Protein AF-A0AA88WA23-F1 (afdb_monomer_lite)

Structure (mmCIF, N/CA/C/O backbone):
data_AF-A0AA88WA23-F1
#
_entry.id   AF-A0AA88WA23-F1
#
loop_
_atom_site.group_PDB
_atom_site.id
_atom_site.type_symbol
_atom_site.label_atom_id
_atom_site.label_alt_id
_atom_site.label_comp_id
_atom_site.label_asym_id
_atom_site.label_entity_id
_atom_site.label_seq_id
_atom_site.pdbx_PDB_ins_code
_atom_site.Cartn_x
_atom_site.Cartn_y
_atom_site.Cartn_z
_atom_site.occupancy
_atom_site.B_iso_or_equiv
_atom_site.auth_seq_id
_atom_site.auth_comp_id
_atom_site.auth_asym_id
_atom_site.auth_atom_id
_atom_site.pdbx_PDB_model_num
ATOM 1 N N . MET A 1 1 ? -4.293 -25.133 36.633 1.00 45.38 1 MET A N 1
ATOM 2 C CA . MET A 1 1 ? -3.739 -25.286 35.269 1.00 45.38 1 MET A CA 1
ATOM 3 C C . MET A 1 1 ? -4.754 -26.023 34.416 1.00 45.38 1 MET A C 1
ATOM 5 O O . MET A 1 1 ? -5.301 -27.012 34.889 1.00 45.38 1 MET A O 1
ATOM 9 N N . ALA A 1 2 ? -5.036 -25.536 33.208 1.00 50.44 2 ALA A N 1
ATOM 10 C CA . ALA A 1 2 ? -5.909 -26.243 32.274 1.00 50.44 2 ALA A CA 1
ATOM 11 C C . ALA A 1 2 ? -5.240 -27.530 31.744 1.00 50.44 2 ALA A C 1
ATOM 13 O O . ALA A 1 2 ? -4.004 -27.571 31.678 1.00 50.44 2 ALA A O 1
ATOM 14 N N . PRO A 1 3 ? -6.020 -28.559 31.352 1.00 59.66 3 PRO A N 1
ATOM 15 C CA . PRO A 1 3 ? -5.497 -29.762 30.706 1.00 59.66 3 PRO A CA 1
ATOM 16 C C . PRO A 1 3 ? -4.643 -29.411 29.486 1.00 59.66 3 PRO A C 1
ATOM 18 O O . PRO A 1 3 ? -4.995 -28.503 28.737 1.00 59.66 3 PRO A O 1
ATOM 21 N N . MET A 1 4 ? -3.551 -30.147 29.263 1.00 62.03 4 MET A N 1
ATOM 22 C CA . MET A 1 4 ? -2.556 -29.852 28.220 1.00 62.03 4 MET A CA 1
ATOM 23 C C . MET A 1 4 ? -3.165 -29.683 26.818 1.00 62.03 4 MET A C 1
ATOM 25 O O . MET A 1 4 ? -2.754 -28.803 26.074 1.00 62.03 4 MET A O 1
ATOM 29 N N . GLU A 1 5 ? -4.196 -30.463 26.488 1.00 61.53 5 GLU A N 1
ATOM 30 C CA . GLU A 1 5 ? -4.917 -30.365 25.211 1.00 61.53 5 GLU A CA 1
ATOM 31 C C . GLU A 1 5 ? -5.713 -29.056 25.069 1.00 61.53 5 GLU A C 1
ATOM 33 O O . GLU A 1 5 ? -5.908 -28.566 23.968 1.00 61.53 5 GLU A O 1
ATOM 38 N N . GLN A 1 6 ? -6.161 -28.447 26.168 1.00 63.06 6 GLN A N 1
ATOM 39 C CA . GLN A 1 6 ? -6.963 -27.217 26.151 1.00 63.06 6 GLN A CA 1
ATOM 40 C C . GLN A 1 6 ? -6.109 -25.944 26.228 1.00 63.06 6 GLN A C 1
ATOM 42 O O . GLN A 1 6 ? -6.619 -24.851 25.984 1.00 63.06 6 GLN A O 1
ATOM 47 N N . GLN A 1 7 ? -4.816 -26.075 26.540 1.00 69.12 7 GLN A N 1
ATOM 48 C CA . GLN A 1 7 ? -3.899 -24.943 26.694 1.00 69.12 7 GLN A CA 1
ATOM 49 C C . GLN A 1 7 ? -3.804 -24.061 25.439 1.00 69.12 7 GLN A C 1
ATOM 51 O O . GLN A 1 7 ? -3.936 -22.850 25.603 1.00 69.12 7 GLN A O 1
ATOM 56 N N . PRO A 1 8 ? -3.676 -24.592 24.203 1.00 76.06 8 PRO A N 1
ATOM 57 C CA . PRO A 1 8 ? -3.579 -23.740 23.015 1.00 76.06 8 PRO A CA 1
ATOM 58 C C . PRO A 1 8 ? -4.859 -22.941 22.743 1.00 76.06 8 PRO A C 1
ATOM 60 O O . PRO A 1 8 ? -4.800 -21.776 22.360 1.00 76.06 8 PRO A O 1
ATOM 63 N N . ALA A 1 9 ? -6.028 -23.538 22.994 1.00 67.75 9 ALA A N 1
ATOM 64 C CA . ALA A 1 9 ? -7.310 -22.859 22.822 1.00 67.75 9 ALA A CA 1
ATOM 65 C C . ALA A 1 9 ? -7.500 -21.735 23.854 1.00 67.75 9 ALA A C 1
ATOM 67 O O . ALA A 1 9 ? -7.933 -20.642 23.503 1.00 67.75 9 ALA A O 1
ATOM 68 N N . ILE A 1 10 ? -7.131 -21.981 25.115 1.00 69.75 10 ILE A N 1
ATOM 69 C CA . ILE A 1 10 ? -7.197 -20.975 26.185 1.00 69.75 10 ILE A CA 1
ATOM 70 C C . ILE A 1 10 ? -6.186 -19.853 25.939 1.00 69.75 10 ILE A C 1
ATOM 72 O O . ILE A 1 10 ? -6.532 -18.687 26.100 1.00 69.75 10 ILE A O 1
ATOM 76 N N . ALA A 1 11 ? -4.971 -20.187 25.501 1.00 72.44 11 ALA A N 1
ATOM 77 C CA . ALA A 1 11 ? -3.952 -19.210 25.135 1.00 72.44 11 ALA A CA 1
ATOM 78 C C . ALA A 1 11 ? -4.414 -18.331 23.964 1.00 72.44 11 ALA A C 1
ATOM 80 O O . ALA A 1 11 ? -4.296 -17.113 24.023 1.00 72.44 11 ALA A O 1
ATOM 81 N N . CYS A 1 12 ? -5.030 -18.920 22.938 1.00 73.31 12 CYS A N 1
ATOM 82 C CA . CYS A 1 12 ? -5.618 -18.165 21.835 1.00 73.31 12 CYS A CA 1
ATOM 83 C C . CYS A 1 12 ? -6.742 -17.231 22.291 1.00 73.31 12 CYS A C 1
ATOM 85 O O . CYS A 1 12 ? -6.762 -16.076 21.881 1.00 73.31 12 CYS A O 1
ATOM 87 N N . LEU A 1 13 ? -7.649 -17.690 23.159 1.00 66.94 13 LEU A N 1
ATOM 88 C CA . LEU A 1 13 ? -8.708 -16.841 23.716 1.00 66.94 13 LEU A CA 1
ATOM 89 C C . LEU A 1 13 ? -8.133 -15.697 24.555 1.00 66.94 13 LEU A C 1
ATOM 91 O O . LEU A 1 13 ? -8.576 -14.561 24.424 1.00 66.94 13 LEU A O 1
ATOM 95 N N . LEU A 1 14 ? -7.125 -15.975 25.384 1.00 71.50 14 LEU A N 1
ATOM 96 C CA . LEU A 1 14 ? -6.450 -14.963 26.193 1.00 71.50 14 LEU A CA 1
ATOM 97 C C . LEU A 1 14 ? -5.741 -13.925 25.315 1.00 71.50 14 LEU A C 1
ATOM 99 O O . LEU A 1 14 ? -5.861 -12.730 25.568 1.00 71.50 14 LEU A O 1
ATOM 103 N N . LEU A 1 15 ? -5.066 -14.375 24.253 1.00 74.94 15 LEU A N 1
ATOM 104 C CA . LEU A 1 15 ? -4.445 -13.503 23.260 1.00 74.94 15 LEU A CA 1
ATOM 105 C C . LEU A 1 15 ? -5.493 -12.648 22.542 1.00 74.94 15 LEU A C 1
ATOM 107 O O . LEU A 1 15 ? -5.288 -11.452 22.371 1.00 74.94 15 LEU A O 1
ATOM 111 N N . GLN A 1 16 ? -6.628 -13.230 22.150 1.00 69.38 16 GLN A N 1
ATOM 112 C CA . GLN A 1 16 ? -7.712 -12.484 21.514 1.00 69.38 16 GLN A CA 1
ATOM 113 C C . GLN A 1 16 ? -8.270 -11.411 22.449 1.00 69.38 16 GLN A C 1
ATOM 115 O O . GLN A 1 16 ? -8.340 -10.255 22.049 1.00 69.38 16 GLN A O 1
ATOM 120 N N . LEU A 1 17 ? -8.593 -11.771 23.696 1.00 67.56 17 LEU A N 1
ATOM 121 C CA . LEU A 1 17 ? -9.114 -10.850 24.711 1.00 67.56 17 LEU A CA 1
ATOM 122 C C . LEU A 1 17 ? -8.138 -9.709 25.025 1.00 67.56 17 LEU A C 1
ATOM 124 O O . LEU A 1 17 ? -8.562 -8.563 25.135 1.00 67.56 17 LEU A O 1
ATOM 128 N N . ASP A 1 18 ? -6.839 -10.001 25.131 1.00 70.19 18 ASP A N 1
ATOM 129 C CA . ASP A 1 18 ? -5.814 -8.977 25.358 1.00 70.19 18 ASP A CA 1
ATOM 130 C C . ASP A 1 18 ? -5.690 -8.006 24.174 1.00 70.19 18 ASP A C 1
ATOM 132 O O . ASP A 1 18 ? -5.473 -6.813 24.374 1.00 70.19 18 ASP A O 1
ATOM 136 N N . LEU A 1 19 ? -5.860 -8.503 22.943 1.00 70.19 19 LEU A N 1
ATOM 137 C CA . LEU A 1 19 ? -5.746 -7.708 21.717 1.00 70.19 19 LEU A CA 1
ATOM 138 C C . LEU A 1 19 ? -7.040 -6.984 21.311 1.00 70.19 19 LEU A C 1
ATOM 140 O O . LEU A 1 19 ? -6.982 -6.139 20.410 1.00 70.19 19 LEU A O 1
ATOM 144 N N . LEU A 1 20 ? -8.180 -7.276 21.956 1.00 62.09 20 LEU A N 1
ATOM 145 C CA . LEU A 1 20 ? -9.438 -6.530 21.779 1.00 62.09 20 LEU A CA 1
ATOM 146 C C . LEU A 1 20 ? -9.305 -5.078 22.255 1.00 62.09 20 LEU A C 1
ATOM 148 O O . LEU A 1 20 ? -9.878 -4.181 21.647 1.00 62.09 20 LEU A O 1
ATOM 152 N N . VAL A 1 21 ? -8.505 -4.836 23.295 1.00 52.72 21 VAL A N 1
ATOM 153 C CA . VAL A 1 21 ? -8.133 -3.493 23.756 1.00 52.72 21 VAL A CA 1
ATOM 154 C C . VAL A 1 21 ? -6.790 -3.122 23.128 1.00 52.72 21 VAL A C 1
ATOM 156 O O . VAL A 1 21 ? -5.970 -3.990 22.827 1.00 52.72 21 VAL A O 1
ATOM 159 N N . GLU A 1 22 ? -6.545 -1.836 22.865 1.00 49.28 22 GLU A N 1
ATOM 160 C CA . GLU A 1 22 ? -5.278 -1.441 22.256 1.00 49.28 22 GLU A CA 1
ATOM 161 C C . GLU A 1 22 ? -4.060 -1.906 23.077 1.00 49.28 22 GLU A C 1
ATOM 163 O O . GLU A 1 22 ? -4.016 -1.720 24.301 1.00 49.28 22 GLU A O 1
ATOM 168 N N . PRO A 1 23 ? -3.057 -2.521 22.422 1.00 44.28 23 PRO A N 1
ATOM 169 C CA . PRO A 1 23 ? -1.993 -3.203 23.127 1.00 44.28 23 PRO A CA 1
ATOM 170 C C . PRO A 1 23 ? -1.135 -2.217 23.934 1.00 44.28 23 PRO A C 1
ATOM 172 O O . PRO A 1 23 ? -0.333 -1.471 23.377 1.00 44.28 23 PRO A O 1
ATOM 175 N N . ARG A 1 24 ? -1.241 -2.263 25.273 1.00 47.75 24 ARG A N 1
ATOM 176 C CA . ARG A 1 24 ? -0.270 -1.627 26.188 1.00 47.75 24 ARG A CA 1
ATOM 177 C C . ARG A 1 24 ? 1.158 -2.078 25.835 1.00 47.75 24 ARG A C 1
ATOM 179 O O . ARG A 1 24 ? 1.345 -3.192 25.335 1.00 47.75 24 ARG A O 1
ATOM 186 N N . LYS A 1 25 ? 2.163 -1.237 26.137 1.00 48.12 25 LYS A N 1
ATOM 187 C CA . LYS A 1 25 ? 3.580 -1.445 25.756 1.00 48.12 25 LYS A CA 1
ATOM 188 C C . LYS A 1 25 ? 4.158 -2.814 26.163 1.00 48.12 25 LYS A C 1
ATOM 190 O O . LYS A 1 25 ? 5.054 -3.267 25.467 1.00 48.12 25 LYS A O 1
ATOM 195 N N . MET A 1 26 ? 3.624 -3.485 27.192 1.00 51.78 26 MET A N 1
ATOM 196 C CA . MET A 1 26 ? 3.849 -4.908 27.513 1.00 51.78 26 MET A CA 1
ATOM 197 C C . MET A 1 26 ? 2.635 -5.458 28.290 1.00 51.78 26 MET A C 1
ATOM 199 O O . MET A 1 26 ? 2.185 -4.812 29.236 1.00 51.78 26 MET A O 1
ATOM 203 N N . SER A 1 27 ? 2.111 -6.633 27.917 1.00 69.12 27 SER A N 1
ATOM 204 C CA . SER A 1 27 ? 1.074 -7.360 28.673 1.00 69.12 27 SER A CA 1
ATOM 205 C C . SER A 1 27 ? 1.599 -8.743 29.040 1.00 69.12 27 SER A C 1
ATOM 207 O O . SER A 1 27 ? 1.956 -9.514 28.156 1.00 69.12 27 SER A O 1
ATOM 209 N N . ILE A 1 28 ? 1.632 -9.062 30.335 1.00 73.56 28 ILE A N 1
ATOM 210 C CA . ILE A 1 28 ? 2.098 -10.372 30.822 1.00 73.56 28 ILE A CA 1
ATOM 211 C C . ILE A 1 28 ? 1.224 -11.493 30.239 1.00 73.56 28 ILE A C 1
ATOM 213 O O . ILE A 1 28 ? 1.742 -12.511 29.797 1.00 73.56 28 ILE A O 1
ATOM 217 N N . TYR A 1 29 ? -0.089 -11.262 30.135 1.00 74.38 29 TYR A N 1
ATOM 218 C CA . TYR A 1 29 ? -1.040 -12.224 29.574 1.00 74.38 29 TYR A CA 1
ATOM 219 C C . TYR A 1 29 ? -0.794 -12.510 28.093 1.00 74.38 29 TYR A C 1
ATOM 221 O O . TYR A 1 29 ? -0.966 -13.642 27.649 1.00 74.38 29 TYR A O 1
ATOM 229 N N . ARG A 1 30 ? -0.377 -11.493 27.333 1.00 79.62 30 ARG A N 1
ATOM 230 C CA . ARG A 1 30 ? -0.027 -11.632 25.918 1.00 79.62 30 ARG A CA 1
ATOM 231 C C . ARG A 1 30 ? 1.221 -12.474 25.735 1.00 79.62 30 ARG A C 1
ATOM 233 O O . ARG A 1 30 ? 1.188 -13.425 24.967 1.00 79.62 30 ARG A O 1
ATOM 240 N N . GLU A 1 31 ? 2.296 -12.122 26.435 1.00 82.81 31 GLU A N 1
ATOM 241 C CA . GLU A 1 31 ? 3.569 -12.845 26.347 1.00 82.81 31 GLU A CA 1
ATOM 242 C C . GLU A 1 31 ? 3.373 -14.316 26.741 1.00 82.81 31 GLU A C 1
ATOM 244 O O . GLU A 1 31 ? 3.796 -15.216 26.022 1.00 82.81 31 GLU A O 1
ATOM 249 N N . GLU A 1 32 ? 2.640 -14.572 27.829 1.00 80.62 32 GLU A N 1
ATOM 250 C CA . GLU A 1 32 ? 2.379 -15.924 28.326 1.00 80.62 32 GLU A CA 1
ATOM 251 C C . GLU A 1 32 ? 1.446 -16.725 27.398 1.00 80.62 32 GLU A C 1
ATOM 253 O O . GLU A 1 32 ? 1.644 -17.924 27.190 1.00 80.62 32 GLU A O 1
ATOM 258 N N . ALA A 1 33 ? 0.468 -16.070 26.763 1.00 80.62 33 ALA A N 1
ATOM 259 C CA . ALA A 1 33 ? -0.376 -16.696 25.749 1.00 80.62 33 ALA A CA 1
ATOM 260 C C . ALA A 1 33 ? 0.411 -17.079 24.485 1.00 80.62 33 ALA A C 1
ATOM 262 O O . ALA A 1 33 ? 0.244 -18.184 23.962 1.00 80.62 33 ALA A O 1
ATOM 263 N N . ILE A 1 34 ? 1.269 -16.189 23.980 1.00 86.81 34 ILE A N 1
ATOM 264 C CA . ILE A 1 34 ? 2.075 -16.466 22.784 1.00 86.81 34 ILE A CA 1
ATOM 265 C C . ILE A 1 34 ? 3.096 -17.559 23.085 1.00 86.81 34 ILE A C 1
ATOM 267 O O . ILE A 1 34 ? 3.233 -18.484 22.284 1.00 86.81 34 ILE A O 1
ATOM 271 N N . GLU A 1 35 ? 3.744 -17.514 24.250 1.00 88.81 35 GLU A N 1
ATOM 272 C CA . GLU A 1 35 ? 4.700 -18.545 24.649 1.00 88.81 35 GLU A CA 1
ATOM 273 C C . GLU A 1 35 ? 4.023 -19.911 24.777 1.00 88.81 35 GLU A C 1
ATOM 275 O O . GLU A 1 35 ? 4.507 -20.891 24.218 1.00 88.81 35 GLU A O 1
ATOM 280 N N . ALA A 1 36 ? 2.833 -19.982 25.384 1.00 84.25 36 ALA A N 1
ATOM 281 C CA . ALA A 1 36 ? 2.069 -21.226 25.469 1.00 84.25 36 ALA A CA 1
ATOM 282 C C . ALA A 1 36 ? 1.689 -21.796 24.086 1.00 84.25 36 ALA A C 1
ATOM 284 O O . ALA A 1 36 ? 1.708 -23.017 23.895 1.00 84.25 36 ALA A O 1
ATOM 285 N N . LEU A 1 37 ? 1.360 -20.936 23.112 1.00 86.25 37 LEU A N 1
ATOM 286 C CA . LEU A 1 37 ? 1.107 -21.349 21.727 1.00 86.25 37 LEU A CA 1
ATOM 287 C C . LEU A 1 37 ? 2.385 -21.867 21.054 1.00 86.25 37 LEU A C 1
ATOM 289 O O . LEU A 1 37 ? 2.362 -22.925 20.423 1.00 86.25 37 LEU A O 1
ATOM 293 N N . ILE A 1 38 ? 3.504 -21.157 21.203 1.00 91.00 38 ILE A N 1
ATOM 294 C CA . ILE A 1 38 ? 4.799 -21.531 20.622 1.00 91.00 38 ILE A CA 1
ATOM 295 C C . ILE A 1 38 ? 5.322 -22.836 21.233 1.00 91.00 38 ILE A C 1
ATOM 297 O O . ILE A 1 38 ? 5.778 -23.718 20.502 1.00 91.00 38 ILE A O 1
ATOM 301 N N . ASP A 1 39 ? 5.201 -23.008 22.544 1.00 88.38 39 ASP A N 1
ATOM 302 C CA . ASP A 1 39 ? 5.564 -24.240 23.237 1.00 88.38 39 ASP A CA 1
ATOM 303 C C . ASP A 1 39 ? 4.698 -25.413 22.792 1.00 88.38 39 ASP A C 1
ATOM 305 O O . ASP A 1 39 ? 5.207 -26.512 22.568 1.00 88.38 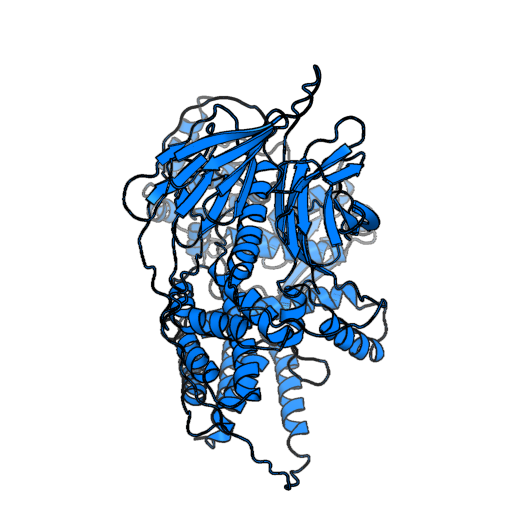39 ASP A O 1
ATOM 309 N N . ALA A 1 40 ? 3.395 -25.198 22.599 1.00 86.94 40 ALA A N 1
ATOM 310 C CA . ALA A 1 40 ? 2.518 -26.224 22.052 1.00 86.94 40 ALA A CA 1
ATOM 311 C C . ALA A 1 40 ? 2.914 -26.630 20.623 1.00 86.94 40 ALA A C 1
ATOM 313 O O . ALA A 1 40 ? 2.861 -27.818 20.307 1.00 86.94 40 ALA A O 1
ATOM 314 N N . LEU A 1 41 ? 3.372 -25.688 19.788 1.00 88.00 41 LEU A N 1
ATOM 315 C CA . LEU A 1 41 ? 3.910 -25.977 18.452 1.00 88.00 41 LEU A CA 1
ATOM 316 C C . LEU A 1 41 ? 5.232 -26.758 18.510 1.00 88.00 41 LEU A C 1
ATOM 318 O O . LEU A 1 41 ? 5.470 -27.626 17.675 1.00 88.00 41 LEU A O 1
ATOM 322 N N . ARG A 1 42 ? 6.093 -26.502 19.500 1.00 87.56 42 ARG A N 1
ATOM 323 C CA . ARG A 1 42 ? 7.397 -27.180 19.644 1.00 87.56 42 ARG A CA 1
ATOM 324 C C . ARG A 1 42 ? 7.302 -28.605 20.202 1.00 87.56 42 ARG A C 1
ATOM 326 O O . ARG A 1 42 ? 8.255 -29.372 20.069 1.00 87.56 42 ARG A O 1
ATOM 333 N N . LYS A 1 43 ? 6.172 -28.994 20.799 1.00 83.31 43 LYS A N 1
ATOM 334 C CA . LYS A 1 43 ? 5.948 -30.325 21.397 1.00 83.31 43 LYS A CA 1
ATOM 335 C C . LYS A 1 43 ? 5.738 -31.420 20.340 1.00 83.31 43 LYS A C 1
ATOM 337 O O . LYS A 1 43 ? 4.625 -31.903 20.148 1.00 83.31 43 LYS A O 1
ATOM 342 N N . GLN A 1 44 ? 6.823 -31.845 19.689 1.00 78.44 44 GLN A N 1
ATOM 343 C CA . GLN A 1 44 ? 6.811 -32.858 18.617 1.00 78.44 44 GLN A CA 1
ATOM 344 C C . GLN A 1 44 ? 6.212 -34.212 19.038 1.00 78.44 44 GLN A C 1
ATOM 346 O O . GLN A 1 44 ? 5.630 -34.906 18.208 1.00 78.44 44 GLN A O 1
ATOM 351 N N . ASP A 1 45 ? 6.293 -34.563 20.323 1.00 79.94 45 ASP A N 1
ATOM 352 C CA . ASP A 1 45 ? 5.735 -35.812 20.858 1.00 79.94 45 ASP A CA 1
ATOM 353 C C . ASP A 1 45 ? 4.202 -35.772 21.034 1.00 79.94 45 ASP A C 1
ATOM 355 O O . ASP A 1 45 ? 3.575 -36.797 21.305 1.00 79.94 45 ASP A O 1
ATOM 359 N N . PHE A 1 46 ? 3.574 -34.601 20.868 1.00 80.50 46 PHE A N 1
ATOM 360 C CA . PHE A 1 46 ? 2.146 -34.379 21.113 1.00 80.50 46 PHE A CA 1
ATOM 361 C C . PHE A 1 46 ? 1.445 -33.767 19.885 1.00 80.50 46 PHE A C 1
ATOM 363 O O . PHE A 1 46 ? 1.024 -32.607 19.924 1.00 80.50 46 PHE A O 1
ATOM 370 N N . PRO A 1 47 ? 1.233 -34.544 18.803 1.00 79.06 47 PRO A N 1
ATOM 371 C CA . PRO A 1 47 ? 0.688 -34.038 17.538 1.00 79.06 47 PRO A CA 1
ATOM 372 C C . PRO A 1 47 ? -0.716 -33.430 17.672 1.00 79.06 47 PRO A C 1
ATOM 374 O O . PRO A 1 47 ? -1.033 -32.465 16.983 1.00 79.06 47 PRO A O 1
ATOM 377 N N . ASN A 1 48 ? -1.545 -33.922 18.600 1.00 80.25 48 ASN A N 1
ATOM 378 C CA . ASN A 1 48 ? -2.855 -33.322 18.883 1.00 80.25 48 ASN A CA 1
ATOM 379 C C . ASN A 1 48 ? -2.716 -31.898 19.445 1.00 80.25 48 ASN A C 1
ATOM 381 O O . ASN A 1 48 ? -3.465 -31.007 19.057 1.00 80.25 48 ASN A O 1
ATOM 385 N N . SER A 1 49 ? -1.733 -31.670 20.322 1.00 80.56 49 SER A N 1
ATOM 386 C CA . SER A 1 49 ? -1.451 -30.344 20.880 1.00 80.56 49 SER A CA 1
ATOM 387 C C . SER A 1 49 ? -0.904 -29.396 19.811 1.00 80.56 49 SER A C 1
ATOM 389 O O . SER A 1 49 ? -1.299 -28.232 19.785 1.00 80.56 49 SER A O 1
ATOM 391 N N . GLN A 1 50 ? -0.039 -29.886 18.915 1.00 85.19 50 GLN A N 1
ATOM 392 C CA . GLN A 1 50 ? 0.486 -29.106 17.787 1.00 85.19 50 GLN A CA 1
ATOM 393 C C . GLN A 1 50 ? -0.621 -28.735 16.793 1.00 85.19 50 GLN A C 1
ATOM 395 O O . GLN A 1 50 ? -0.715 -27.580 16.385 1.00 85.19 50 GLN A O 1
ATOM 400 N N . SER A 1 51 ? -1.496 -29.687 16.452 1.00 82.69 51 SER A N 1
ATOM 401 C CA . SER A 1 51 ? -2.653 -29.443 15.584 1.00 82.69 51 SER A CA 1
ATOM 402 C C . SER A 1 51 ? -3.579 -28.394 16.189 1.00 82.69 51 SER A C 1
ATOM 404 O O . SER A 1 51 ? -3.939 -27.439 15.514 1.00 82.69 51 SER A O 1
ATOM 406 N N . MET A 1 52 ? -3.904 -28.513 17.480 1.00 77.88 52 MET A N 1
ATOM 407 C CA . MET A 1 52 ? -4.747 -27.530 18.163 1.00 77.88 52 MET A CA 1
ATOM 408 C C . MET A 1 52 ? -4.099 -26.145 18.236 1.00 77.88 52 MET A C 1
ATOM 410 O O . MET A 1 52 ? -4.805 -25.147 18.126 1.00 77.88 52 MET A O 1
ATOM 414 N N . ALA A 1 53 ? -2.776 -26.062 18.395 1.00 84.12 53 ALA A N 1
ATOM 415 C CA . ALA A 1 53 ? -2.054 -24.793 18.361 1.00 84.12 53 ALA A CA 1
ATOM 416 C C . ALA A 1 53 ? -2.052 -24.157 16.964 1.00 84.12 53 ALA A C 1
ATOM 418 O O . ALA A 1 53 ? -2.251 -22.950 16.850 1.00 84.12 53 ALA A O 1
ATOM 419 N N . LEU A 1 54 ? -1.890 -24.954 15.902 1.00 87.12 54 LEU A N 1
ATOM 420 C CA . LEU A 1 54 ? -1.999 -24.479 14.521 1.00 87.12 54 LEU A CA 1
ATOM 421 C C . LEU A 1 54 ? -3.419 -24.023 14.186 1.00 87.12 54 LEU A C 1
ATOM 423 O O . LEU A 1 54 ? -3.586 -22.939 13.639 1.00 87.12 54 LEU A O 1
ATOM 427 N N . ASP A 1 55 ? -4.437 -24.801 14.553 1.00 81.44 55 ASP A N 1
ATOM 428 C CA . ASP A 1 55 ? -5.838 -24.435 14.332 1.00 81.44 55 ASP A CA 1
ATOM 429 C C . ASP A 1 55 ? -6.193 -23.146 15.075 1.00 81.44 55 ASP A C 1
ATOM 431 O O . ASP A 1 55 ? -6.857 -22.268 14.521 1.00 81.44 55 ASP A O 1
ATOM 435 N N . ALA A 1 56 ? -5.711 -23.002 16.311 1.00 79.00 56 ALA A N 1
ATOM 436 C CA . ALA A 1 56 ? -5.865 -21.788 17.095 1.00 79.00 56 ALA A CA 1
ATOM 437 C C . ALA A 1 56 ? -5.172 -20.589 16.425 1.00 79.00 56 ALA A C 1
ATOM 439 O O . ALA A 1 56 ? -5.780 -19.532 16.279 1.00 79.00 56 ALA A O 1
ATOM 440 N N . LEU A 1 57 ? -3.944 -20.765 15.933 1.00 85.75 57 LEU A N 1
ATOM 441 C CA . LEU A 1 57 ? -3.172 -19.721 15.257 1.00 85.75 57 LEU A CA 1
ATOM 442 C C . LEU A 1 57 ? -3.758 -19.334 13.890 1.00 85.75 57 LEU A C 1
ATOM 444 O O . LEU A 1 57 ? -3.713 -18.172 13.511 1.00 85.75 57 LEU A O 1
ATOM 448 N N . ILE A 1 58 ? -4.361 -20.258 13.145 1.00 84.31 58 ILE A N 1
ATOM 449 C CA . ILE A 1 58 ? -5.079 -19.911 11.909 1.00 84.31 58 ILE A CA 1
ATOM 450 C C . ILE A 1 58 ? -6.389 -19.190 12.256 1.00 84.31 58 ILE A C 1
ATOM 452 O O . ILE A 1 58 ? -6.720 -18.176 11.642 1.00 84.31 58 ILE A O 1
ATOM 456 N N . SER A 1 59 ? -7.113 -19.660 13.275 1.00 79.25 59 SER A N 1
ATOM 457 C CA . SER A 1 59 ? -8.371 -19.046 13.725 1.00 79.25 59 SER A CA 1
ATOM 458 C C . SER A 1 59 ? -8.167 -17.636 14.280 1.00 79.25 59 SER A C 1
ATOM 460 O O . SER A 1 59 ? -9.041 -16.784 14.122 1.00 79.25 59 SER A O 1
ATOM 462 N N . VAL A 1 60 ? -7.002 -17.353 14.876 1.00 78.88 60 VAL A N 1
ATOM 463 C CA . VAL A 1 60 ? -6.684 -16.021 15.403 1.00 78.88 60 VAL A CA 1
ATOM 464 C C . VAL A 1 60 ? -6.604 -14.955 14.308 1.00 78.88 60 VAL A C 1
ATOM 466 O O . VAL A 1 60 ? -6.757 -13.780 14.621 1.00 78.88 60 VAL A O 1
ATOM 469 N N . SER A 1 61 ? -6.437 -15.331 13.031 1.00 77.69 61 SER A N 1
ATOM 470 C CA . SER A 1 61 ? -6.502 -14.387 11.901 1.00 77.69 61 SER A CA 1
ATOM 471 C C . SER A 1 61 ? -7.868 -13.703 11.757 1.00 77.69 61 SER A C 1
ATOM 473 O O . SER A 1 61 ? -7.966 -12.673 11.104 1.00 77.69 61 SER A O 1
ATOM 475 N N . GLY A 1 62 ? -8.930 -14.244 12.366 1.00 66.88 62 GLY A N 1
ATOM 476 C CA . GLY A 1 62 ? -10.276 -13.661 12.325 1.00 66.88 62 GLY A CA 1
ATOM 477 C C . GLY A 1 62 ? -11.047 -13.932 11.028 1.00 66.88 62 GLY A C 1
ATOM 478 O O . GLY A 1 62 ? -12.236 -13.643 10.960 1.00 66.88 62 GLY A O 1
ATOM 479 N N . ARG A 1 63 ? -10.420 -14.552 10.018 1.00 71.38 63 ARG A N 1
ATOM 480 C CA . ARG A 1 63 ? -11.070 -14.922 8.751 1.00 71.38 63 ARG A CA 1
ATOM 481 C C . ARG A 1 63 ? -11.851 -16.224 8.895 1.00 71.38 63 ARG A C 1
ATOM 483 O O . ARG A 1 63 ? -11.316 -17.306 8.643 1.00 71.38 63 ARG A O 1
ATOM 490 N N . LEU A 1 64 ? -13.111 -16.118 9.318 1.00 66.50 64 LEU A N 1
ATOM 491 C CA . LEU A 1 64 ? -14.022 -17.246 9.521 1.00 66.50 64 LEU A CA 1
ATOM 492 C C . LEU A 1 64 ? -15.214 -17.182 8.555 1.00 66.50 64 LEU A C 1
ATOM 494 O O . LEU A 1 64 ? -15.760 -16.117 8.302 1.00 66.50 64 LEU A O 1
ATOM 498 N N . THR A 1 65 ? -15.650 -18.337 8.051 1.00 62.25 65 THR A N 1
ATOM 499 C CA . THR A 1 65 ? -16.941 -18.475 7.343 1.00 62.25 65 THR A CA 1
ATOM 500 C C . THR A 1 65 ? -18.118 -18.231 8.290 1.00 62.25 65 THR A C 1
ATOM 502 O O . THR A 1 65 ? -17.955 -18.399 9.502 1.00 62.25 65 THR A O 1
ATOM 505 N N . ALA A 1 66 ? -19.331 -18.050 7.760 1.00 55.81 66 ALA A N 1
ATOM 506 C CA . ALA A 1 66 ? -20.566 -18.004 8.565 1.00 55.81 66 ALA A CA 1
ATOM 507 C C . ALA A 1 66 ? -20.765 -19.240 9.480 1.00 55.81 66 ALA A C 1
ATOM 509 O O . ALA A 1 66 ? -21.422 -19.175 10.516 1.00 55.81 66 ALA A O 1
ATOM 510 N N . SER A 1 67 ? -20.149 -20.380 9.133 1.00 52.25 67 SER A N 1
ATOM 511 C CA . SER A 1 67 ? -20.149 -21.609 9.943 1.00 52.25 67 SER A CA 1
ATOM 512 C C . SER A 1 67 ? -19.070 -21.662 11.045 1.00 52.25 67 SER A C 1
ATOM 514 O O . SER A 1 67 ? -18.941 -22.675 11.736 1.00 52.25 67 SER A O 1
ATOM 516 N N . GLY A 1 68 ? -18.254 -20.612 11.188 1.00 55.09 68 GLY A N 1
ATOM 517 C CA . GLY A 1 68 ? -17.149 -20.521 12.148 1.00 55.09 68 GLY A CA 1
ATOM 518 C C . GLY A 1 68 ? -15.877 -21.287 11.758 1.00 55.09 68 GLY A C 1
ATOM 519 O O . GLY A 1 68 ? -15.000 -21.476 12.597 1.00 55.09 68 GLY A O 1
ATOM 520 N N . LYS A 1 69 ? -15.756 -21.765 10.510 1.00 64.06 69 LYS A N 1
ATOM 521 C CA . LYS A 1 69 ? -14.531 -22.412 10.002 1.00 64.06 69 LYS A CA 1
ATOM 522 C C . LYS A 1 69 ? -13.516 -21.389 9.480 1.00 64.06 69 LYS A C 1
ATOM 524 O O . LYS A 1 69 ? -13.943 -20.468 8.786 1.00 64.06 69 LYS A O 1
ATOM 529 N N . PRO A 1 70 ? -12.203 -21.569 9.709 1.00 67.88 70 PRO A N 1
ATOM 530 C CA . PRO A 1 70 ? -11.187 -20.695 9.131 1.00 67.88 70 PRO A CA 1
ATOM 531 C C . PRO A 1 70 ? -11.173 -20.747 7.602 1.00 67.88 70 PRO A C 1
ATOM 533 O O . PRO A 1 70 ? -11.166 -21.828 7.012 1.00 67.88 70 PRO A O 1
ATOM 536 N N . CYS A 1 71 ? -11.143 -19.580 6.960 1.00 76.81 71 CYS A N 1
ATOM 537 C CA . CYS A 1 71 ? -11.056 -19.430 5.505 1.00 76.81 71 CYS A CA 1
ATOM 538 C C . CYS A 1 71 ? -9.744 -18.770 5.042 1.00 76.81 71 CYS A C 1
ATOM 540 O O . CYS A 1 71 ? -9.592 -18.463 3.859 1.00 76.81 71 CYS A O 1
ATOM 542 N N . THR A 1 72 ? -8.764 -18.621 5.941 1.00 81.25 72 THR A N 1
ATOM 543 C CA . THR A 1 72 ? -7.442 -18.020 5.687 1.00 81.25 72 THR A CA 1
ATOM 544 C C . THR A 1 72 ? -6.731 -18.630 4.475 1.00 81.25 72 THR A C 1
ATOM 546 O O . THR A 1 72 ? -6.184 -17.899 3.657 1.00 81.25 72 THR A O 1
ATOM 549 N N . GLU A 1 73 ? -6.785 -19.957 4.299 1.00 85.19 73 GLU A N 1
ATOM 550 C CA . GLU A 1 73 ? -6.223 -20.641 3.122 1.00 85.19 73 GLU A CA 1
ATOM 551 C C . GLU A 1 73 ? -6.865 -20.146 1.816 1.00 85.19 73 GLU A C 1
ATOM 553 O O . GLU A 1 73 ? -6.164 -19.757 0.884 1.00 85.19 73 GLU A O 1
ATOM 558 N N . ALA A 1 74 ? -8.200 -20.117 1.752 1.00 80.19 74 ALA A N 1
ATOM 559 C CA . ALA A 1 74 ? -8.931 -19.685 0.563 1.00 80.19 74 ALA A CA 1
ATOM 560 C C . ALA A 1 74 ? -8.695 -18.199 0.256 1.00 80.19 74 ALA A C 1
ATOM 562 O O . ALA A 1 74 ? -8.571 -17.823 -0.909 1.00 80.19 74 ALA A O 1
ATOM 563 N N . TRP A 1 75 ? -8.595 -17.362 1.291 1.00 81.56 75 TRP A N 1
ATOM 564 C CA . TRP A 1 75 ? -8.265 -15.948 1.140 1.00 81.56 75 TRP A CA 1
ATOM 565 C C . TRP A 1 75 ? -6.835 -15.738 0.622 1.00 81.56 75 TRP A C 1
ATOM 567 O O . TRP A 1 75 ? -6.641 -14.978 -0.322 1.00 81.56 75 TRP A O 1
ATOM 577 N N . LEU A 1 76 ? -5.836 -16.455 1.149 1.00 82.12 76 LEU A N 1
ATOM 578 C CA . LEU A 1 76 ? -4.459 -16.378 0.639 1.00 82.12 76 LEU A CA 1
ATOM 579 C C . LEU A 1 76 ? -4.369 -16.810 -0.831 1.00 82.12 76 LEU A C 1
ATOM 581 O O . LEU A 1 76 ? -3.652 -16.190 -1.617 1.00 82.12 76 LEU A O 1
ATOM 585 N N . LEU A 1 77 ? -5.126 -17.838 -1.221 1.00 76.00 77 LEU A N 1
ATOM 586 C CA . LEU A 1 77 ? -5.225 -18.263 -2.617 1.00 76.00 77 LEU A CA 1
ATOM 587 C C . LEU A 1 77 ? -5.847 -17.165 -3.500 1.00 76.00 77 LEU A C 1
ATOM 589 O O . LEU A 1 77 ? -5.290 -16.869 -4.555 1.00 76.00 77 LEU A O 1
ATOM 593 N N . LYS A 1 78 ? -6.908 -16.482 -3.041 1.00 76.94 78 LYS A N 1
ATOM 594 C CA . LYS A 1 78 ? -7.491 -15.300 -3.712 1.00 76.94 78 LYS A CA 1
ATOM 595 C C . LYS A 1 78 ? -6.469 -14.169 -3.872 1.00 76.94 78 LYS A C 1
ATOM 597 O O . LYS A 1 78 ? -6.309 -13.615 -4.955 1.00 76.94 78 LYS A O 1
ATOM 602 N N . VAL A 1 79 ? -5.711 -13.854 -2.819 1.00 70.38 79 VAL A N 1
ATOM 603 C CA . VAL A 1 79 ? -4.641 -12.836 -2.853 1.00 70.38 79 VAL A CA 1
ATOM 604 C C . VAL A 1 79 ? -3.548 -13.194 -3.868 1.00 70.38 79 VAL A C 1
ATOM 606 O O . VAL A 1 79 ? -2.964 -12.308 -4.496 1.00 70.38 79 VAL A O 1
ATOM 609 N N . ALA A 1 80 ? -3.293 -14.486 -4.074 1.00 64.19 80 ALA A N 1
ATOM 610 C CA . ALA A 1 80 ? -2.386 -14.984 -5.103 1.00 64.19 80 ALA A CA 1
ATOM 611 C C . ALA A 1 80 ? -3.004 -15.038 -6.520 1.00 64.19 80 ALA A C 1
ATOM 613 O O . ALA A 1 80 ? -2.307 -15.412 -7.463 1.00 64.19 80 ALA A O 1
ATOM 614 N N . GLY A 1 81 ? -4.274 -14.649 -6.690 1.00 62.50 81 GLY A N 1
ATOM 615 C CA . GLY A 1 81 ? -5.001 -14.667 -7.964 1.00 62.50 81 GLY A CA 1
ATOM 616 C C . GLY A 1 81 ? -5.667 -16.006 -8.303 1.00 62.50 81 GLY A C 1
ATOM 617 O O . GLY A 1 81 ? -5.982 -16.251 -9.467 1.00 62.50 81 GLY A O 1
ATOM 618 N N . PHE A 1 82 ? -5.854 -16.891 -7.318 1.00 68.88 82 PHE A N 1
ATOM 619 C CA . PHE A 1 82 ? -6.503 -18.196 -7.460 1.00 68.88 82 PHE A CA 1
ATOM 620 C C . PHE A 1 82 ? -7.877 -18.210 -6.766 1.00 68.88 82 PHE A C 1
ATOM 622 O O . PHE A 1 82 ? -8.038 -18.677 -5.639 1.00 68.88 82 PHE A O 1
ATOM 629 N N . ASP A 1 83 ? -8.894 -17.699 -7.464 1.00 63.34 83 ASP A N 1
ATOM 630 C CA . ASP A 1 83 ? -10.198 -17.374 -6.862 1.00 63.34 83 ASP A CA 1
ATOM 631 C C . ASP A 1 83 ? -11.189 -18.555 -6.785 1.00 63.34 83 ASP A C 1
ATOM 633 O O . ASP A 1 83 ? -12.276 -18.423 -6.224 1.00 63.34 83 ASP A O 1
ATOM 637 N N . GLN A 1 84 ? -10.852 -19.727 -7.339 1.00 63.03 84 GLN A N 1
ATOM 638 C CA . GLN A 1 84 ? -11.785 -20.854 -7.528 1.00 63.03 84 GLN A CA 1
ATOM 639 C C . GLN A 1 84 ? -12.476 -21.303 -6.225 1.00 63.03 84 GLN A C 1
ATOM 641 O O . GLN A 1 84 ? -13.691 -21.504 -6.195 1.00 63.03 84 GLN A O 1
ATOM 646 N N . ARG A 1 85 ? -11.703 -21.428 -5.139 1.00 57.88 85 ARG A N 1
ATOM 647 C CA . ARG A 1 85 ? -12.173 -21.917 -3.833 1.00 57.88 85 ARG A CA 1
ATOM 648 C C . ARG A 1 85 ? -12.879 -20.827 -3.028 1.00 57.88 85 ARG A C 1
ATOM 650 O O . ARG A 1 85 ? -13.918 -21.084 -2.425 1.00 57.88 85 ARG A O 1
ATOM 657 N N . TYR A 1 86 ? -12.367 -19.601 -3.084 1.00 55.19 86 TYR A N 1
ATOM 658 C CA . TYR A 1 86 ? -12.970 -18.443 -2.425 1.00 55.19 86 TYR A CA 1
ATOM 659 C C . TYR A 1 86 ? -14.346 -18.111 -3.021 1.00 55.19 86 TYR A C 1
ATOM 661 O O . TYR A 1 86 ? -15.323 -18.003 -2.288 1.00 55.19 86 TYR A O 1
ATOM 669 N N . ASN A 1 87 ? -14.464 -18.101 -4.352 1.00 54.69 87 ASN A N 1
ATOM 670 C CA . ASN A 1 87 ? -15.735 -17.874 -5.045 1.00 54.69 87 ASN A CA 1
ATOM 671 C C . ASN A 1 87 ? -16.776 -18.968 -4.749 1.00 54.69 87 ASN A C 1
ATOM 673 O O . ASN A 1 87 ? -17.976 -18.705 -4.788 1.00 54.69 87 ASN A O 1
ATOM 677 N N . SER A 1 88 ? -16.340 -20.203 -4.472 1.00 58.62 88 SER A N 1
ATOM 678 C CA . SER A 1 88 ? -17.244 -21.289 -4.065 1.00 58.62 88 SER A CA 1
ATOM 679 C C . SER A 1 88 ? -17.779 -21.116 -2.638 1.00 58.62 88 SER A C 1
ATOM 681 O O . SER A 1 88 ? -18.942 -21.432 -2.396 1.00 58.62 88 SER A O 1
ATOM 683 N N . LEU A 1 89 ? -16.971 -20.555 -1.727 1.00 57.84 89 LEU A N 1
ATOM 684 C CA . LEU A 1 89 ? -17.404 -20.166 -0.381 1.00 57.84 89 LEU A CA 1
ATOM 685 C C . LEU A 1 89 ? -18.372 -18.981 -0.433 1.00 57.84 89 LEU A C 1
ATOM 687 O O . LEU A 1 89 ? -19.459 -19.062 0.123 1.00 57.84 89 LEU A O 1
ATOM 691 N N . GLU A 1 90 ? -18.017 -17.930 -1.172 1.00 54.31 90 GLU A N 1
ATOM 692 C CA . GLU A 1 90 ? -18.828 -16.714 -1.295 1.00 54.31 90 GLU A CA 1
ATOM 693 C C . GLU A 1 90 ? -20.206 -17.015 -1.919 1.00 54.31 90 GLU A C 1
ATOM 695 O O . GLU A 1 90 ? -21.228 -16.484 -1.491 1.00 54.31 90 GLU A O 1
ATOM 700 N N . LYS A 1 91 ? -20.268 -17.935 -2.896 1.00 53.94 91 LYS A N 1
ATOM 701 C CA . LYS A 1 91 ? -21.535 -18.430 -3.465 1.00 53.94 91 LYS A CA 1
ATOM 702 C C . LYS A 1 91 ? -22.363 -19.250 -2.476 1.00 53.94 91 LYS A C 1
ATOM 704 O O . LYS A 1 91 ? -23.587 -19.170 -2.521 1.00 53.94 91 LYS A O 1
ATOM 709 N N . ALA A 1 92 ? -21.724 -20.041 -1.615 1.00 54.31 92 ALA A N 1
ATOM 710 C CA . ALA A 1 92 ? -22.418 -20.789 -0.569 1.00 54.31 92 ALA A CA 1
ATOM 711 C C . ALA A 1 92 ? -22.963 -19.861 0.532 1.00 54.31 92 ALA A C 1
ATOM 713 O O . ALA A 1 92 ? -24.013 -20.149 1.093 1.00 54.31 92 ALA A O 1
ATOM 714 N N . GLU A 1 93 ? -22.291 -18.737 0.799 1.00 50.00 93 GLU A N 1
ATOM 715 C CA . GLU A 1 93 ? -22.702 -17.737 1.791 1.00 50.00 93 GLU A CA 1
ATOM 716 C C . GLU A 1 93 ? -23.821 -16.814 1.268 1.00 50.00 93 GLU A C 1
ATOM 718 O O . GLU A 1 93 ? -24.798 -16.588 1.986 1.00 50.00 93 GLU A O 1
ATOM 723 N N . LYS A 1 94 ? -23.772 -16.390 -0.008 1.00 48.66 94 LYS A N 1
ATOM 724 C CA . LYS A 1 94 ? -24.831 -15.592 -0.672 1.00 48.66 94 LYS A CA 1
ATOM 725 C C . LYS A 1 94 ? -26.188 -16.294 -0.766 1.00 48.66 94 LYS A C 1
ATOM 727 O O . LYS A 1 94 ? -27.216 -15.634 -0.807 1.00 48.66 94 LYS A O 1
ATOM 732 N N . LEU A 1 95 ? -26.218 -17.627 -0.742 1.00 47.09 95 LEU A N 1
ATOM 733 C CA . LEU A 1 95 ? -27.464 -18.405 -0.708 1.00 47.09 95 LEU A CA 1
ATOM 734 C C . LEU A 1 95 ? -28.235 -18.283 0.623 1.00 47.09 95 LEU A C 1
ATOM 736 O O . LEU A 1 95 ? -29.337 -18.818 0.730 1.00 47.09 95 LEU A O 1
ATOM 740 N N . THR A 1 96 ? -27.686 -17.579 1.618 1.00 45.75 96 THR A N 1
ATOM 741 C CA . THR A 1 96 ? -28.248 -17.492 2.975 1.00 45.75 96 THR A CA 1
ATOM 742 C C . THR A 1 96 ? -28.749 -16.094 3.364 1.00 45.75 96 THR A C 1
ATOM 744 O O . THR A 1 96 ? -29.412 -15.985 4.392 1.00 45.75 96 THR A O 1
ATOM 747 N N . ILE A 1 97 ? -28.468 -15.027 2.596 1.00 45.91 97 ILE A N 1
ATOM 748 C CA . ILE A 1 97 ? -28.801 -13.632 2.969 1.00 45.91 97 ILE A CA 1
ATOM 749 C C . ILE A 1 97 ? -29.157 -12.795 1.716 1.00 45.91 97 ILE A C 1
ATOM 751 O O . ILE A 1 97 ? -28.496 -12.907 0.688 1.00 45.91 97 ILE A O 1
ATOM 755 N N . HIS A 1 98 ? -30.218 -11.975 1.798 1.00 42.31 98 HIS A N 1
ATOM 756 C CA . HIS A 1 98 ? -30.768 -11.140 0.709 1.00 42.31 98 HIS A CA 1
ATOM 757 C C . HIS A 1 98 ? -29.792 -10.061 0.177 1.00 42.31 98 HIS A C 1
ATOM 759 O O . HIS A 1 98 ? -28.992 -9.498 0.915 1.00 42.31 98 HIS A O 1
ATOM 765 N N . GLU A 1 99 ? -29.900 -9.745 -1.120 1.00 43.84 99 GLU A N 1
ATOM 766 C CA . GLU A 1 99 ? -28.778 -9.319 -1.979 1.00 43.84 99 GLU A CA 1
ATOM 767 C C . GLU A 1 99 ? -28.573 -7.796 -2.194 1.00 43.84 99 GLU A C 1
ATOM 769 O O . GLU A 1 99 ? -27.742 -7.417 -3.013 1.00 43.84 99 GLU A O 1
ATOM 774 N N . THR A 1 100 ? -29.272 -6.898 -1.487 1.00 38.03 100 THR A N 1
ATOM 775 C CA . THR A 1 100 ? -29.257 -5.448 -1.831 1.00 38.03 100 THR A CA 1
ATOM 776 C C . THR A 1 100 ? -28.481 -4.531 -0.870 1.00 38.03 100 THR A C 1
ATOM 778 O O . THR A 1 100 ? -28.265 -3.372 -1.200 1.00 38.03 100 THR A O 1
ATOM 781 N N . GLU A 1 101 ? -28.010 -5.036 0.275 1.00 37.09 101 GLU A N 1
ATOM 782 C CA . GLU A 1 101 ? -27.336 -4.260 1.346 1.00 37.09 101 GLU A CA 1
ATOM 783 C C . GLU A 1 101 ? -25.852 -4.674 1.541 1.00 37.09 101 GLU A C 1
ATOM 785 O O . GLU A 1 101 ? -25.192 -4.302 2.509 1.00 37.09 101 GLU A O 1
ATOM 790 N N . LEU A 1 102 ? -25.325 -5.490 0.616 1.00 42.41 102 LEU A N 1
ATOM 791 C CA . LEU A 1 102 ? -24.154 -6.350 0.837 1.00 42.41 102 LEU A CA 1
ATOM 792 C C . LEU A 1 102 ? -22.790 -5.687 0.560 1.00 42.41 102 LEU A C 1
ATOM 794 O O . LEU A 1 102 ? -21.786 -6.085 1.135 1.00 42.41 102 LEU A O 1
ATOM 798 N N . THR A 1 103 ? -22.686 -4.724 -0.359 1.00 40.47 103 THR A N 1
ATOM 799 C CA . THR A 1 103 ? -21.364 -4.273 -0.845 1.00 40.47 103 THR A CA 1
ATOM 800 C C . THR A 1 103 ? -20.631 -3.318 0.098 1.00 40.47 103 THR A C 1
ATOM 802 O O . THR A 1 103 ? -19.404 -3.343 0.129 1.00 40.47 103 THR A O 1
ATOM 805 N N . GLU A 1 104 ? -21.350 -2.510 0.882 1.00 41.72 104 GLU A N 1
ATOM 806 C CA . GLU A 1 104 ? -20.748 -1.541 1.815 1.00 41.72 104 GLU A CA 1
ATOM 807 C C . GLU A 1 104 ? -20.409 -2.176 3.175 1.00 41.72 104 GLU A C 1
ATOM 809 O O . GLU A 1 104 ? -19.364 -1.884 3.758 1.00 41.72 104 GLU A O 1
ATOM 814 N N . THR A 1 105 ? -21.237 -3.120 3.636 1.00 44.84 105 THR A N 1
ATOM 815 C CA . THR A 1 105 ? -20.979 -3.957 4.821 1.00 44.84 105 THR A CA 1
ATOM 816 C C . THR A 1 105 ? -19.758 -4.854 4.618 1.00 44.84 105 THR A C 1
ATOM 818 O O . THR A 1 105 ? -18.888 -4.897 5.486 1.00 44.84 105 THR A O 1
ATOM 821 N N . LEU A 1 106 ? -19.608 -5.470 3.439 1.00 49.38 106 LEU A N 1
ATOM 822 C CA . LEU A 1 106 ? -18.446 -6.310 3.123 1.00 49.38 106 LEU A CA 1
ATOM 823 C C . LEU A 1 106 ? -17.113 -5.540 3.106 1.00 49.38 106 LEU A C 1
ATOM 825 O O . LEU A 1 106 ? -16.085 -6.087 3.504 1.00 49.38 106 LEU A O 1
ATOM 829 N N . GLU A 1 107 ? -17.094 -4.279 2.658 1.00 48.69 107 GLU A N 1
ATOM 830 C CA . GLU A 1 107 ? -15.863 -3.471 2.638 1.00 48.69 107 GLU A CA 1
ATOM 831 C C . GLU A 1 107 ? -15.453 -3.027 4.053 1.00 48.69 107 GLU A C 1
ATOM 833 O O . GLU A 1 107 ? -14.269 -3.055 4.403 1.00 48.69 107 GLU A O 1
ATOM 838 N N . ALA A 1 108 ? -16.420 -2.657 4.899 1.00 47.31 108 ALA A N 1
ATOM 839 C CA . ALA A 1 108 ? -16.174 -2.332 6.302 1.00 47.31 108 ALA A CA 1
ATOM 840 C C . ALA A 1 108 ? -15.696 -3.559 7.104 1.00 47.31 108 ALA A C 1
ATOM 842 O O . ALA A 1 108 ? -14.723 -3.455 7.856 1.00 47.31 108 ALA A O 1
ATOM 843 N N . GLU A 1 109 ? -16.316 -4.724 6.894 1.00 55.53 109 GLU A N 1
ATOM 844 C CA . GLU A 1 109 ? -15.902 -5.995 7.500 1.00 55.53 109 GLU A CA 1
ATOM 845 C C . GLU A 1 109 ? -14.493 -6.416 7.057 1.00 55.53 109 GLU A C 1
ATOM 847 O O . GLU A 1 109 ? -13.675 -6.817 7.890 1.00 55.53 109 GLU A O 1
ATOM 852 N N . GLU A 1 110 ? -14.149 -6.265 5.773 1.00 61.34 110 GLU A N 1
ATOM 853 C CA . GLU A 1 110 ? -12.807 -6.581 5.266 1.00 61.34 110 GLU A CA 1
ATOM 854 C C . GLU A 1 110 ? -11.743 -5.625 5.837 1.00 61.34 110 GLU A C 1
ATOM 856 O O . GLU A 1 110 ? -10.642 -6.058 6.189 1.00 61.34 110 GLU A O 1
ATOM 861 N N . ASN A 1 111 ? -12.068 -4.339 6.005 1.00 59.69 111 ASN A N 1
ATOM 862 C CA . ASN A 1 111 ? -11.176 -3.361 6.634 1.00 59.69 111 ASN A CA 1
ATOM 863 C C . ASN A 1 111 ? -10.955 -3.653 8.128 1.00 59.69 111 ASN A C 1
ATOM 865 O O . ASN A 1 111 ? -9.818 -3.580 8.608 1.00 59.69 111 ASN A O 1
ATOM 869 N N . ALA A 1 112 ? -12.013 -4.023 8.857 1.00 60.94 112 ALA A N 1
ATOM 870 C CA . ALA A 1 112 ? -11.922 -4.437 10.256 1.00 60.94 112 ALA A CA 1
ATOM 871 C C . ALA A 1 112 ? -11.085 -5.718 10.406 1.00 60.94 112 ALA A C 1
ATOM 873 O O . ALA A 1 112 ? -10.170 -5.769 11.232 1.00 60.94 112 ALA A O 1
ATOM 874 N N . THR A 1 113 ? -11.319 -6.703 9.536 1.00 66.31 113 THR A N 1
ATOM 875 C CA . THR A 1 113 ? -10.555 -7.957 9.478 1.00 66.31 113 THR A CA 1
ATOM 876 C C . THR A 1 113 ? -9.079 -7.694 9.178 1.00 66.31 113 THR A C 1
ATOM 878 O O . THR A 1 113 ? -8.206 -8.192 9.881 1.00 66.31 113 THR A O 1
ATOM 881 N N . SER A 1 114 ? -8.777 -6.831 8.204 1.00 69.56 114 SER A N 1
ATOM 882 C CA . SER A 1 114 ? -7.404 -6.440 7.855 1.00 69.56 114 SER A CA 1
ATOM 883 C C . SER A 1 114 ? -6.684 -5.726 9.008 1.00 69.56 114 SER A C 1
ATOM 885 O O . SER A 1 114 ? -5.507 -5.985 9.275 1.00 69.56 114 SER A O 1
ATOM 887 N N . SER A 1 115 ? -7.378 -4.839 9.730 1.00 68.81 115 SER A N 1
ATOM 888 C CA . SER A 1 115 ? -6.839 -4.152 10.914 1.00 68.81 115 SER A CA 1
ATOM 889 C C . SER A 1 115 ? -6.526 -5.132 12.051 1.00 68.81 115 SER A C 1
ATOM 891 O O . SER A 1 115 ? -5.439 -5.088 12.639 1.00 68.81 115 SER A O 1
ATOM 893 N N . TRP A 1 116 ? -7.446 -6.065 12.311 1.00 77.44 116 TRP A N 1
ATOM 894 C CA . TRP A 1 116 ? -7.273 -7.146 13.277 1.00 77.44 116 TRP A CA 1
ATOM 895 C C . TRP A 1 116 ? -6.073 -8.036 12.928 1.00 77.44 116 TRP A C 1
ATOM 897 O O . TRP A 1 116 ? -5.182 -8.227 13.758 1.00 77.44 116 TRP A O 1
ATOM 907 N N . GLU A 1 117 ? -5.977 -8.498 11.679 1.00 81.94 117 GLU A N 1
ATOM 908 C CA . GLU A 1 117 ? -4.860 -9.322 11.209 1.00 81.94 117 GLU A CA 1
ATOM 909 C C . GLU A 1 117 ? -3.513 -8.626 11.398 1.00 81.94 117 GLU A C 1
ATOM 911 O O . GLU A 1 117 ? -2.558 -9.253 11.859 1.00 81.94 117 GLU A O 1
ATOM 916 N N . LYS A 1 118 ? -3.419 -7.323 11.089 1.00 81.88 118 LYS A N 1
ATOM 917 C CA . LYS A 1 118 ? -2.187 -6.543 11.296 1.00 81.88 118 LYS A CA 1
ATOM 918 C C . LYS A 1 118 ? -1.789 -6.512 12.766 1.00 81.88 118 LYS A C 1
ATOM 920 O O . LYS A 1 118 ? -0.612 -6.693 13.066 1.00 81.88 118 LYS A O 1
ATOM 925 N N . ARG A 1 119 ? -2.748 -6.314 13.677 1.00 77.56 119 ARG A N 1
ATOM 926 C CA . ARG A 1 119 ? -2.500 -6.271 15.127 1.00 77.56 119 ARG A CA 1
ATOM 927 C C . ARG A 1 119 ? -1.990 -7.613 15.644 1.00 77.56 119 ARG A C 1
ATOM 929 O O . ARG A 1 119 ? -0.964 -7.654 16.323 1.00 77.56 119 ARG A O 1
ATOM 936 N N . VAL A 1 120 ? -2.674 -8.701 15.293 1.00 83.12 120 VAL A N 1
ATOM 937 C CA . VAL A 1 120 ? -2.305 -10.039 15.763 1.00 83.12 120 VAL A CA 1
ATOM 938 C C . VAL A 1 120 ? -0.972 -10.484 15.169 1.00 83.12 120 VAL A C 1
ATOM 940 O O . VAL A 1 120 ? -0.092 -10.924 15.908 1.00 83.12 120 VAL A O 1
ATOM 943 N N . ALA A 1 121 ? -0.774 -10.305 13.860 1.00 88.06 121 ALA A N 1
ATOM 944 C CA . ALA A 1 121 ? 0.488 -10.638 13.212 1.00 88.06 121 ALA A CA 1
ATOM 945 C C . ALA A 1 121 ? 1.649 -9.810 13.777 1.00 88.06 121 ALA A C 1
ATOM 947 O O . ALA A 1 121 ? 2.708 -10.364 14.051 1.00 88.06 121 ALA A O 1
ATOM 948 N N . PHE A 1 122 ? 1.460 -8.508 14.024 1.00 85.44 122 PHE A N 1
ATOM 949 C CA . PHE A 1 122 ? 2.503 -7.669 14.616 1.00 85.44 122 PHE A CA 1
ATOM 950 C C . PHE A 1 122 ? 2.971 -8.214 15.968 1.00 85.44 122 PHE A C 1
ATOM 952 O O . PHE A 1 122 ? 4.172 -8.331 16.201 1.00 85.44 122 PHE A O 1
ATOM 959 N N . VAL A 1 123 ? 2.039 -8.594 16.837 1.00 86.56 123 VAL A N 1
ATOM 960 C CA . VAL A 1 123 ? 2.352 -9.136 18.161 1.00 86.56 123 VAL A CA 1
ATOM 961 C C . VAL A 1 123 ? 3.014 -10.516 18.067 1.00 86.56 123 VAL A C 1
ATOM 963 O O . VAL A 1 123 ? 4.088 -10.714 18.631 1.00 86.56 123 VAL A O 1
ATOM 966 N N . LEU A 1 124 ? 2.440 -11.437 17.289 1.00 88.94 124 LEU A N 1
ATOM 967 C CA . LEU A 1 124 ? 2.987 -12.785 17.104 1.00 88.94 124 LEU A CA 1
ATOM 968 C C . LEU A 1 124 ? 4.395 -12.768 16.495 1.00 88.94 124 LEU A C 1
ATOM 970 O O . LEU A 1 124 ? 5.264 -13.531 16.909 1.00 88.94 124 LEU A O 1
ATOM 974 N N . CYS A 1 125 ? 4.631 -11.909 15.503 1.00 89.06 125 CYS A N 1
ATOM 975 C CA . CYS A 1 125 ? 5.903 -11.852 14.794 1.00 89.06 125 CYS A CA 1
ATOM 976 C C . CYS A 1 125 ? 7.006 -11.151 15.595 1.00 89.06 125 CYS A C 1
ATOM 978 O O . CYS A 1 125 ? 8.172 -11.493 15.413 1.00 89.06 125 CYS A O 1
ATOM 980 N N . ASN A 1 126 ? 6.680 -10.176 16.450 1.00 86.00 126 ASN A N 1
ATOM 981 C CA . ASN A 1 126 ? 7.689 -9.466 17.245 1.00 86.00 126 ASN A CA 1
ATOM 982 C C . ASN A 1 126 ? 8.020 -10.169 18.576 1.00 86.00 126 ASN A C 1
ATOM 984 O O . ASN A 1 126 ? 9.085 -9.889 19.134 1.00 86.00 126 ASN A O 1
ATOM 988 N N . HIS A 1 127 ? 7.180 -11.105 19.044 1.00 87.19 127 HIS A N 1
ATOM 989 C CA . HIS A 1 127 ? 7.447 -11.925 20.236 1.00 87.19 127 HIS A CA 1
ATOM 990 C C . HIS A 1 127 ? 8.809 -12.619 20.144 1.00 87.19 127 HIS A C 1
ATOM 992 O O . HIS A 1 127 ? 9.119 -13.272 19.140 1.00 87.19 127 HIS A O 1
ATOM 998 N N . GLU A 1 128 ? 9.645 -12.423 21.166 1.00 86.38 128 GLU A N 1
ATOM 999 C CA . GLU A 1 128 ? 11.011 -12.956 21.267 1.00 86.38 128 GLU A CA 1
ATOM 1000 C C . GLU A 1 128 ? 11.818 -12.936 19.948 1.00 86.38 128 GLU A C 1
ATOM 1002 O O . GLU A 1 128 ? 12.471 -13.912 19.566 1.00 86.38 128 GLU A O 1
ATOM 1007 N N . LYS A 1 129 ? 11.783 -11.813 19.217 1.00 83.62 129 LYS A N 1
ATOM 1008 C CA . LYS A 1 129 ? 12.489 -11.647 17.928 1.00 83.62 129 LYS A CA 1
ATOM 1009 C C . LYS A 1 129 ? 12.057 -12.652 16.844 1.00 83.62 129 LYS A C 1
ATOM 1011 O O . LYS A 1 129 ? 12.875 -13.081 16.028 1.00 83.62 129 LYS A O 1
ATOM 1016 N N . GLY A 1 130 ? 10.773 -13.006 16.809 1.00 86.38 130 GLY A N 1
ATOM 1017 C CA . GLY A 1 130 ? 10.194 -13.870 15.779 1.00 86.38 130 GLY A CA 1
ATOM 1018 C C . GLY A 1 130 ? 10.358 -15.357 16.069 1.00 86.38 130 GLY A C 1
ATOM 1019 O O . GLY A 1 130 ? 10.484 -16.160 15.139 1.00 86.38 130 GLY A O 1
ATOM 1020 N N . SER A 1 131 ? 10.347 -15.745 17.347 1.00 89.81 131 SER A N 1
ATOM 1021 C CA . SER A 1 131 ? 10.507 -17.139 17.785 1.00 89.81 131 SER A CA 1
ATOM 1022 C C . SER A 1 131 ? 9.430 -18.080 17.215 1.00 89.81 131 SER A C 1
ATOM 1024 O O . SER A 1 131 ? 9.692 -19.274 17.011 1.00 89.81 131 SER A O 1
ATOM 1026 N N . ILE A 1 132 ? 8.268 -17.530 16.847 1.00 93.69 132 ILE A N 1
ATOM 1027 C CA . ILE A 1 132 ? 7.171 -18.224 16.166 1.00 93.69 132 ILE A CA 1
ATOM 1028 C C . ILE A 1 132 ? 7.580 -18.813 14.809 1.00 93.69 132 ILE A C 1
ATOM 1030 O O . ILE A 1 132 ? 7.189 -19.930 14.473 1.00 93.69 132 ILE A O 1
ATOM 1034 N N . PHE A 1 133 ? 8.433 -18.125 14.041 1.00 93.38 133 PHE A N 1
ATOM 1035 C CA . PHE A 1 133 ? 8.856 -18.594 12.717 1.00 93.38 133 PHE A CA 1
ATOM 1036 C C . PHE A 1 133 ? 9.736 -19.833 12.804 1.00 93.38 133 PHE A C 1
ATOM 1038 O O . PHE A 1 133 ? 9.663 -20.709 11.942 1.00 93.38 133 PHE A O 1
ATOM 1045 N N . LYS A 1 134 ? 10.536 -19.936 13.869 1.00 90.19 134 LYS A N 1
ATOM 1046 C CA . LYS A 1 134 ? 11.322 -21.136 14.149 1.00 90.19 134 LYS A CA 1
ATOM 1047 C C . LYS A 1 134 ? 10.409 -22.321 14.476 1.00 90.19 134 LYS A C 1
ATOM 1049 O O . LYS A 1 134 ? 10.598 -23.391 13.906 1.00 90.19 134 LYS A O 1
ATOM 1054 N N . ALA A 1 135 ? 9.402 -22.116 15.330 1.00 90.69 135 ALA A N 1
ATOM 1055 C CA . ALA A 1 135 ? 8.441 -23.160 15.693 1.00 90.69 135 ALA A CA 1
ATOM 1056 C C . ALA A 1 135 ? 7.639 -23.658 14.475 1.00 90.69 135 ALA A C 1
ATOM 1058 O O . ALA A 1 135 ? 7.500 -24.865 14.273 1.00 90.69 135 ALA A O 1
ATOM 1059 N N . LEU A 1 136 ? 7.193 -22.745 13.606 1.00 92.75 136 LEU A N 1
ATOM 1060 C CA . LEU A 1 136 ? 6.529 -23.098 12.345 1.00 92.75 136 LEU A CA 1
ATOM 1061 C C . LEU A 1 136 ? 7.477 -23.828 11.378 1.00 92.75 136 LEU A C 1
ATOM 1063 O O . LEU A 1 136 ? 7.094 -24.811 10.751 1.00 92.75 136 LEU A O 1
ATOM 1067 N N . GLY A 1 137 ? 8.742 -23.408 11.287 1.00 87.50 137 GLY A N 1
ATOM 1068 C CA . GLY A 1 137 ? 9.743 -24.088 10.459 1.00 87.50 137 GLY A CA 1
ATOM 1069 C C . GLY A 1 137 ? 10.045 -25.520 10.911 1.00 87.50 137 GLY A C 1
ATOM 1070 O O . GLY A 1 137 ? 10.395 -26.366 10.087 1.00 87.50 137 GLY A O 1
ATOM 1071 N N . GLU A 1 138 ? 9.901 -25.813 12.204 1.00 87.00 138 GLU A N 1
ATOM 1072 C CA . GLU A 1 138 ? 9.990 -27.170 12.754 1.00 87.00 138 GLU A CA 1
ATOM 1073 C C . GLU A 1 138 ? 8.711 -27.977 12.479 1.00 87.00 138 GLU A C 1
ATOM 1075 O O . GLU A 1 138 ? 8.807 -29.121 12.036 1.00 87.00 138 GLU A O 1
ATOM 1080 N N . CYS A 1 139 ? 7.527 -27.376 12.636 1.00 85.56 139 CYS A N 1
ATOM 1081 C CA . CYS A 1 139 ? 6.242 -28.022 12.336 1.00 85.56 139 CYS A CA 1
ATOM 1082 C C . CYS A 1 139 ? 6.085 -28.393 10.851 1.00 85.56 139 CYS A C 1
ATOM 1084 O O . CYS A 1 139 ? 5.554 -29.458 10.540 1.00 85.56 139 CYS A O 1
ATOM 1086 N N . LEU A 1 140 ? 6.605 -27.570 9.932 1.00 85.00 140 LEU A N 1
ATOM 1087 C CA . LEU A 1 140 ? 6.624 -27.855 8.489 1.00 85.00 140 LEU A CA 1
ATOM 1088 C C . LEU A 1 140 ? 7.409 -29.121 8.124 1.00 85.00 140 LEU A C 1
ATOM 1090 O O . LEU A 1 140 ? 7.149 -29.721 7.086 1.00 85.00 140 LEU A O 1
ATOM 1094 N N . LYS A 1 141 ? 8.356 -29.545 8.970 1.00 82.94 141 LYS A N 1
ATOM 1095 C CA . LYS A 1 141 ? 9.140 -30.776 8.773 1.00 82.94 141 LYS A CA 1
ATOM 1096 C C . LYS A 1 141 ? 8.428 -32.022 9.298 1.00 82.94 141 LYS A C 1
ATOM 1098 O O . LYS A 1 141 ? 9.014 -33.103 9.273 1.00 82.94 141 LYS A O 1
ATOM 1103 N N . SER A 1 142 ? 7.212 -31.881 9.825 1.00 77.25 142 SER A N 1
ATOM 1104 C CA . SER A 1 142 ? 6.458 -33.009 10.356 1.00 77.25 142 SER A CA 1
ATOM 1105 C C . SER A 1 142 ? 6.106 -34.024 9.268 1.00 77.25 142 SER A C 1
ATOM 1107 O O . SER A 1 142 ? 5.818 -33.674 8.128 1.00 77.25 142 SER A O 1
ATOM 1109 N N . ASN A 1 143 ? 6.047 -35.298 9.658 1.00 71.62 143 ASN A N 1
ATOM 1110 C CA . ASN A 1 143 ? 5.597 -36.389 8.793 1.00 71.62 143 ASN A CA 1
ATOM 1111 C C . ASN A 1 143 ? 4.070 -36.391 8.567 1.00 71.62 143 ASN A C 1
ATOM 1113 O O . ASN A 1 143 ? 3.574 -37.174 7.756 1.00 71.62 143 ASN A O 1
ATOM 1117 N N . SER A 1 144 ? 3.310 -35.557 9.288 1.00 80.19 144 SER A N 1
ATOM 1118 C CA . SER A 1 144 ? 1.862 -35.426 9.102 1.00 80.19 144 SER A CA 1
ATOM 1119 C C . SER A 1 144 ? 1.541 -34.425 7.991 1.00 80.19 144 SER A C 1
ATOM 1121 O O . SER A 1 144 ? 1.826 -33.236 8.118 1.00 80.19 144 SER A O 1
ATOM 1123 N N . ILE A 1 145 ? 0.891 -34.906 6.927 1.00 78.56 145 ILE A N 1
ATOM 1124 C CA . ILE A 1 145 ? 0.491 -34.096 5.763 1.00 78.56 145 ILE A CA 1
ATOM 1125 C C . ILE A 1 145 ? -0.457 -32.963 6.179 1.00 78.56 145 ILE A C 1
ATOM 1127 O O . ILE A 1 145 ? -0.286 -31.823 5.758 1.00 78.56 145 ILE A O 1
ATOM 1131 N N . GLU A 1 146 ? -1.439 -33.265 7.031 1.00 77.88 146 GLU A N 1
ATOM 1132 C CA . GLU A 1 146 ? -2.424 -32.286 7.505 1.00 77.88 146 GLU A CA 1
ATOM 1133 C C . GLU A 1 146 ? -1.757 -31.189 8.343 1.00 77.88 146 GLU A C 1
ATOM 1135 O O . GLU A 1 146 ? -2.007 -30.003 8.139 1.00 77.88 146 GLU A O 1
ATOM 1140 N N . MET A 1 147 ? -0.814 -31.574 9.207 1.00 80.38 147 MET A N 1
ATOM 1141 C CA . MET A 1 147 ? -0.083 -30.629 10.049 1.00 80.38 147 MET A CA 1
ATOM 1142 C C . MET A 1 147 ? 0.876 -29.753 9.238 1.00 80.38 147 MET A C 1
ATOM 1144 O O . MET A 1 147 ? 0.935 -28.543 9.454 1.00 80.38 147 MET A O 1
ATOM 1148 N N . ALA A 1 148 ? 1.587 -30.338 8.270 1.00 83.62 148 ALA A N 1
ATOM 1149 C CA . ALA A 1 148 ? 2.442 -29.595 7.351 1.00 83.62 148 ALA A CA 1
ATOM 1150 C C . ALA A 1 148 ? 1.625 -28.586 6.528 1.00 83.62 148 ALA A C 1
ATOM 1152 O O . ALA A 1 148 ? 2.051 -27.442 6.368 1.00 83.62 148 ALA A O 1
ATOM 1153 N N . LYS A 1 149 ? 0.420 -28.967 6.081 1.00 85.94 149 LYS A N 1
ATOM 1154 C CA . LYS A 1 149 ? -0.491 -28.071 5.360 1.00 85.94 149 LYS A CA 1
ATOM 1155 C C . LYS A 1 149 ? -0.977 -26.910 6.235 1.00 85.94 149 LYS A C 1
ATOM 1157 O O . LYS A 1 149 ? -0.835 -25.758 5.827 1.00 85.94 149 LYS A O 1
ATOM 1162 N N . SER A 1 150 ? -1.498 -27.172 7.434 1.00 86.12 150 SER A N 1
ATOM 1163 C CA . SER A 1 150 ? -1.931 -26.104 8.353 1.00 86.12 150 SER A CA 1
ATOM 1164 C C . SER A 1 150 ? -0.769 -25.177 8.718 1.00 86.12 150 SER A C 1
ATOM 1166 O O . SER A 1 150 ? -0.910 -23.954 8.720 1.00 86.12 150 SER A O 1
ATOM 1168 N N . CYS A 1 15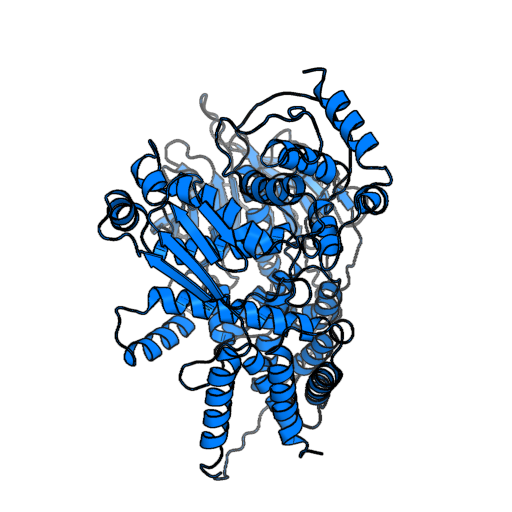1 ? 0.423 -25.738 8.930 1.00 90.69 151 CYS A N 1
ATOM 1169 C CA . CYS A 1 151 ? 1.620 -24.952 9.189 1.00 90.69 151 CYS A CA 1
ATOM 1170 C C . CYS A 1 151 ? 2.045 -24.094 7.988 1.00 90.69 151 CYS A C 1
ATOM 1172 O O . CYS A 1 151 ? 2.474 -22.955 8.174 1.00 90.69 151 CYS A O 1
ATOM 1174 N N . LEU A 1 152 ? 1.900 -24.601 6.761 1.00 90.94 152 LEU A N 1
ATOM 1175 C CA . LEU A 1 152 ? 2.166 -23.852 5.534 1.00 90.94 152 LEU A CA 1
ATOM 1176 C C . LEU A 1 152 ? 1.224 -22.653 5.397 1.00 90.94 152 LEU A C 1
ATOM 1178 O O . LEU A 1 152 ? 1.685 -21.559 5.073 1.00 90.94 152 LEU A O 1
ATOM 1182 N N . VAL A 1 153 ? -0.068 -22.832 5.684 1.00 91.88 153 VAL A N 1
ATOM 1183 C CA . VAL A 1 153 ? -1.066 -21.749 5.671 1.00 91.88 153 VAL A CA 1
ATOM 1184 C C . VAL A 1 153 ? -0.723 -20.687 6.717 1.00 91.88 153 VAL A C 1
ATOM 1186 O O . VAL A 1 153 ? -0.608 -19.511 6.375 1.00 91.88 153 VAL A O 1
ATOM 1189 N N . ALA A 1 154 ? -0.482 -21.100 7.965 1.00 91.88 154 ALA A N 1
ATOM 1190 C CA . ALA A 1 154 ? -0.093 -20.215 9.062 1.00 91.88 154 ALA A CA 1
ATOM 1191 C C . ALA A 1 154 ? 1.183 -19.413 8.756 1.00 91.88 154 ALA A C 1
ATOM 1193 O O . ALA A 1 154 ? 1.220 -18.194 8.927 1.00 91.88 154 ALA A O 1
ATOM 1194 N N . ALA A 1 155 ? 2.227 -20.087 8.268 1.00 93.62 155 ALA A N 1
ATOM 1195 C CA . ALA A 1 155 ? 3.487 -19.448 7.914 1.00 93.62 155 ALA A CA 1
ATOM 1196 C C . ALA A 1 155 ? 3.305 -18.470 6.746 1.00 93.62 155 ALA A C 1
ATOM 1198 O O . ALA A 1 155 ? 3.782 -17.341 6.814 1.00 93.62 155 ALA A O 1
ATOM 1199 N N . THR A 1 156 ? 2.574 -18.866 5.701 1.00 92.25 156 THR A N 1
ATOM 1200 C CA . THR A 1 156 ? 2.299 -18.002 4.541 1.00 92.25 156 THR A CA 1
ATOM 1201 C C . THR A 1 156 ? 1.534 -16.746 4.949 1.00 92.25 156 THR A C 1
ATOM 1203 O O . THR A 1 156 ? 1.894 -15.653 4.517 1.00 92.25 156 THR A O 1
ATOM 1206 N N . TRP A 1 157 ? 0.531 -16.884 5.820 1.00 93.31 157 TRP A N 1
ATOM 1207 C CA . TRP A 1 157 ? -0.217 -15.758 6.376 1.00 93.31 157 TRP A CA 1
ATOM 1208 C C . TRP A 1 157 ? 0.697 -14.780 7.120 1.00 93.31 157 TRP A C 1
ATOM 1210 O O . TRP A 1 157 ? 0.737 -13.604 6.769 1.00 93.31 157 TRP A O 1
ATOM 1220 N N . LEU A 1 158 ? 1.503 -15.250 8.078 1.00 92.50 158 LEU A N 1
ATOM 1221 C CA . LEU A 1 158 ? 2.394 -14.369 8.843 1.00 92.50 158 LEU A CA 1
ATOM 1222 C C . LEU A 1 158 ? 3.442 -13.675 7.958 1.00 92.50 158 LEU A C 1
ATOM 1224 O O . LEU A 1 158 ? 3.716 -12.491 8.155 1.00 92.50 158 LEU A O 1
ATOM 1228 N N . ILE A 1 159 ? 4.004 -14.368 6.960 1.00 89.12 159 ILE A N 1
ATOM 1229 C CA . ILE A 1 159 ? 4.934 -13.749 6.001 1.00 89.12 159 ILE A CA 1
ATOM 1230 C C . ILE A 1 159 ? 4.229 -12.699 5.136 1.00 89.12 159 ILE A C 1
ATOM 1232 O O . ILE A 1 159 ? 4.770 -11.613 4.926 1.00 89.12 159 ILE A O 1
ATOM 1236 N N . HIS A 1 160 ? 3.013 -12.989 4.667 1.00 87.12 160 HIS A N 1
ATOM 1237 C CA . HIS A 1 160 ? 2.203 -12.019 3.935 1.00 87.12 160 HIS A CA 1
ATOM 1238 C C . HIS A 1 160 ? 1.906 -10.777 4.788 1.00 87.12 160 HIS A C 1
ATOM 1240 O O . HIS A 1 160 ? 1.999 -9.652 4.302 1.00 87.12 160 HIS A O 1
ATOM 1246 N N . MET A 1 161 ? 1.620 -10.957 6.078 1.00 86.06 161 MET A N 1
ATOM 1247 C CA . MET A 1 161 ? 1.387 -9.845 6.996 1.00 86.06 161 MET A CA 1
ATOM 1248 C C . MET A 1 161 ? 2.657 -9.041 7.280 1.00 86.06 161 MET A C 1
ATOM 1250 O O . MET A 1 161 ? 2.598 -7.816 7.274 1.00 86.06 161 MET A O 1
ATOM 1254 N N . LEU A 1 162 ? 3.817 -9.687 7.439 1.00 80.50 162 LEU A N 1
ATOM 1255 C CA . LEU A 1 162 ? 5.110 -9.008 7.613 1.00 80.50 162 LEU A CA 1
ATOM 1256 C C . LEU A 1 162 ? 5.472 -8.059 6.461 1.00 80.50 162 LEU A C 1
ATOM 1258 O O . LEU A 1 162 ? 6.177 -7.072 6.683 1.00 80.50 162 LEU A O 1
ATOM 1262 N N . TYR A 1 163 ? 4.999 -8.343 5.245 1.00 72.00 163 TYR A N 1
ATOM 1263 C CA . TYR A 1 163 ? 5.147 -7.439 4.103 1.00 72.00 163 TYR A CA 1
ATOM 1264 C C . TYR A 1 163 ? 4.362 -6.128 4.298 1.00 72.00 163 TYR A C 1
ATOM 1266 O O . TYR A 1 163 ? 4.830 -5.060 3.912 1.00 72.00 163 TYR A O 1
ATOM 1274 N N . ASN A 1 164 ? 3.202 -6.200 4.954 1.00 69.62 164 ASN A N 1
ATOM 1275 C CA . ASN A 1 164 ? 2.318 -5.063 5.223 1.00 69.62 164 ASN A CA 1
ATOM 1276 C C . ASN A 1 164 ? 2.640 -4.329 6.543 1.00 69.62 164 ASN A C 1
ATOM 1278 O O . ASN A 1 164 ? 1.979 -3.342 6.869 1.00 69.62 164 ASN A O 1
ATOM 1282 N N . LEU A 1 165 ? 3.621 -4.811 7.314 1.00 72.94 165 LEU A N 1
ATOM 1283 C CA . LEU A 1 165 ? 4.052 -4.244 8.594 1.00 72.94 165 LEU A CA 1
ATOM 1284 C C . LEU A 1 165 ? 5.383 -3.481 8.442 1.00 72.94 165 LEU A C 1
ATOM 1286 O O . LEU A 1 165 ? 6.180 -3.807 7.555 1.00 72.94 165 LEU A O 1
ATOM 1290 N N . PRO A 1 166 ? 5.656 -2.470 9.293 1.00 65.50 166 PRO A N 1
ATOM 1291 C CA . PRO A 1 166 ? 6.932 -1.756 9.291 1.00 65.50 166 PRO A CA 1
ATOM 1292 C C . PRO A 1 166 ? 8.107 -2.714 9.520 1.00 65.50 166 PRO A C 1
ATOM 1294 O O . PRO A 1 166 ? 7.982 -3.710 10.234 1.00 65.50 166 PRO A O 1
ATOM 1297 N N . ASP A 1 167 ? 9.252 -2.421 8.902 1.00 66.94 167 ASP A N 1
ATOM 1298 C CA . ASP A 1 167 ? 10.428 -3.281 9.025 1.00 66.94 167 ASP A CA 1
ATOM 1299 C C . ASP A 1 167 ? 11.059 -3.146 10.416 1.00 66.94 167 ASP A C 1
ATOM 1301 O O . ASP A 1 167 ? 11.701 -2.144 10.729 1.00 66.94 167 ASP A O 1
ATOM 1305 N N . THR A 1 168 ? 10.855 -4.156 11.260 1.00 68.56 168 THR A N 1
ATOM 1306 C CA . THR A 1 168 ? 11.446 -4.254 12.603 1.00 68.56 168 THR A CA 1
ATOM 1307 C C . THR A 1 168 ? 12.681 -5.166 12.637 1.00 68.56 168 THR A C 1
ATOM 1309 O O . THR A 1 168 ? 13.163 -5.512 13.714 1.00 68.56 168 THR A O 1
ATOM 1312 N N . GLY A 1 169 ? 13.193 -5.606 11.478 1.00 71.06 169 GLY A N 1
ATOM 1313 C CA . GLY A 1 169 ? 14.274 -6.598 11.377 1.00 71.06 169 GLY A CA 1
ATOM 1314 C C . GLY A 1 169 ? 13.816 -8.052 11.574 1.00 71.06 169 GLY A C 1
ATOM 1315 O O . GLY A 1 169 ? 14.588 -8.988 11.366 1.00 71.06 169 GLY A O 1
ATOM 1316 N N . ILE A 1 170 ? 12.540 -8.278 11.907 1.00 82.88 170 ILE A N 1
ATOM 1317 C CA . ILE A 1 170 ? 11.934 -9.613 12.056 1.00 82.88 170 ILE A CA 1
ATOM 1318 C C . ILE A 1 170 ? 11.875 -10.379 10.726 1.00 82.88 170 ILE A C 1
ATOM 1320 O O . ILE A 1 170 ? 11.897 -11.612 10.716 1.00 82.88 170 ILE A O 1
ATOM 1324 N N . ARG A 1 171 ? 11.858 -9.675 9.587 1.00 80.25 171 ARG A N 1
ATOM 1325 C CA . ARG A 1 171 ? 11.840 -10.299 8.253 1.00 80.25 171 ARG A CA 1
ATOM 1326 C C . ARG A 1 171 ? 13.051 -11.201 8.022 1.00 80.25 171 ARG A C 1
ATOM 1328 O O . ARG A 1 171 ? 12.898 -12.275 7.445 1.00 80.25 171 ARG A O 1
ATOM 1335 N N . ASP A 1 172 ? 14.221 -10.825 8.534 1.00 77.50 172 ASP A N 1
ATOM 1336 C CA . ASP A 1 172 ? 15.427 -11.652 8.447 1.00 77.50 172 ASP A CA 1
ATOM 1337 C C . ASP A 1 172 ? 15.331 -12.912 9.318 1.00 77.50 172 ASP A C 1
ATOM 1339 O O . ASP A 1 172 ? 15.752 -13.992 8.894 1.00 77.50 172 ASP A O 1
ATOM 1343 N N . ALA A 1 173 ? 14.728 -12.812 10.508 1.00 81.56 173 ALA A N 1
ATOM 1344 C CA . ALA A 1 173 ? 14.476 -13.963 11.378 1.00 81.56 173 ALA A CA 1
ATOM 1345 C C . ALA A 1 173 ? 13.486 -14.950 10.735 1.00 81.56 173 ALA A C 1
ATOM 1347 O O . ALA A 1 173 ? 13.708 -16.168 10.747 1.00 81.56 173 ALA A O 1
ATOM 1348 N N . ALA A 1 174 ? 12.433 -14.419 10.113 1.00 85.75 174 ALA A N 1
ATOM 1349 C CA . ALA A 1 174 ? 11.449 -15.192 9.372 1.00 85.75 174 ALA A CA 1
ATOM 1350 C C . ALA A 1 174 ? 12.077 -15.885 8.151 1.00 85.75 174 ALA A C 1
ATOM 1352 O O . ALA A 1 174 ? 11.924 -17.096 7.979 1.00 85.75 174 ALA A O 1
ATOM 1353 N N . ARG A 1 175 ? 12.874 -15.149 7.361 1.00 81.12 175 ARG A N 1
ATOM 1354 C CA . ARG A 1 175 ? 13.626 -15.672 6.209 1.00 81.12 175 ARG A CA 1
ATOM 1355 C C . ARG A 1 175 ? 14.554 -16.810 6.629 1.00 81.12 175 ARG A C 1
ATOM 1357 O O . ARG A 1 175 ? 14.480 -17.895 6.063 1.00 81.12 175 ARG A O 1
ATOM 1364 N N . LYS A 1 176 ? 15.368 -16.605 7.668 1.00 81.94 176 LYS A N 1
ATOM 1365 C CA . LYS A 1 176 ? 16.298 -17.623 8.184 1.00 81.94 176 LYS A CA 1
ATOM 1366 C C . LYS A 1 176 ? 15.593 -18.902 8.645 1.00 81.94 176 LYS A C 1
ATOM 1368 O O . LYS A 1 176 ? 16.180 -19.977 8.569 1.00 81.94 176 LYS A O 1
ATOM 1373 N N . SER A 1 177 ? 14.362 -18.789 9.140 1.00 85.12 177 SER A N 1
ATOM 1374 C CA . SER A 1 177 ? 13.621 -19.923 9.703 1.00 85.12 177 SER A CA 1
ATOM 1375 C C . SER A 1 177 ? 12.806 -20.695 8.661 1.00 85.12 177 SER A C 1
ATOM 1377 O O . SER A 1 177 ? 12.650 -21.909 8.789 1.00 85.12 177 SER A O 1
ATOM 1379 N N . LEU A 1 178 ? 12.282 -20.009 7.637 1.00 88.06 178 LEU A N 1
ATOM 1380 C CA . LEU A 1 178 ? 11.249 -20.558 6.751 1.00 88.06 178 LEU A CA 1
ATOM 1381 C C . LEU A 1 178 ? 11.623 -20.623 5.266 1.00 88.06 178 LEU A C 1
ATOM 1383 O O . LEU A 1 178 ? 10.990 -21.389 4.539 1.00 88.06 178 LEU A O 1
ATOM 1387 N N . LEU A 1 179 ? 12.635 -19.879 4.801 1.00 80.00 179 LEU A N 1
ATOM 1388 C CA . LEU A 1 179 ? 12.989 -19.801 3.375 1.00 80.00 179 LEU A CA 1
ATOM 1389 C C . LEU A 1 179 ? 13.223 -21.186 2.758 1.00 80.00 179 LEU A C 1
ATOM 1391 O O . LEU A 1 179 ? 12.601 -21.529 1.753 1.00 80.00 179 LEU A O 1
ATOM 1395 N N . ASP A 1 180 ? 14.056 -22.006 3.400 1.00 77.62 180 ASP A N 1
ATOM 1396 C CA . ASP A 1 180 ? 14.365 -23.353 2.913 1.00 77.62 180 ASP A CA 1
ATOM 1397 C C . ASP A 1 180 ? 13.129 -24.259 2.880 1.00 77.62 180 ASP A C 1
ATOM 1399 O O . ASP A 1 180 ? 13.007 -25.101 1.993 1.00 77.62 180 ASP A O 1
ATOM 1403 N N . GLN A 1 181 ? 12.193 -24.079 3.819 1.00 82.75 181 GLN A N 1
ATOM 1404 C CA . GLN A 1 181 ? 10.986 -24.907 3.871 1.00 82.75 181 GLN A CA 1
ATOM 1405 C C . GLN A 1 181 ? 10.021 -24.560 2.740 1.00 82.75 181 GLN A C 1
ATOM 1407 O O . GLN A 1 181 ? 9.481 -25.463 2.108 1.00 82.75 181 GLN A O 1
ATOM 1412 N N . PHE A 1 182 ? 9.845 -23.276 2.417 1.00 80.19 182 PHE A N 1
ATOM 1413 C CA . PHE A 1 182 ? 9.017 -22.885 1.273 1.00 80.19 182 PHE A CA 1
ATOM 1414 C C . PHE A 1 182 ? 9.627 -23.327 -0.060 1.00 80.19 182 PHE A C 1
ATOM 1416 O O . PHE A 1 182 ? 8.902 -23.812 -0.929 1.00 80.19 182 PHE A O 1
ATOM 1423 N N . ILE A 1 183 ? 10.953 -23.227 -0.217 1.00 71.31 183 ILE A N 1
ATOM 1424 C CA . ILE A 1 183 ? 11.648 -23.748 -1.406 1.00 71.31 183 ILE A CA 1
ATOM 1425 C C . ILE A 1 183 ? 11.443 -25.263 -1.516 1.00 71.31 183 ILE A C 1
ATOM 1427 O O . ILE A 1 183 ? 11.120 -25.762 -2.595 1.00 71.31 183 ILE A O 1
ATOM 1431 N N . TYR A 1 184 ? 11.561 -25.991 -0.403 1.00 75.31 184 TYR A N 1
ATOM 1432 C CA . TYR A 1 184 ? 11.312 -27.428 -0.381 1.00 75.31 184 TYR A CA 1
ATOM 1433 C C . TYR A 1 184 ? 9.877 -27.773 -0.795 1.00 75.31 184 TYR A C 1
ATOM 1435 O O . TYR A 1 184 ? 9.689 -28.656 -1.631 1.00 75.31 184 TYR A O 1
ATOM 1443 N N . VAL A 1 185 ? 8.866 -27.063 -0.282 1.00 73.12 185 VAL A N 1
ATOM 1444 C CA . VAL A 1 185 ? 7.459 -27.258 -0.682 1.00 73.12 185 VAL A CA 1
ATOM 1445 C C . VAL A 1 185 ? 7.276 -27.014 -2.182 1.00 73.12 185 VAL A C 1
ATOM 1447 O O . VAL A 1 185 ? 6.627 -27.816 -2.850 1.00 73.12 185 VAL A O 1
ATOM 1450 N N . LEU A 1 186 ? 7.898 -25.973 -2.746 1.00 67.62 186 LEU A N 1
ATOM 1451 C CA . LEU A 1 186 ? 7.831 -25.703 -4.186 1.00 67.62 186 LEU A CA 1
ATOM 1452 C C . LEU A 1 186 ? 8.425 -26.822 -5.040 1.00 67.62 186 LEU A C 1
ATOM 1454 O O . LEU A 1 186 ? 7.872 -27.151 -6.089 1.00 67.62 186 LEU A O 1
ATOM 1458 N N . GLN A 1 187 ? 9.546 -27.390 -4.606 1.00 64.88 187 GLN A N 1
ATOM 1459 C CA . GLN A 1 187 ? 10.248 -28.433 -5.350 1.00 64.88 187 GLN A CA 1
ATOM 1460 C C . GLN A 1 187 ? 9.579 -29.803 -5.203 1.00 64.88 187 GLN A C 1
ATOM 1462 O O . GLN A 1 187 ? 9.518 -30.563 -6.165 1.00 64.88 187 GLN A O 1
ATOM 1467 N N . SER A 1 188 ? 9.079 -30.125 -4.009 1.00 72.88 188 SER A N 1
ATOM 1468 C CA . SER A 1 188 ? 8.643 -31.482 -3.659 1.00 72.88 188 SER A CA 1
ATOM 1469 C C . SER A 1 188 ? 7.129 -31.693 -3.698 1.00 72.88 188 SER A C 1
ATOM 1471 O O . SER A 1 188 ? 6.685 -32.816 -3.950 1.00 72.88 188 SER A O 1
ATOM 1473 N N . SER A 1 189 ? 6.319 -30.652 -3.466 1.00 72.69 189 SER A N 1
ATOM 1474 C CA . SER A 1 189 ? 4.867 -30.820 -3.403 1.00 72.69 189 SER A CA 1
ATOM 1475 C C . SER A 1 189 ? 4.275 -31.081 -4.789 1.00 72.69 189 SER A C 1
ATOM 1477 O O . SER A 1 189 ? 4.638 -30.462 -5.791 1.00 72.69 189 SER A O 1
ATOM 1479 N N . LYS A 1 190 ? 3.312 -32.001 -4.859 1.00 75.38 190 LYS A N 1
ATOM 1480 C CA . LYS A 1 190 ? 2.485 -32.222 -6.057 1.00 75.38 190 LYS A CA 1
ATOM 1481 C C . LYS A 1 190 ? 1.194 -31.400 -6.026 1.00 75.38 190 LYS A C 1
ATOM 1483 O O . LYS A 1 190 ? 0.485 -31.357 -7.025 1.00 75.38 190 LYS A O 1
ATOM 1488 N N . ASN A 1 191 ? 0.894 -30.754 -4.901 1.00 77.69 191 ASN A N 1
ATOM 1489 C CA . ASN A 1 191 ? -0.312 -29.967 -4.714 1.00 77.69 191 ASN A CA 1
ATOM 1490 C C . ASN A 1 191 ? -0.093 -28.527 -5.202 1.00 77.69 191 ASN A C 1
ATOM 1492 O O . ASN A 1 191 ? 0.816 -27.827 -4.751 1.00 77.69 191 ASN A O 1
ATOM 1496 N N . LEU A 1 192 ? -0.941 -28.084 -6.131 1.00 71.69 192 LEU A N 1
ATOM 1497 C CA . LEU A 1 192 ? -0.870 -26.749 -6.716 1.00 71.69 192 LEU A CA 1
ATOM 1498 C C . LEU A 1 192 ? -1.119 -25.644 -5.679 1.00 71.69 192 LEU A C 1
ATOM 1500 O O . LEU A 1 192 ? -0.414 -24.640 -5.687 1.00 71.69 192 LEU A O 1
ATOM 1504 N N . GLU A 1 193 ? -2.074 -25.825 -4.767 1.00 78.19 193 GLU A N 1
ATOM 1505 C CA . GLU A 1 193 ? -2.405 -24.813 -3.755 1.00 78.19 193 GLU A CA 1
ATOM 1506 C C . GLU A 1 193 ? -1.231 -24.584 -2.795 1.00 78.19 193 GLU A C 1
ATOM 1508 O O . GLU A 1 193 ? -0.887 -23.446 -2.488 1.00 78.19 193 GLU A O 1
ATOM 1513 N N . GLU A 1 194 ? -0.546 -25.655 -2.388 1.00 79.44 194 GLU A N 1
ATOM 1514 C CA . GLU A 1 194 ? 0.646 -25.574 -1.535 1.00 79.44 194 GLU A CA 1
ATOM 1515 C C . GLU A 1 194 ? 1.790 -24.830 -2.236 1.00 79.44 194 GLU A C 1
ATOM 1517 O O . GLU A 1 194 ? 2.464 -23.995 -1.628 1.00 79.44 194 GLU A O 1
ATOM 1522 N N . LYS A 1 195 ? 1.969 -25.070 -3.542 1.00 74.19 195 LYS A N 1
ATOM 1523 C CA . LYS A 1 195 ? 2.937 -24.340 -4.369 1.00 74.19 195 LYS A CA 1
ATOM 1524 C C . LYS A 1 195 ? 2.590 -22.859 -4.502 1.00 74.19 195 LYS A C 1
ATOM 1526 O O . LYS A 1 195 ? 3.487 -22.017 -4.449 1.00 74.19 195 LYS A O 1
ATOM 1531 N N . ILE A 1 196 ? 1.308 -22.526 -4.640 1.00 69.38 196 ILE A N 1
ATOM 1532 C CA . ILE A 1 196 ? 0.838 -21.137 -4.703 1.00 69.38 196 ILE A CA 1
ATOM 1533 C C . ILE A 1 196 ? 1.106 -20.431 -3.369 1.00 69.38 196 ILE A C 1
ATOM 1535 O O . ILE A 1 196 ? 1.682 -19.344 -3.366 1.00 69.38 196 ILE A O 1
ATOM 1539 N N . LEU A 1 197 ? 0.769 -21.063 -2.241 1.00 78.31 197 LEU A N 1
ATOM 1540 C CA . LEU A 1 197 ? 1.021 -20.519 -0.903 1.00 78.31 197 LEU A CA 1
ATOM 1541 C C . LEU A 1 197 ? 2.519 -20.294 -0.656 1.00 78.31 197 LEU A C 1
ATOM 1543 O O . LEU A 1 197 ? 2.921 -19.205 -0.249 1.00 78.31 197 LEU A O 1
ATOM 1547 N N . ALA A 1 198 ? 3.363 -21.272 -0.995 1.00 75.44 198 ALA A N 1
ATOM 1548 C CA . ALA A 1 198 ? 4.812 -21.127 -0.881 1.00 75.44 198 ALA A CA 1
ATOM 1549 C C . ALA A 1 198 ? 5.352 -19.992 -1.769 1.00 75.44 198 ALA A C 1
ATOM 1551 O O . ALA A 1 198 ? 6.179 -19.197 -1.326 1.00 75.44 198 ALA A O 1
ATOM 1552 N N . THR A 1 199 ? 4.841 -19.852 -2.995 1.00 70.25 199 THR A N 1
ATOM 1553 C CA . THR A 1 199 ? 5.199 -18.737 -3.889 1.00 70.25 199 THR A CA 1
ATOM 1554 C C . THR A 1 199 ? 4.796 -17.383 -3.302 1.00 70.25 199 THR A C 1
ATOM 1556 O O . THR A 1 199 ? 5.586 -16.436 -3.327 1.00 70.25 199 THR A O 1
ATOM 1559 N N . LEU A 1 200 ? 3.584 -17.285 -2.748 1.00 74.31 200 LEU A N 1
ATOM 1560 C CA . LEU A 1 200 ? 3.083 -16.067 -2.113 1.00 74.31 200 LEU A CA 1
ATOM 1561 C C . LEU A 1 200 ? 3.950 -15.668 -0.910 1.00 74.31 200 LEU A C 1
ATOM 1563 O O . LEU A 1 200 ? 4.288 -14.492 -0.772 1.00 74.31 200 LEU A O 1
ATOM 1567 N N . ALA A 1 201 ? 4.359 -16.635 -0.085 1.00 78.12 201 ALA A N 1
ATOM 1568 C CA . ALA A 1 201 ? 5.266 -16.392 1.032 1.00 78.12 201 ALA A CA 1
ATOM 1569 C C . ALA A 1 201 ? 6.637 -15.889 0.551 1.00 78.12 201 ALA A C 1
ATOM 1571 O O . ALA A 1 201 ? 7.138 -14.880 1.044 1.00 78.12 201 ALA A O 1
ATOM 1572 N N . LEU A 1 202 ? 7.227 -16.529 -0.466 1.00 73.69 202 LEU A N 1
ATOM 1573 C CA . LEU A 1 202 ? 8.525 -16.114 -1.006 1.00 73.69 202 LEU A CA 1
ATOM 1574 C C . LEU A 1 202 ? 8.503 -14.695 -1.581 1.00 73.69 202 LEU A C 1
ATOM 1576 O O . LEU A 1 202 ? 9.466 -13.953 -1.398 1.00 73.69 202 LEU A O 1
ATOM 1580 N N . ARG A 1 203 ? 7.396 -14.271 -2.204 1.00 65.12 203 ARG A N 1
ATOM 1581 C CA . ARG A 1 203 ? 7.218 -12.876 -2.643 1.00 65.12 203 ARG A CA 1
ATOM 1582 C C . ARG A 1 203 ? 7.389 -11.885 -1.486 1.00 65.12 203 ARG A C 1
ATOM 1584 O O . ARG A 1 203 ? 7.996 -10.829 -1.683 1.00 65.12 203 ARG A O 1
ATOM 1591 N N . GLY A 1 204 ? 6.898 -12.227 -0.295 1.00 64.12 204 GLY A N 1
ATOM 1592 C CA . GLY A 1 204 ? 7.046 -11.411 0.913 1.00 64.12 204 GLY A CA 1
ATOM 1593 C C . GLY A 1 204 ? 8.503 -11.195 1.338 1.00 64.12 204 GLY A C 1
ATOM 1594 O O . GLY A 1 204 ? 8.809 -10.170 1.937 1.00 64.12 204 GLY A O 1
ATOM 1595 N N . PHE A 1 205 ? 9.422 -12.097 0.974 1.00 65.94 205 PHE A N 1
ATOM 1596 C CA . PHE A 1 205 ? 10.856 -11.939 1.249 1.00 65.94 205 PHE A CA 1
ATOM 1597 C C . PHE A 1 205 ? 11.619 -11.116 0.207 1.00 65.94 205 PHE A C 1
ATOM 1599 O O . PHE A 1 205 ? 12.721 -10.666 0.516 1.00 65.94 205 PHE A O 1
ATOM 1606 N N . ILE A 1 206 ? 11.061 -10.954 -0.996 1.00 54.00 206 ILE A N 1
ATOM 1607 C CA . ILE A 1 206 ? 11.735 -10.368 -2.170 1.00 54.00 206 ILE A CA 1
ATOM 1608 C C . ILE A 1 206 ? 11.400 -8.873 -2.337 1.00 54.00 206 ILE A C 1
ATOM 1610 O O . ILE A 1 206 ? 12.132 -8.127 -2.983 1.00 54.00 206 ILE A O 1
ATOM 1614 N N . THR A 1 207 ? 10.273 -8.417 -1.789 1.00 46.34 207 THR A N 1
ATOM 1615 C CA . THR A 1 207 ? 9.705 -7.099 -2.106 1.00 46.34 207 THR A CA 1
ATOM 1616 C C . THR A 1 207 ? 9.950 -6.107 -0.957 1.00 46.34 207 THR A C 1
ATOM 1618 O O . THR A 1 207 ? 9.463 -6.334 0.147 1.00 46.34 207 THR A O 1
ATOM 1621 N N . ASP A 1 208 ? 10.680 -5.008 -1.197 1.00 45.09 208 ASP A N 1
ATOM 1622 C CA . ASP A 1 208 ? 10.909 -3.935 -0.207 1.00 45.09 208 ASP A CA 1
ATOM 1623 C C . ASP A 1 208 ? 9.738 -2.921 -0.218 1.00 45.09 208 ASP A C 1
ATOM 1625 O O . ASP A 1 208 ? 9.496 -2.287 -1.253 1.00 45.09 208 ASP A O 1
ATOM 1629 N N . PRO A 1 209 ? 8.996 -2.737 0.891 1.00 40.16 209 PRO A N 1
ATOM 1630 C CA . PRO A 1 209 ? 7.840 -1.839 0.944 1.00 40.16 209 PRO A CA 1
ATOM 1631 C C . PRO A 1 209 ? 8.186 -0.336 0.889 1.00 40.16 209 PRO A C 1
ATOM 1633 O O . PRO A 1 209 ? 7.278 0.490 0.825 1.00 40.16 209 PRO A O 1
ATOM 1636 N N . GLY A 1 210 ? 9.471 0.050 0.895 1.00 38.22 210 GLY A N 1
ATOM 1637 C CA . GLY A 1 210 ? 9.913 1.453 0.956 1.00 38.22 210 GLY A CA 1
ATOM 1638 C C . GLY A 1 210 ? 10.059 2.215 -0.373 1.00 38.22 210 GLY A C 1
ATOM 1639 O O . GLY A 1 210 ? 10.421 3.396 -0.359 1.00 38.22 210 GLY A O 1
ATOM 1640 N N . ILE A 1 211 ? 9.818 1.599 -1.535 1.00 35.66 211 ILE A N 1
ATOM 1641 C CA . ILE A 1 211 ? 10.079 2.241 -2.837 1.00 35.66 211 ILE A CA 1
ATOM 1642 C C . ILE A 1 211 ? 8.800 2.876 -3.400 1.00 35.66 211 ILE A C 1
ATOM 1644 O O . ILE A 1 211 ? 8.022 2.235 -4.102 1.00 35.66 211 ILE A O 1
ATOM 1648 N N . SER A 1 212 ? 8.616 4.181 -3.158 1.00 28.69 212 SER A N 1
ATOM 1649 C CA . SER A 1 212 ? 7.737 4.999 -4.004 1.00 28.69 212 SER A CA 1
ATOM 1650 C C . SER A 1 212 ? 8.412 5.256 -5.366 1.00 28.69 212 SER A C 1
ATOM 1652 O O . SER A 1 212 ? 9.637 5.417 -5.427 1.00 28.69 212 SER A O 1
ATOM 1654 N N . PRO A 1 213 ? 7.659 5.324 -6.482 1.00 27.95 213 PRO A N 1
ATOM 1655 C CA . PRO A 1 213 ? 8.211 5.357 -7.845 1.00 27.95 213 PRO A CA 1
ATOM 1656 C C . PRO A 1 213 ? 9.005 6.628 -8.213 1.00 27.95 213 PRO A C 1
ATOM 1658 O O . PRO A 1 213 ? 9.473 6.748 -9.344 1.00 27.95 213 PRO A O 1
ATOM 1661 N N . ASN A 1 214 ? 9.200 7.568 -7.284 1.00 25.61 214 ASN A N 1
ATOM 1662 C CA . ASN A 1 214 ? 9.727 8.905 -7.554 1.00 25.61 214 ASN A CA 1
ATOM 1663 C C . ASN A 1 214 ? 10.981 9.260 -6.735 1.00 25.61 214 ASN A C 1
ATOM 1665 O O . ASN A 1 214 ? 11.013 10.322 -6.125 1.00 25.61 214 ASN A O 1
ATOM 1669 N N . LYS A 1 215 ? 12.051 8.450 -6.734 1.00 26.16 215 LYS A N 1
ATOM 1670 C CA . LYS A 1 215 ? 13.408 8.945 -6.389 1.00 26.16 215 LYS A CA 1
ATOM 1671 C C . LYS A 1 215 ? 14.487 8.269 -7.241 1.00 26.16 215 LYS A C 1
ATOM 1673 O O . LYS A 1 215 ? 14.770 7.085 -7.102 1.00 26.16 215 LYS A O 1
ATOM 1678 N N . SER A 1 216 ? 15.108 9.044 -8.132 1.00 29.73 216 SER A N 1
ATOM 1679 C CA . SER A 1 216 ? 16.184 8.606 -9.024 1.00 29.73 216 SER A CA 1
ATOM 1680 C C . SER A 1 216 ? 17.559 8.638 -8.342 1.00 29.73 216 SER A C 1
ATOM 1682 O O . SER A 1 216 ? 18.047 9.723 -8.025 1.00 29.73 216 SER A O 1
ATOM 1684 N N . ALA A 1 217 ? 18.195 7.473 -8.192 1.00 29.27 217 ALA A N 1
ATOM 1685 C CA . ALA A 1 217 ? 19.639 7.227 -8.353 1.00 29.27 217 ALA A CA 1
ATOM 1686 C C . ALA A 1 217 ? 19.928 5.754 -8.004 1.00 29.27 217 ALA A C 1
ATOM 1688 O O . ALA A 1 217 ? 20.115 5.418 -6.841 1.00 29.27 217 ALA A O 1
ATOM 1689 N N . THR A 1 218 ? 19.950 4.866 -8.999 1.00 30.55 218 THR A N 1
ATOM 1690 C CA . THR A 1 218 ? 20.162 3.426 -8.795 1.00 30.55 218 THR A CA 1
ATOM 1691 C C . THR A 1 218 ? 21.652 3.072 -8.851 1.00 30.55 218 THR A C 1
ATOM 1693 O O . THR A 1 218 ? 22.278 3.118 -9.908 1.00 30.55 218 THR A O 1
ATOM 1696 N N . LYS A 1 219 ? 22.232 2.687 -7.711 1.00 31.94 219 LYS A N 1
ATOM 1697 C CA . LYS A 1 219 ? 23.335 1.710 -7.685 1.00 31.94 219 LYS A CA 1
ATOM 1698 C C . LYS A 1 219 ? 22.696 0.329 -7.631 1.00 31.94 219 LYS A C 1
ATOM 1700 O O . LYS A 1 219 ? 21.907 0.134 -6.718 1.00 31.94 219 LYS A O 1
ATOM 1705 N N . SER A 1 220 ? 23.014 -0.577 -8.556 1.00 40.78 220 SER A N 1
ATOM 1706 C CA . SER A 1 220 ? 22.438 -1.927 -8.611 1.00 40.78 220 SER A CA 1
ATOM 1707 C C . SER A 1 220 ? 23.464 -2.962 -8.148 1.00 40.78 220 SER A C 1
ATOM 1709 O O . SER A 1 220 ? 24.591 -2.989 -8.628 1.00 40.78 220 SER A O 1
ATOM 1711 N N . CYS A 1 221 ? 23.083 -3.830 -7.219 1.00 38.06 221 CYS A N 1
ATOM 1712 C CA . CYS A 1 221 ? 23.912 -4.936 -6.742 1.00 38.06 221 CYS A CA 1
ATOM 1713 C C . CYS A 1 221 ? 23.413 -6.249 -7.362 1.00 38.06 221 CYS A C 1
ATOM 1715 O O . CYS A 1 221 ? 22.207 -6.428 -7.438 1.00 38.06 221 CYS A O 1
ATOM 1717 N N . LEU A 1 222 ? 24.307 -7.155 -7.775 1.00 41.88 222 LEU A N 1
ATOM 1718 C CA . LEU A 1 222 ? 23.957 -8.542 -8.122 1.00 41.88 222 LEU A CA 1
ATOM 1719 C C . LEU A 1 222 ? 24.195 -9.432 -6.888 1.00 41.88 222 LEU A C 1
ATOM 1721 O O . LEU A 1 222 ? 25.292 -9.401 -6.329 1.00 41.88 222 LEU A O 1
ATOM 1725 N N . GLN A 1 223 ? 23.193 -10.204 -6.465 1.00 43.66 223 GLN A N 1
ATOM 1726 C CA . GLN A 1 223 ? 23.306 -11.202 -5.385 1.00 43.66 223 GLN A CA 1
ATOM 1727 C C . GLN A 1 223 ? 23.109 -12.619 -5.948 1.00 43.66 223 GLN A C 1
ATOM 1729 O O . GLN A 1 223 ? 22.572 -12.759 -7.041 1.00 43.66 223 GLN A O 1
ATOM 1734 N N . VAL A 1 224 ? 23.617 -13.648 -5.259 1.00 41.44 224 VAL A N 1
ATOM 1735 C CA . VAL A 1 224 ? 23.606 -15.059 -5.703 1.00 41.44 224 VAL A CA 1
ATOM 1736 C C . VAL A 1 224 ? 23.365 -15.952 -4.488 1.00 41.44 224 VAL A C 1
ATOM 1738 O O . VAL A 1 224 ? 24.051 -15.819 -3.471 1.00 41.44 224 VAL A O 1
ATOM 1741 N N . TRP A 1 225 ? 22.426 -16.888 -4.593 1.00 40.75 225 TRP A N 1
ATOM 1742 C CA . TRP A 1 225 ? 21.934 -17.688 -3.467 1.00 40.75 225 TRP A CA 1
ATOM 1743 C C . TRP A 1 225 ? 22.105 -19.193 -3.722 1.00 40.75 225 TRP A C 1
ATOM 1745 O O . TRP A 1 225 ? 21.683 -19.670 -4.769 1.00 40.75 225 TRP A O 1
ATOM 1755 N N . ASP A 1 226 ? 22.675 -19.952 -2.772 1.00 38.09 226 ASP A N 1
ATOM 1756 C CA . ASP A 1 226 ? 22.684 -21.428 -2.832 1.00 38.09 226 ASP A CA 1
ATOM 1757 C C . ASP A 1 226 ? 21.333 -21.960 -2.382 1.00 38.09 226 ASP A C 1
ATOM 1759 O O . ASP A 1 226 ? 20.962 -21.732 -1.235 1.00 38.09 226 ASP A O 1
ATOM 1763 N N . ALA A 1 227 ? 20.638 -22.716 -3.222 1.00 35.94 227 ALA A N 1
ATOM 1764 C CA . ALA A 1 227 ? 19.422 -23.417 -2.808 1.00 35.94 227 ALA A CA 1
ATOM 1765 C C . ALA A 1 227 ? 19.653 -24.919 -2.558 1.00 35.94 227 ALA A C 1
ATOM 1767 O O . ALA A 1 227 ? 18.727 -25.623 -2.167 1.00 35.94 227 ALA A O 1
ATOM 1768 N N . ALA A 1 228 ? 20.872 -25.434 -2.778 1.00 33.78 228 ALA A N 1
ATOM 1769 C CA . ALA A 1 228 ? 21.196 -26.850 -2.589 1.00 33.78 228 ALA A CA 1
ATOM 1770 C C . ALA A 1 228 ? 21.671 -27.174 -1.160 1.00 33.78 228 ALA A C 1
ATOM 1772 O O . ALA A 1 228 ? 21.756 -28.342 -0.773 1.00 33.78 228 ALA A O 1
ATOM 1773 N N . LYS A 1 229 ? 21.980 -26.158 -0.345 1.00 33.88 229 LYS A N 1
ATOM 1774 C CA . LYS A 1 229 ? 22.327 -26.330 1.071 1.00 33.88 229 LYS A CA 1
ATOM 1775 C C . LYS A 1 229 ? 21.129 -25.993 1.944 1.00 33.88 229 LYS A C 1
ATOM 1777 O O . LYS A 1 229 ? 20.522 -24.947 1.785 1.00 33.88 229 LYS A O 1
ATOM 1782 N N . ARG A 1 230 ? 20.875 -26.863 2.925 1.00 30.95 230 ARG A N 1
ATOM 1783 C CA . ARG A 1 230 ? 19.765 -26.882 3.904 1.00 30.95 230 ARG A CA 1
ATOM 1784 C C . ARG A 1 230 ? 19.597 -25.618 4.784 1.00 30.95 230 ARG A C 1
ATOM 1786 O O . ARG A 1 230 ? 18.883 -25.713 5.771 1.00 30.95 230 ARG A O 1
ATOM 1793 N N . ASN A 1 231 ? 20.319 -24.536 4.480 1.00 30.27 231 ASN A N 1
ATOM 1794 C CA . ASN A 1 231 ? 20.420 -23.272 5.217 1.00 30.27 231 ASN A CA 1
ATOM 1795 C C . ASN A 1 231 ? 20.619 -22.072 4.253 1.00 30.27 231 ASN A C 1
ATOM 1797 O O . ASN A 1 231 ? 21.414 -21.198 4.600 1.00 30.27 231 ASN A O 1
ATOM 1801 N N . SER A 1 232 ? 20.034 -22.084 3.040 1.00 37.31 232 SER A N 1
ATOM 1802 C CA . SER A 1 232 ? 20.300 -21.180 1.892 1.00 37.31 232 SER A CA 1
ATOM 1803 C C . SER A 1 232 ? 21.216 -19.997 2.224 1.00 37.31 232 SER A C 1
ATOM 1805 O O . SER A 1 232 ? 20.773 -18.907 2.595 1.00 37.31 232 SER A O 1
ATOM 1807 N N . ARG A 1 233 ? 22.533 -20.231 2.186 1.00 30.12 233 ARG A N 1
ATOM 1808 C CA . ARG A 1 233 ? 23.523 -19.222 2.572 1.00 30.12 233 ARG A CA 1
ATOM 1809 C C . ARG A 1 233 ? 23.833 -18.403 1.327 1.00 30.12 233 ARG A C 1
ATOM 1811 O O . ARG A 1 233 ? 24.114 -18.986 0.281 1.00 30.12 233 ARG A O 1
ATOM 1818 N N . LEU A 1 234 ? 23.820 -17.073 1.446 1.00 34.31 234 LEU A N 1
ATOM 1819 C CA . LEU A 1 234 ? 24.431 -16.184 0.456 1.00 34.31 234 LEU A CA 1
ATOM 1820 C C . LEU A 1 234 ? 25.855 -16.705 0.199 1.00 34.31 234 LEU A C 1
ATOM 1822 O O . LEU A 1 234 ? 26.688 -16.685 1.108 1.00 34.31 234 LEU A O 1
ATOM 1826 N N . ILE A 1 235 ? 26.113 -17.267 -0.987 1.00 37.41 235 ILE A N 1
ATOM 1827 C CA . ILE A 1 235 ? 27.415 -17.900 -1.274 1.00 37.41 235 ILE A CA 1
ATOM 1828 C C . ILE A 1 235 ? 28.476 -16.821 -1.447 1.00 37.41 235 ILE A C 1
ATOM 1830 O O . ILE A 1 235 ? 29.640 -17.037 -1.118 1.00 37.41 235 ILE A O 1
ATOM 1834 N N . GLN A 1 236 ? 28.072 -15.657 -1.961 1.00 39.78 236 GLN A N 1
ATOM 1835 C CA . GLN A 1 236 ? 28.999 -14.611 -2.345 1.00 39.78 236 GLN A CA 1
ATOM 1836 C C . GLN A 1 236 ? 28.344 -13.231 -2.264 1.00 39.78 236 GLN A C 1
ATOM 1838 O O . GLN A 1 236 ? 27.268 -12.991 -2.814 1.00 39.78 236 GLN A O 1
ATOM 1843 N N . GLU A 1 237 ? 29.009 -12.325 -1.552 1.00 36.12 237 GLU A N 1
ATOM 1844 C CA . GLU A 1 237 ? 28.592 -10.942 -1.360 1.00 36.12 237 GLU A CA 1
ATOM 1845 C C . GLU A 1 237 ? 28.961 -10.085 -2.589 1.00 36.12 237 GLU A C 1
ATOM 1847 O O . GLU A 1 237 ? 30.123 -9.990 -2.976 1.00 36.12 237 GLU A O 1
ATOM 1852 N N . VAL A 1 238 ? 27.925 -9.496 -3.197 1.00 42.34 238 VAL A N 1
ATOM 1853 C CA . VAL A 1 238 ? 27.846 -8.174 -3.847 1.00 42.34 238 VAL A CA 1
ATOM 1854 C C . VAL A 1 238 ? 29.013 -7.742 -4.750 1.00 42.34 238 VAL A C 1
ATOM 1856 O O . VAL A 1 238 ? 30.017 -7.193 -4.299 1.00 42.34 238 VAL A O 1
ATOM 1859 N N . HIS A 1 239 ? 28.790 -7.783 -6.069 1.00 47.66 239 HIS A N 1
ATOM 1860 C CA . HIS A 1 239 ? 29.474 -6.850 -6.971 1.00 47.66 239 HIS A CA 1
ATOM 1861 C C . HIS A 1 239 ? 28.609 -5.611 -7.229 1.00 47.66 239 HIS A C 1
ATOM 1863 O O . HIS A 1 239 ? 27.496 -5.695 -7.751 1.00 47.66 239 HIS A O 1
ATOM 1869 N N . ASP A 1 240 ? 29.163 -4.454 -6.859 1.00 44.94 240 ASP A N 1
ATOM 1870 C CA . ASP A 1 240 ? 28.570 -3.122 -6.993 1.00 44.94 240 ASP A CA 1
ATOM 1871 C C . ASP A 1 240 ? 28.535 -2.740 -8.491 1.00 44.94 240 ASP A C 1
ATOM 1873 O O . ASP A 1 240 ? 29.515 -2.242 -9.061 1.00 44.94 240 ASP A O 1
ATOM 1877 N N . VAL A 1 241 ? 27.420 -3.013 -9.177 1.00 50.94 241 VAL A N 1
ATOM 1878 C CA . VAL A 1 241 ? 27.236 -2.602 -10.572 1.00 50.94 241 VAL A CA 1
ATOM 1879 C C . VAL A 1 241 ? 26.841 -1.127 -10.560 1.00 50.94 241 VAL A C 1
ATOM 1881 O O . VAL A 1 241 ? 25.738 -0.734 -10.182 1.00 50.94 241 VAL A O 1
ATOM 1884 N N . LYS A 1 242 ? 27.770 -0.272 -11.000 1.00 51.81 242 LYS A N 1
ATOM 1885 C CA . LYS A 1 242 ? 27.605 1.195 -11.044 1.00 51.81 242 LYS A CA 1
ATOM 1886 C C . LYS A 1 242 ? 26.466 1.682 -11.961 1.00 51.81 242 LYS A C 1
ATOM 1888 O O . LYS A 1 242 ? 26.247 2.885 -12.058 1.00 51.81 242 LYS A O 1
ATOM 1893 N N . GLU A 1 243 ? 25.780 0.775 -12.650 1.00 58.94 243 GLU A N 1
ATOM 1894 C CA . GLU A 1 243 ? 24.778 1.048 -13.676 1.00 58.94 243 GLU A CA 1
ATOM 1895 C C . GLU A 1 243 ? 23.550 0.158 -13.473 1.00 58.94 243 GLU A C 1
ATOM 1897 O O . GLU A 1 243 ? 23.674 -0.998 -13.071 1.00 58.94 243 GLU A O 1
ATOM 1902 N N . ALA A 1 244 ? 22.372 0.675 -13.825 1.00 58.06 244 ALA A N 1
ATOM 1903 C CA . ALA A 1 244 ? 21.133 -0.092 -13.789 1.00 58.06 244 ALA A CA 1
ATOM 1904 C C . ALA A 1 244 ? 21.183 -1.288 -14.755 1.00 58.06 244 ALA A C 1
ATOM 1906 O O . ALA A 1 244 ? 21.455 -1.121 -15.950 1.00 58.06 244 ALA A O 1
ATOM 1907 N N . VAL A 1 245 ? 20.873 -2.478 -14.239 1.00 63.75 245 VAL A N 1
ATOM 1908 C CA . VAL A 1 245 ? 20.730 -3.707 -15.028 1.00 63.75 245 VAL A CA 1
ATOM 1909 C C . VAL A 1 245 ? 19.339 -3.737 -15.661 1.00 63.75 245 VAL A C 1
ATOM 1911 O O . VAL A 1 245 ? 18.337 -3.504 -14.990 1.00 63.75 245 VAL A O 1
ATOM 1914 N N . HIS A 1 246 ? 19.269 -3.969 -16.971 1.00 65.81 246 HIS A N 1
ATOM 1915 C CA . HIS A 1 246 ? 18.011 -3.955 -17.722 1.00 65.81 246 HIS A CA 1
ATOM 1916 C C . HIS A 1 246 ? 17.443 -5.340 -17.993 1.00 65.81 246 HIS A C 1
ATOM 1918 O O . HIS A 1 246 ? 16.230 -5.496 -17.923 1.00 65.81 246 HIS A O 1
ATOM 1924 N N . GLU A 1 247 ? 18.317 -6.294 -18.296 1.00 67.56 247 GLU A N 1
ATOM 1925 C CA . GLU A 1 247 ? 17.991 -7.683 -18.615 1.00 67.56 247 GLU A CA 1
ATOM 1926 C C . GLU A 1 247 ? 19.157 -8.558 -18.155 1.00 67.56 247 GLU A C 1
ATOM 1928 O O . GLU A 1 247 ? 20.311 -8.120 -18.258 1.00 67.56 247 GLU A O 1
ATOM 1933 N N . LEU A 1 248 ? 18.877 -9.780 -17.701 1.00 77.12 248 LEU A N 1
ATOM 1934 C CA . LEU A 1 248 ? 19.890 -10.748 -17.290 1.00 77.12 248 LEU A CA 1
ATOM 1935 C C . LEU A 1 248 ? 19.491 -12.185 -17.645 1.00 77.12 248 LEU A C 1
ATOM 1937 O O . LEU A 1 248 ? 18.311 -12.504 -17.741 1.00 77.12 248 LEU A O 1
ATOM 1941 N N . THR A 1 249 ? 20.482 -13.050 -17.814 1.00 74.12 249 THR A N 1
ATOM 1942 C CA . THR A 1 249 ? 20.321 -14.500 -17.981 1.00 74.12 249 THR A CA 1
ATOM 1943 C C . THR A 1 249 ? 21.574 -15.206 -17.467 1.00 74.12 249 THR A C 1
ATOM 1945 O O . THR A 1 249 ? 22.646 -14.598 -17.429 1.00 74.12 249 THR A O 1
ATOM 1948 N N . ALA A 1 250 ? 21.467 -16.462 -17.041 1.00 73.88 250 ALA A N 1
ATOM 1949 C CA . ALA A 1 250 ? 22.590 -17.177 -16.445 1.00 73.88 250 ALA A CA 1
ATOM 1950 C C . ALA A 1 250 ? 22.541 -18.691 -16.695 1.00 73.88 250 ALA A C 1
ATOM 1952 O O . ALA A 1 250 ? 21.470 -19.261 -16.878 1.00 73.88 250 ALA A O 1
ATOM 1953 N N . ASN A 1 251 ? 23.713 -19.325 -16.740 1.00 69.38 251 ASN A N 1
ATOM 1954 C CA . ASN A 1 251 ? 23.881 -20.777 -16.785 1.00 69.38 251 ASN A CA 1
ATOM 1955 C C . ASN A 1 251 ? 24.769 -21.204 -15.602 1.00 69.38 251 ASN A C 1
ATOM 1957 O O . ASN A 1 251 ? 25.115 -20.379 -14.754 1.00 69.38 251 ASN A O 1
ATOM 1961 N N . GLY A 1 252 ? 25.151 -22.482 -15.536 1.00 61.50 252 GLY A N 1
ATOM 1962 C CA . GLY A 1 252 ? 26.008 -22.982 -14.453 1.00 61.50 252 GLY A CA 1
ATOM 1963 C C . GLY A 1 252 ? 27.367 -22.273 -14.335 1.00 61.50 252 GLY A C 1
ATOM 1964 O O . GLY A 1 252 ? 27.952 -22.260 -13.259 1.00 61.50 252 GLY A O 1
ATOM 1965 N N . ASN A 1 253 ? 27.845 -21.627 -15.404 1.00 69.19 253 ASN A N 1
ATOM 1966 C CA . ASN A 1 253 ? 29.215 -21.124 -15.514 1.00 69.19 253 ASN A CA 1
ATOM 1967 C C . ASN A 1 253 ? 29.316 -19.594 -15.587 1.00 69.19 253 ASN A C 1
ATOM 1969 O O . ASN A 1 253 ? 30.352 -19.040 -15.224 1.00 69.19 253 ASN A O 1
ATOM 1973 N N . VAL A 1 254 ? 28.283 -18.899 -16.073 1.00 73.25 254 VAL A N 1
ATOM 1974 C CA . VAL A 1 254 ? 28.304 -17.444 -16.276 1.00 73.25 254 VAL A CA 1
ATOM 1975 C C . VAL A 1 254 ? 26.948 -16.775 -16.036 1.00 73.25 254 VAL A C 1
ATOM 1977 O O . VAL A 1 254 ? 25.889 -17.347 -16.294 1.00 73.25 254 VAL A O 1
ATOM 1980 N N . VAL A 1 255 ? 26.995 -15.504 -15.633 1.00 79.62 255 VAL A N 1
ATOM 1981 C CA . VAL A 1 255 ? 25.881 -14.546 -15.657 1.00 79.62 255 VAL A CA 1
ATOM 1982 C C . VAL A 1 255 ? 26.126 -13.526 -16.748 1.00 79.62 255 VAL A C 1
ATOM 1984 O O . VAL A 1 255 ? 27.191 -12.911 -16.818 1.00 79.62 255 VAL A O 1
ATOM 1987 N N . CYS A 1 256 ? 25.116 -13.296 -17.571 1.00 80.25 256 CYS A N 1
ATOM 1988 C CA . CYS A 1 256 ? 25.133 -12.287 -18.612 1.00 80.25 256 CYS A CA 1
ATOM 1989 C C . CYS A 1 256 ? 24.077 -11.234 -18.318 1.00 80.25 256 CYS A C 1
ATOM 1991 O O . CYS A 1 256 ? 22.931 -11.567 -18.030 1.00 80.25 256 CYS A O 1
ATOM 1993 N N . PHE A 1 257 ? 24.438 -9.960 -18.421 1.00 82.25 257 PHE A N 1
ATOM 1994 C CA . PHE A 1 257 ? 23.495 -8.873 -18.197 1.00 82.25 257 PHE A CA 1
ATOM 1995 C C . PHE A 1 257 ? 23.750 -7.677 -19.110 1.00 82.25 257 PHE A C 1
ATOM 1997 O O . PHE A 1 257 ? 24.876 -7.394 -19.524 1.00 82.25 257 PHE A O 1
ATOM 2004 N N . SER A 1 258 ? 22.678 -6.953 -19.417 1.00 80.50 258 SER A N 1
ATOM 2005 C CA . SER A 1 258 ? 22.724 -5.702 -20.175 1.00 80.50 258 SER A CA 1
ATOM 2006 C C . SER A 1 258 ? 22.479 -4.497 -19.266 1.00 80.50 258 SER A C 1
ATOM 2008 O O . SER A 1 258 ? 21.732 -4.580 -18.289 1.00 80.50 258 SER A O 1
ATOM 2010 N N . SER A 1 259 ? 23.107 -3.366 -19.588 1.00 78.31 259 SER A N 1
ATOM 2011 C CA . SER A 1 259 ? 22.908 -2.075 -18.913 1.00 78.31 259 SER A CA 1
ATOM 2012 C C . SER A 1 259 ? 22.501 -0.996 -19.925 1.00 78.31 259 SER A C 1
ATOM 2014 O O . SER A 1 259 ? 22.167 -1.311 -21.067 1.00 78.31 259 SER A O 1
ATOM 2016 N N . GLN A 1 260 ? 22.501 0.285 -19.534 1.00 69.19 260 GLN A N 1
ATOM 2017 C CA . GLN A 1 260 ? 22.220 1.395 -20.462 1.00 69.19 260 GLN A CA 1
ATOM 2018 C C . GLN A 1 260 ? 23.220 1.499 -21.632 1.00 69.19 260 GLN A C 1
ATOM 2020 O O . GLN A 1 260 ? 22.920 2.173 -22.618 1.00 69.19 260 GLN A O 1
ATOM 2025 N N . GLY A 1 261 ? 24.390 0.857 -21.529 1.00 74.81 261 GLY A N 1
ATOM 2026 C CA . GLY A 1 261 ? 25.422 0.855 -22.564 1.00 74.81 261 GLY A CA 1
ATOM 2027 C C . GLY A 1 261 ? 25.147 -0.090 -23.740 1.00 74.81 261 GLY A C 1
ATOM 2028 O O . GLY A 1 261 ? 24.188 -0.862 -23.761 1.00 74.81 261 GLY A O 1
ATOM 2029 N N . THR A 1 262 ? 26.032 -0.037 -24.734 1.00 85.06 262 THR A N 1
ATOM 2030 C CA . THR A 1 262 ? 26.035 -0.969 -25.865 1.00 85.06 262 THR A CA 1
ATOM 2031 C C . THR A 1 262 ? 26.688 -2.294 -25.479 1.00 85.06 262 THR A C 1
ATOM 2033 O O . THR A 1 262 ? 27.629 -2.319 -24.691 1.00 85.06 262 THR A O 1
ATOM 2036 N N . GLY A 1 263 ? 26.226 -3.408 -26.049 1.00 86.38 263 GLY A N 1
ATOM 2037 C CA . GLY A 1 263 ? 26.793 -4.730 -25.774 1.00 86.38 263 GLY A CA 1
ATOM 2038 C C . GLY A 1 263 ? 26.241 -5.416 -24.522 1.00 86.38 263 GLY A C 1
ATOM 2039 O O . GLY A 1 263 ? 25.199 -5.039 -23.987 1.00 86.38 263 GLY A O 1
ATOM 2040 N N . VAL A 1 264 ? 26.951 -6.445 -24.064 1.00 90.00 264 VAL A N 1
ATOM 2041 C CA . VAL A 1 264 ? 26.572 -7.265 -22.905 1.00 90.00 264 VAL A CA 1
ATOM 2042 C C . VAL A 1 264 ? 27.760 -7.470 -21.972 1.00 90.00 264 VAL A C 1
ATOM 2044 O O . VAL A 1 264 ? 28.908 -7.517 -22.412 1.00 90.00 264 VAL A O 1
ATOM 2047 N N . LYS A 1 265 ? 27.500 -7.563 -20.670 1.00 86.81 265 LYS A N 1
ATOM 2048 C CA . LYS A 1 265 ? 28.506 -7.867 -19.650 1.00 86.81 265 LYS A CA 1
ATOM 2049 C C . LYS A 1 265 ? 28.367 -9.334 -19.248 1.00 86.81 265 LYS A C 1
ATOM 2051 O O . LYS A 1 265 ? 27.259 -9.783 -18.974 1.00 86.81 265 LYS A O 1
ATOM 2056 N N . VAL A 1 266 ? 29.480 -10.060 -19.234 1.00 85.81 266 VAL A N 1
ATOM 2057 C CA . VAL A 1 266 ? 29.570 -11.488 -18.905 1.00 85.81 266 VAL A CA 1
ATOM 2058 C C . VAL A 1 266 ? 30.434 -11.652 -17.664 1.00 85.81 266 VAL A C 1
ATOM 2060 O O . VAL A 1 266 ? 31.549 -11.133 -17.595 1.00 85.81 266 VAL A O 1
ATOM 2063 N N . TYR A 1 267 ? 29.923 -12.379 -16.685 1.00 76.94 267 TYR A N 1
ATOM 2064 C CA . TYR A 1 267 ? 30.553 -12.603 -15.397 1.00 76.94 267 TYR A CA 1
ATOM 2065 C C . TYR A 1 267 ? 30.646 -14.104 -15.128 1.00 76.94 267 TYR A C 1
ATOM 2067 O O . TYR A 1 267 ? 29.636 -14.789 -15.151 1.00 76.94 267 TYR A O 1
ATOM 2075 N N . ASN A 1 268 ? 31.849 -14.618 -14.895 1.00 69.94 268 ASN A N 1
ATOM 2076 C CA . ASN A 1 268 ? 32.159 -16.048 -14.770 1.00 69.94 268 ASN A CA 1
ATOM 2077 C C . ASN A 1 268 ? 32.439 -16.477 -13.321 1.00 69.94 268 ASN A C 1
ATOM 2079 O O . ASN A 1 268 ? 33.263 -17.358 -13.098 1.00 69.94 268 ASN A O 1
ATOM 2083 N N . TRP A 1 269 ? 31.825 -15.806 -12.338 1.00 62.75 269 TRP A N 1
ATOM 2084 C CA . TRP A 1 269 ? 31.978 -16.074 -10.892 1.00 62.75 269 TRP A CA 1
ATOM 2085 C C . TRP A 1 269 ? 33.370 -15.817 -10.298 1.00 62.75 269 TRP A C 1
ATOM 2087 O O . TRP A 1 269 ? 33.533 -15.772 -9.080 1.00 62.75 269 TRP A O 1
ATOM 2097 N N . THR A 1 270 ? 34.373 -15.591 -11.145 1.00 55.84 270 THR A N 1
ATOM 2098 C CA . THR A 1 270 ? 35.761 -15.354 -10.756 1.00 55.84 270 THR A CA 1
ATOM 2099 C C . THR A 1 270 ? 36.321 -14.147 -11.511 1.00 55.84 270 THR A C 1
ATOM 2101 O O . THR A 1 270 ? 36.667 -14.244 -12.688 1.00 55.84 270 THR A O 1
ATOM 2104 N N . GLY A 1 271 ? 36.460 -13.003 -10.837 1.00 59.09 271 GLY A N 1
ATOM 2105 C CA . GLY A 1 271 ? 37.139 -11.821 -11.386 1.00 59.09 271 GLY A CA 1
ATOM 2106 C C . GLY A 1 271 ? 36.206 -10.676 -11.789 1.00 59.09 271 GLY A C 1
ATOM 2107 O O . GLY A 1 271 ? 35.150 -10.491 -11.201 1.00 59.09 271 GLY A O 1
ATOM 2108 N N . VAL A 1 272 ? 36.626 -9.843 -12.745 1.00 66.19 272 VAL A N 1
ATOM 2109 C CA . VAL A 1 272 ? 35.888 -8.639 -13.177 1.00 66.19 272 VAL A CA 1
ATOM 2110 C C . VAL A 1 272 ? 34.973 -8.982 -14.364 1.00 66.19 272 VAL A C 1
ATOM 2112 O O . VAL A 1 272 ? 35.428 -9.687 -15.268 1.00 66.19 272 VAL A O 1
ATOM 2115 N N . PRO A 1 273 ? 33.720 -8.477 -14.422 1.00 72.06 273 PRO A N 1
ATOM 2116 C CA . PRO A 1 273 ? 32.846 -8.687 -15.574 1.00 72.06 273 PRO A CA 1
ATOM 2117 C C . PRO A 1 273 ? 33.517 -8.255 -16.881 1.00 72.06 273 PRO A C 1
ATOM 2119 O O . PRO A 1 273 ? 33.985 -7.122 -17.011 1.00 72.06 273 PRO A O 1
ATOM 2122 N N . LYS A 1 274 ? 33.522 -9.144 -17.873 1.00 84.50 274 LYS A N 1
ATOM 2123 C CA . LYS A 1 274 ? 34.002 -8.845 -19.222 1.00 84.50 274 LYS A CA 1
ATOM 2124 C C . LYS A 1 274 ? 32.888 -8.183 -20.019 1.00 84.50 274 LYS A C 1
ATOM 2126 O O . LYS A 1 274 ? 31.766 -8.679 -20.063 1.00 84.50 274 LYS A O 1
ATOM 2131 N N . HIS A 1 275 ? 33.190 -7.060 -20.660 1.00 88.25 275 HIS A N 1
ATOM 2132 C CA . HIS A 1 275 ? 32.240 -6.357 -21.520 1.00 88.25 275 HIS A CA 1
ATOM 2133 C C . HIS A 1 275 ? 32.464 -6.744 -22.981 1.00 88.25 275 HIS A C 1
ATOM 2135 O O . HIS A 1 275 ? 33.534 -6.505 -23.533 1.00 88.25 275 HIS A O 1
ATOM 2141 N N . ILE A 1 276 ? 31.447 -7.334 -23.605 1.00 89.38 276 ILE A N 1
ATOM 2142 C CA . ILE A 1 276 ? 31.434 -7.675 -25.027 1.00 89.38 276 ILE A CA 1
ATOM 2143 C C . ILE A 1 276 ? 30.632 -6.593 -25.743 1.00 89.38 276 ILE A C 1
ATOM 2145 O O . ILE A 1 276 ? 29.398 -6.576 -25.709 1.00 89.38 276 ILE A O 1
ATOM 2149 N N . ASN A 1 277 ? 31.343 -5.658 -26.368 1.00 89.25 277 ASN A N 1
ATOM 2150 C CA . ASN A 1 277 ? 30.738 -4.530 -27.060 1.00 89.25 277 ASN A CA 1
ATOM 2151 C C . ASN A 1 277 ? 30.567 -4.818 -28.557 1.00 89.25 277 ASN A C 1
ATOM 2153 O O . ASN A 1 277 ? 31.541 -4.994 -29.280 1.00 89.25 277 ASN A O 1
ATOM 2157 N N . PHE A 1 278 ? 29.324 -4.778 -29.028 1.00 88.31 278 PHE A N 1
ATOM 2158 C CA . PHE A 1 278 ? 28.964 -4.871 -30.449 1.00 88.31 278 PHE A CA 1
ATOM 2159 C C . PHE A 1 278 ? 28.203 -3.629 -30.944 1.00 88.31 278 PHE A C 1
ATOM 2161 O O . PHE A 1 278 ? 27.461 -3.682 -31.923 1.00 88.31 278 PHE A O 1
ATOM 2168 N N . ASN A 1 279 ? 28.355 -2.497 -30.247 1.00 87.19 279 ASN A N 1
ATOM 2169 C CA . ASN A 1 279 ? 27.811 -1.182 -30.602 1.00 87.19 279 ASN A CA 1
ATOM 2170 C C . ASN A 1 279 ? 26.291 -1.158 -30.878 1.00 87.19 279 ASN A C 1
ATOM 2172 O O . ASN A 1 279 ? 25.787 -0.406 -31.715 1.00 87.19 279 ASN A O 1
ATOM 2176 N N . ARG A 1 280 ? 25.536 -2.008 -30.176 1.00 86.56 280 ARG A N 1
ATOM 2177 C CA . ARG A 1 280 ? 24.069 -2.025 -30.199 1.00 86.56 280 ARG A CA 1
ATOM 2178 C C . ARG A 1 280 ? 23.529 -2.071 -28.782 1.00 86.56 280 ARG A C 1
ATOM 2180 O O . ARG A 1 280 ? 24.115 -2.721 -27.919 1.00 86.56 280 ARG A O 1
ATOM 2187 N N . ASN A 1 281 ? 22.391 -1.420 -28.568 1.00 87.81 281 ASN A N 1
ATOM 2188 C CA . ASN A 1 281 ? 21.690 -1.487 -27.294 1.00 87.81 281 ASN A CA 1
ATOM 2189 C C . ASN A 1 281 ? 20.885 -2.780 -27.227 1.00 87.81 281 ASN A C 1
ATOM 2191 O O . ASN A 1 281 ? 20.023 -3.020 -28.078 1.00 87.81 281 ASN A O 1
ATOM 2195 N N . VAL A 1 282 ? 21.158 -3.568 -26.195 1.00 89.38 282 VAL A N 1
ATOM 2196 C CA . VAL A 1 282 ? 20.473 -4.829 -25.920 1.00 89.38 282 VAL A CA 1
ATOM 2197 C C . VAL A 1 282 ? 19.146 -4.554 -25.215 1.00 89.38 282 VAL A C 1
ATOM 2199 O O . VAL A 1 282 ? 19.032 -3.624 -24.412 1.00 89.38 282 VAL A O 1
ATOM 2202 N N . LYS A 1 283 ? 18.117 -5.326 -25.562 1.00 87.62 283 LYS A N 1
ATOM 2203 C CA . LYS A 1 283 ? 16.760 -5.206 -25.009 1.00 87.62 283 LYS A CA 1
ATOM 2204 C C . LYS A 1 283 ? 16.220 -6.496 -24.418 1.00 87.62 283 LYS A C 1
ATOM 2206 O O . LYS A 1 283 ? 15.380 -6.412 -23.535 1.00 87.62 283 LYS A O 1
ATOM 2211 N N . CYS A 1 284 ? 16.691 -7.637 -24.900 1.00 88.25 284 CYS A N 1
ATOM 2212 C CA . CYS A 1 284 ? 16.335 -8.956 -24.400 1.00 88.25 284 CYS A CA 1
ATOM 2213 C C . CYS A 1 284 ? 17.512 -9.917 -24.599 1.00 88.25 284 CYS A C 1
ATOM 2215 O O . CYS A 1 284 ? 18.358 -9.702 -25.476 1.00 88.25 284 CYS A O 1
ATOM 2217 N N . LEU A 1 285 ? 17.560 -10.956 -23.771 1.00 90.06 285 LEU A N 1
ATOM 2218 C CA . LEU A 1 285 ? 18.613 -11.963 -23.743 1.00 90.06 285 LEU A CA 1
ATOM 2219 C C . LEU A 1 285 ? 17.974 -13.355 -23.740 1.00 90.06 285 LEU A C 1
ATOM 2221 O O . LEU A 1 285 ? 16.974 -13.569 -23.066 1.00 90.06 285 LEU A O 1
ATOM 2225 N N . ALA A 1 286 ? 18.563 -14.301 -24.463 1.00 89.31 286 ALA A N 1
ATOM 2226 C CA . ALA A 1 286 ? 18.227 -15.718 -24.365 1.00 89.31 286 ALA A CA 1
ATOM 2227 C C . ALA A 1 286 ? 19.509 -16.545 -24.466 1.00 89.31 286 ALA A C 1
ATOM 2229 O O . ALA A 1 286 ? 20.400 -16.199 -25.238 1.00 89.31 286 ALA A O 1
ATOM 2230 N N . MET A 1 287 ? 19.625 -17.623 -23.697 1.00 86.06 287 MET A N 1
ATOM 2231 C CA . MET A 1 287 ? 20.855 -18.412 -23.624 1.00 86.06 287 MET A CA 1
ATOM 2232 C C . MET A 1 287 ? 20.575 -19.901 -23.791 1.00 86.06 287 MET A C 1
ATOM 2234 O O . MET A 1 287 ? 19.555 -20.404 -23.331 1.00 86.06 287 MET A O 1
ATOM 2238 N N . THR A 1 288 ? 21.493 -20.602 -24.453 1.00 85.75 288 THR A N 1
ATOM 2239 C CA . THR A 1 288 ? 21.498 -22.064 -24.535 1.00 85.75 288 THR A CA 1
ATOM 2240 C C . THR A 1 288 ? 22.935 -22.563 -24.654 1.00 85.75 288 THR A C 1
ATOM 2242 O O . THR A 1 288 ? 23.708 -22.067 -25.479 1.00 85.75 288 THR A O 1
ATOM 2245 N N . GLY A 1 289 ? 23.313 -23.503 -23.783 1.00 83.31 289 GLY A N 1
ATOM 2246 C CA . GLY A 1 289 ? 24.700 -23.952 -23.647 1.00 83.31 289 GLY A CA 1
ATOM 2247 C C . GLY A 1 289 ? 25.662 -22.777 -23.436 1.00 83.31 289 GLY A C 1
ATOM 2248 O O . GLY A 1 289 ? 25.461 -21.952 -22.542 1.00 83.31 289 GLY A O 1
ATOM 2249 N N . ASP A 1 290 ? 26.664 -22.687 -24.313 1.00 86.00 290 ASP A N 1
ATOM 2250 C CA . ASP A 1 290 ? 27.720 -21.665 -24.295 1.00 86.00 290 ASP A CA 1
ATOM 2251 C C . ASP A 1 290 ? 27.451 -20.474 -25.231 1.00 86.00 290 ASP A C 1
ATOM 2253 O O . ASP A 1 290 ? 28.355 -19.695 -25.549 1.00 86.00 290 ASP A O 1
ATOM 2257 N N . LYS A 1 291 ? 26.211 -20.324 -25.707 1.00 91.38 291 LYS A N 1
ATOM 2258 C CA . LYS A 1 291 ? 25.819 -19.241 -26.610 1.00 91.38 291 LYS A CA 1
ATOM 2259 C C . LYS A 1 291 ? 24.764 -18.347 -25.990 1.00 91.38 291 LYS A C 1
ATOM 2261 O O . LYS A 1 291 ? 23.736 -18.812 -25.498 1.00 91.38 291 LYS A O 1
ATOM 2266 N N . LEU A 1 292 ? 24.987 -17.046 -26.114 1.00 94.25 292 LEU A N 1
ATOM 2267 C CA . LEU A 1 292 ? 24.048 -16.010 -25.716 1.00 94.25 292 LEU A CA 1
ATOM 2268 C C . LEU A 1 292 ? 23.515 -15.275 -26.949 1.00 94.25 292 LEU A C 1
ATOM 2270 O O . LEU A 1 292 ? 24.273 -14.808 -27.792 1.00 94.25 292 LEU A O 1
ATOM 2274 N N . TYR A 1 293 ? 22.202 -15.121 -27.022 1.00 95.25 293 TYR A N 1
ATOM 2275 C CA . TYR A 1 293 ? 21.499 -14.391 -28.065 1.00 95.25 293 TYR A CA 1
ATOM 2276 C C . TYR A 1 293 ? 20.984 -13.069 -27.501 1.00 95.25 293 TYR A C 1
ATOM 2278 O O . TYR A 1 293 ? 20.219 -13.044 -26.537 1.00 95.25 293 TYR A O 1
ATOM 2286 N N . CYS A 1 294 ? 21.398 -11.963 -28.112 1.00 94.62 294 CYS A N 1
ATOM 2287 C CA . CYS A 1 294 ? 21.066 -10.609 -27.684 1.00 94.62 294 CYS A CA 1
ATOM 2288 C C . CYS A 1 294 ? 20.152 -9.945 -28.714 1.00 94.62 294 CYS A C 1
ATOM 2290 O O . CYS A 1 294 ? 20.582 -9.661 -29.836 1.00 94.62 294 CYS A O 1
ATOM 2292 N N . GLY A 1 295 ? 18.909 -9.657 -28.334 1.00 93.25 295 GLY A N 1
ATOM 2293 C CA . GLY A 1 295 ? 17.975 -8.903 -29.162 1.00 93.25 295 GLY A CA 1
ATOM 2294 C C . GLY A 1 295 ? 18.243 -7.409 -29.028 1.00 93.25 295 GLY A C 1
ATOM 2295 O O . GLY A 1 295 ? 18.260 -6.861 -27.922 1.00 93.25 295 GLY A O 1
ATOM 2296 N N . CYS A 1 296 ? 18.487 -6.750 -30.157 1.00 91.12 296 CYS A N 1
ATOM 2297 C CA . CYS A 1 296 ? 19.066 -5.415 -30.200 1.00 91.12 296 CYS A CA 1
ATOM 2298 C C . CYS A 1 296 ? 18.172 -4.388 -30.905 1.00 91.12 296 CYS A C 1
ATOM 2300 O O . CYS A 1 296 ? 17.302 -4.701 -31.725 1.00 91.12 296 CYS A O 1
ATOM 2302 N N . THR A 1 297 ? 18.453 -3.110 -30.639 1.00 87.88 297 THR A N 1
ATOM 2303 C CA . THR A 1 297 ? 17.975 -1.996 -31.474 1.00 87.88 297 THR A CA 1
ATOM 2304 C C . THR A 1 297 ? 18.521 -2.103 -32.899 1.00 87.88 297 THR A C 1
ATOM 2306 O O . THR A 1 297 ? 19.664 -2.519 -33.094 1.00 87.88 297 THR A O 1
ATOM 2309 N N . GLY A 1 298 ? 17.746 -1.660 -33.888 1.00 82.94 298 GLY A N 1
ATOM 2310 C CA . GLY A 1 298 ? 18.079 -1.818 -35.307 1.00 82.94 298 GLY A CA 1
ATOM 2311 C C . GLY A 1 298 ? 17.687 -3.187 -35.864 1.00 82.94 298 GLY A C 1
ATOM 2312 O O . GLY A 1 298 ? 18.325 -3.650 -36.802 1.00 82.94 298 GLY A O 1
ATOM 2313 N N . PHE A 1 299 ? 16.685 -3.829 -35.251 1.00 87.69 299 PHE A N 1
ATOM 2314 C CA . PHE A 1 299 ? 16.080 -5.091 -35.693 1.00 87.69 299 PHE A CA 1
ATOM 2315 C C . PHE A 1 299 ? 17.105 -6.204 -35.978 1.00 87.69 299 PHE A C 1
ATOM 2317 O O . PHE A 1 299 ? 17.097 -6.845 -37.030 1.00 87.69 299 PHE A O 1
ATOM 2324 N N . SER A 1 300 ? 18.032 -6.399 -35.036 1.00 91.44 300 SER A N 1
ATOM 2325 C CA . SER A 1 300 ? 19.115 -7.379 -35.151 1.00 91.44 300 SER A CA 1
ATOM 2326 C C . SER A 1 300 ? 19.221 -8.258 -33.910 1.00 91.44 300 SER A C 1
ATOM 2328 O O . SER A 1 300 ? 18.827 -7.853 -32.815 1.00 91.44 300 SER A O 1
ATOM 2330 N N . ILE A 1 301 ? 19.765 -9.457 -34.099 1.00 95.12 301 ILE A N 1
ATOM 2331 C CA . ILE A 1 301 ? 20.092 -10.415 -33.044 1.00 95.12 301 ILE A CA 1
ATOM 2332 C C . ILE A 1 301 ? 21.592 -10.685 -33.139 1.00 95.12 301 ILE A C 1
ATOM 2334 O O . ILE A 1 301 ? 22.094 -11.027 -34.212 1.00 95.12 301 ILE A O 1
ATOM 2338 N N . GLN A 1 302 ? 22.311 -10.507 -32.035 1.00 95.62 302 GLN A N 1
ATOM 2339 C CA . GLN A 1 302 ? 23.728 -10.863 -31.932 1.00 95.62 302 GLN A CA 1
ATOM 2340 C C . GLN A 1 302 ? 23.856 -12.222 -31.239 1.00 95.62 302 GLN A C 1
ATOM 2342 O O . GLN A 1 302 ? 23.212 -12.442 -30.220 1.00 95.62 302 GLN A O 1
ATOM 2347 N N . GLU A 1 303 ? 24.670 -13.117 -31.793 1.00 95.50 303 GLU A N 1
ATOM 2348 C CA . GLU A 1 303 ? 25.099 -14.371 -31.166 1.00 95.50 303 GLU A CA 1
ATOM 2349 C C . GLU A 1 303 ? 26.475 -14.134 -30.542 1.00 95.50 303 GLU A C 1
ATOM 2351 O O . GLU A 1 303 ? 27.425 -13.742 -31.221 1.00 95.50 303 GLU A O 1
ATOM 2356 N N . VAL A 1 304 ? 26.564 -14.342 -29.238 1.00 94.56 304 VAL A N 1
ATOM 2357 C CA . VAL A 1 304 ? 27.759 -14.166 -28.423 1.00 94.56 304 VAL A CA 1
ATOM 2358 C C . VAL A 1 304 ? 28.248 -15.543 -27.991 1.00 94.56 304 VAL A C 1
ATOM 2360 O O . VAL A 1 304 ? 27.501 -16.309 -27.383 1.00 94.56 304 VAL A O 1
ATOM 2363 N N . ASP A 1 305 ? 29.503 -15.847 -28.310 1.00 91.19 305 ASP A N 1
ATOM 2364 C CA . ASP A 1 305 ? 30.205 -17.045 -27.851 1.00 91.19 305 ASP A CA 1
ATOM 2365 C C . ASP A 1 305 ? 30.787 -16.752 -26.463 1.00 91.19 305 ASP A C 1
ATOM 2367 O O . ASP A 1 305 ? 31.652 -15.883 -26.309 1.00 91.19 305 ASP A O 1
ATOM 2371 N N . LEU A 1 306 ? 30.278 -17.440 -25.440 1.00 87.62 306 LEU A N 1
ATOM 2372 C CA . LEU A 1 306 ? 30.618 -17.167 -24.042 1.00 87.62 306 LEU A CA 1
ATOM 2373 C C . LEU A 1 306 ? 32.005 -17.693 -23.659 1.00 87.62 306 LEU A C 1
ATOM 2375 O O . LEU A 1 306 ? 32.599 -17.188 -22.707 1.00 87.62 306 LEU A O 1
ATOM 2379 N N . LEU A 1 307 ? 32.540 -18.658 -24.413 1.00 85.19 307 LEU A N 1
ATOM 2380 C CA . LEU A 1 307 ? 33.885 -19.196 -24.210 1.00 85.19 307 LEU A CA 1
ATOM 2381 C C . LEU A 1 307 ? 34.932 -18.272 -24.831 1.00 85.19 307 LEU A C 1
ATOM 2383 O O . LEU A 1 307 ? 35.971 -17.995 -24.230 1.00 85.19 307 LEU A O 1
ATOM 2387 N N . LYS A 1 308 ? 34.652 -17.767 -26.036 1.00 87.62 308 LYS A N 1
ATOM 2388 C CA . LYS A 1 308 ? 35.575 -16.907 -26.791 1.00 87.62 308 LYS A CA 1
ATOM 2389 C C . LYS A 1 308 ? 35.415 -15.423 -26.481 1.00 87.62 308 LYS A C 1
ATOM 2391 O O . LYS A 1 308 ? 36.287 -14.639 -26.845 1.00 87.62 308 LYS A O 1
ATOM 2396 N N . TYR A 1 309 ? 34.323 -15.028 -25.828 1.00 86.69 309 TYR A N 1
ATOM 2397 C CA . TYR A 1 309 ? 33.942 -13.630 -25.605 1.00 86.69 309 TYR A CA 1
ATOM 2398 C C . TYR A 1 309 ? 33.843 -12.818 -26.907 1.00 86.69 309 TYR A C 1
ATOM 2400 O O . TYR A 1 309 ? 34.101 -11.614 -26.929 1.00 86.69 309 TYR A O 1
ATOM 2408 N N . THR A 1 310 ? 33.466 -13.475 -28.003 1.00 90.75 310 THR A N 1
ATOM 2409 C CA . THR A 1 310 ? 33.278 -12.847 -29.313 1.00 90.75 310 THR A CA 1
ATOM 2410 C C . THR A 1 310 ? 31.797 -12.738 -29.643 1.00 90.75 310 THR A C 1
ATOM 2412 O O . THR A 1 310 ? 30.959 -13.454 -29.098 1.00 90.75 310 THR A O 1
ATOM 2415 N N . SER A 1 311 ? 31.459 -11.817 -30.541 1.00 93.25 311 SER A N 1
ATOM 2416 C CA . SER A 1 311 ? 30.086 -11.637 -31.012 1.00 93.25 311 SER A CA 1
ATOM 2417 C C . SER A 1 311 ? 30.032 -11.676 -32.530 1.00 93.25 311 SER A C 1
ATOM 2419 O O . SER A 1 311 ? 30.926 -11.165 -33.204 1.00 93.25 311 SER A O 1
ATOM 2421 N N . THR A 1 312 ? 28.973 -12.277 -33.056 1.00 94.19 312 THR A N 1
ATOM 2422 C CA . THR A 1 312 ? 28.652 -12.323 -34.481 1.00 94.19 312 THR A CA 1
ATOM 2423 C C . THR A 1 312 ? 27.192 -11.943 -34.679 1.00 94.19 312 THR A C 1
ATOM 2425 O O . THR A 1 312 ? 26.354 -12.122 -33.796 1.00 94.19 312 THR A O 1
ATOM 2428 N N . THR A 1 313 ? 26.852 -11.408 -35.849 1.00 93.56 313 THR A N 1
ATOM 2429 C CA . THR A 1 313 ? 25.450 -11.112 -36.155 1.00 93.56 313 THR A CA 1
ATOM 2430 C C . THR A 1 313 ? 24.732 -12.403 -36.536 1.00 93.56 313 THR A C 1
ATOM 2432 O O . THR A 1 313 ? 25.043 -13.004 -37.560 1.00 93.56 313 THR A O 1
ATOM 2435 N N . PHE A 1 314 ? 23.765 -12.818 -35.717 1.00 93.62 314 PHE A N 1
ATOM 2436 C CA . PHE A 1 314 ? 22.899 -13.965 -36.001 1.00 93.62 314 PHE A CA 1
ATOM 2437 C C . PHE A 1 314 ? 21.823 -13.601 -37.019 1.00 93.62 314 PHE A C 1
ATOM 2439 O O . PHE A 1 314 ? 21.552 -14.344 -37.955 1.00 93.62 314 PHE A O 1
ATOM 2446 N N . TYR A 1 315 ? 21.220 -12.428 -36.835 1.00 92.75 315 TYR A N 1
ATOM 2447 C CA . TYR A 1 315 ? 20.178 -11.921 -37.711 1.00 92.75 315 TYR A CA 1
ATOM 2448 C C . TYR A 1 315 ? 20.272 -10.403 -37.828 1.00 92.75 315 TYR A C 1
ATOM 2450 O O . TYR A 1 315 ? 20.461 -9.701 -36.835 1.00 92.75 315 TYR A O 1
ATOM 2458 N N . SER A 1 316 ? 20.088 -9.887 -39.040 1.00 89.50 316 SER A N 1
ATOM 2459 C CA . SER A 1 316 ? 19.875 -8.466 -39.301 1.00 89.50 316 SER A CA 1
ATOM 2460 C C . SER A 1 316 ? 18.688 -8.336 -40.238 1.00 89.50 316 SER A C 1
ATOM 2462 O O . SER A 1 316 ? 18.736 -8.811 -41.371 1.00 89.50 316 SER A O 1
ATOM 2464 N N . GLY A 1 317 ? 17.614 -7.711 -39.769 1.00 82.06 317 GLY A N 1
ATOM 2465 C CA . GLY A 1 317 ? 16.440 -7.486 -40.596 1.00 82.06 317 GLY A CA 1
ATOM 2466 C C . GLY A 1 317 ? 16.556 -6.268 -41.520 1.00 82.06 317 GLY A C 1
ATOM 2467 O O . GLY A 1 317 ? 17.550 -5.532 -41.478 1.00 82.06 317 GLY A O 1
ATOM 2468 N N . PRO A 1 318 ? 15.547 -6.065 -42.384 1.00 73.62 318 PRO A N 1
ATOM 2469 C CA . PRO A 1 318 ? 15.532 -4.977 -43.354 1.00 73.62 318 PRO A CA 1
ATOM 2470 C C . PRO A 1 318 ? 15.448 -3.623 -42.639 1.00 73.62 318 PRO A C 1
ATOM 2472 O O . PRO A 1 318 ? 14.519 -3.373 -41.874 1.00 73.62 318 PRO A O 1
ATOM 2475 N N . ARG A 1 319 ? 16.415 -2.731 -42.888 1.00 66.12 319 ARG A N 1
ATOM 2476 C CA . ARG A 1 319 ? 16.408 -1.376 -42.314 1.00 66.12 319 ARG A CA 1
ATOM 2477 C C . ARG A 1 319 ? 15.379 -0.516 -43.046 1.00 66.12 319 ARG A C 1
ATOM 2479 O O . ARG A 1 319 ? 15.508 -0.316 -44.249 1.00 66.12 319 ARG A O 1
ATOM 2486 N N . LYS A 1 320 ? 14.401 0.039 -42.327 1.00 66.81 320 LYS A N 1
ATOM 2487 C CA . LYS A 1 320 ? 13.497 1.071 -42.866 1.00 66.81 320 LYS A CA 1
ATOM 2488 C C . LYS A 1 320 ? 13.966 2.481 -42.503 1.00 66.81 320 LYS 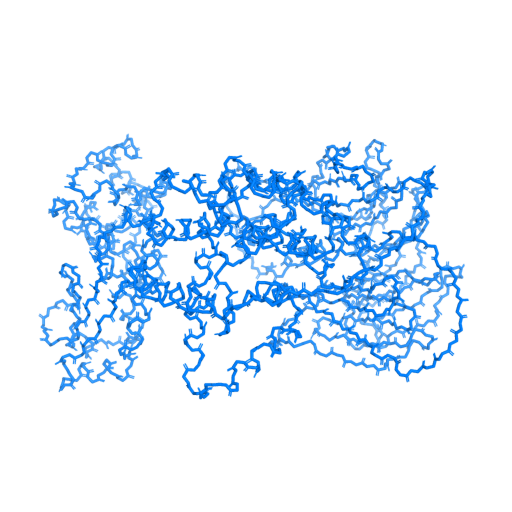A C 1
ATOM 2490 O O . LYS A 1 320 ? 14.570 2.685 -41.454 1.00 66.81 320 LYS A O 1
ATOM 2495 N N . LEU A 1 321 ? 13.657 3.446 -43.374 1.00 57.56 321 LEU A N 1
ATOM 2496 C CA . LEU A 1 321 ? 13.977 4.875 -43.213 1.00 57.56 321 LEU A CA 1
ATOM 2497 C C . LEU A 1 321 ? 13.213 5.550 -42.057 1.00 57.56 321 LEU A C 1
ATOM 2499 O O . LEU A 1 321 ? 13.689 6.540 -41.509 1.00 57.56 321 LEU A O 1
ATOM 2503 N N . LEU A 1 322 ? 12.053 5.013 -41.664 1.00 54.53 322 LEU A N 1
ATOM 2504 C CA . LEU A 1 322 ? 11.173 5.578 -40.638 1.00 54.53 322 LEU A CA 1
ATOM 2505 C C . LEU A 1 322 ? 10.957 4.574 -39.493 1.00 54.53 322 LEU A C 1
ATOM 2507 O O . LEU A 1 322 ? 10.513 3.450 -39.717 1.00 54.53 322 LEU A O 1
ATOM 2511 N N . GLY A 1 323 ? 11.250 5.005 -38.261 1.00 57.12 323 GLY A N 1
ATOM 2512 C CA . GLY A 1 323 ? 10.980 4.262 -37.023 1.00 57.12 323 GLY A CA 1
ATOM 2513 C C . GLY A 1 323 ? 12.163 3.450 -36.471 1.00 57.12 323 GLY A C 1
ATOM 2514 O O . GLY A 1 323 ? 12.874 2.752 -37.190 1.00 57.12 323 GLY A O 1
ATOM 2515 N N . LYS A 1 324 ? 12.378 3.516 -35.147 1.00 69.00 324 LYS A N 1
ATOM 2516 C CA . LYS A 1 324 ? 13.395 2.710 -34.444 1.00 69.00 324 LYS A CA 1
ATOM 2517 C C . LYS A 1 324 ? 12.899 1.272 -34.253 1.00 69.00 324 LYS A C 1
ATOM 2519 O O . LYS A 1 324 ? 12.300 0.955 -33.230 1.00 69.00 324 LYS A O 1
ATOM 2524 N N . GLN A 1 325 ? 13.189 0.398 -35.210 1.00 84.81 325 GLN A N 1
ATOM 2525 C CA . GLN A 1 325 ? 12.855 -1.025 -35.113 1.00 84.81 325 GLN A CA 1
ATOM 2526 C C . GLN A 1 325 ? 13.745 -1.747 -34.098 1.00 84.81 325 GLN A C 1
ATOM 2528 O O . GLN A 1 325 ? 14.959 -1.524 -34.040 1.00 84.81 325 GLN A O 1
ATOM 2533 N N . THR A 1 326 ? 13.153 -2.624 -33.293 1.00 88.50 326 THR A N 1
ATOM 2534 C CA . THR A 1 326 ? 13.846 -3.256 -32.166 1.00 88.50 326 THR A CA 1
ATOM 2535 C C . THR A 1 326 ? 13.349 -4.681 -31.948 1.00 88.50 326 THR A C 1
ATOM 2537 O O . THR A 1 326 ? 12.153 -4.928 -32.060 1.00 88.50 326 THR A O 1
ATOM 2540 N N . ILE A 1 327 ? 14.256 -5.602 -31.612 1.00 91.69 327 ILE A N 1
ATOM 2541 C CA . ILE A 1 327 ? 13.886 -6.913 -31.056 1.00 91.69 327 ILE A CA 1
ATOM 2542 C C . ILE A 1 327 ? 13.661 -6.733 -29.553 1.00 91.69 327 ILE A C 1
ATOM 2544 O O . ILE A 1 327 ? 14.562 -6.287 -28.845 1.00 91.69 327 ILE A O 1
ATOM 2548 N N . LEU A 1 328 ? 12.446 -7.008 -29.084 1.00 89.12 328 LEU A N 1
ATOM 2549 C CA . LEU A 1 328 ? 11.989 -6.730 -27.719 1.00 89.12 328 LEU A CA 1
ATOM 2550 C C . LEU A 1 328 ? 11.956 -7.976 -26.833 1.00 89.12 328 LEU A C 1
ATOM 2552 O O . LEU A 1 328 ? 12.074 -7.838 -25.619 1.00 89.12 328 LEU A O 1
ATOM 2556 N N . SER A 1 329 ? 11.810 -9.166 -27.416 1.00 91.19 329 SER A N 1
ATOM 2557 C CA . SER A 1 329 ? 11.763 -10.428 -26.679 1.00 91.19 329 SER A CA 1
ATOM 2558 C C . SER A 1 329 ? 12.424 -11.554 -27.472 1.00 91.19 329 SER A C 1
ATOM 2560 O O . SER A 1 329 ? 12.266 -11.639 -28.692 1.00 91.19 329 SER A O 1
ATOM 2562 N N . LEU A 1 330 ? 13.162 -12.409 -26.764 1.00 93.56 330 LEU A N 1
ATOM 2563 C CA . LEU A 1 330 ? 13.740 -13.647 -27.272 1.00 93.56 330 LEU A CA 1
ATOM 2564 C C . LEU A 1 330 ? 13.344 -14.794 -26.340 1.00 93.56 330 LEU A C 1
ATOM 2566 O O . LEU A 1 330 ? 13.352 -14.625 -25.125 1.00 93.56 330 LEU A O 1
ATOM 2570 N N . CYS A 1 331 ? 13.038 -15.955 -26.907 1.00 91.50 331 CYS A N 1
ATOM 2571 C CA . CYS A 1 331 ? 12.775 -17.186 -26.169 1.00 91.50 331 CYS A CA 1
ATOM 2572 C C . CYS A 1 331 ? 13.405 -18.358 -26.930 1.00 91.50 331 CYS A C 1
ATOM 2574 O O . CYS A 1 331 ? 13.324 -18.402 -28.157 1.00 91.50 331 CYS A O 1
ATOM 2576 N N . ILE A 1 332 ? 14.055 -19.286 -26.225 1.00 90.06 332 ILE A N 1
ATOM 2577 C CA . ILE A 1 332 ? 14.615 -20.505 -26.817 1.00 90.06 332 ILE A CA 1
ATOM 2578 C C . ILE A 1 332 ? 13.833 -21.696 -26.283 1.00 90.06 332 ILE A C 1
ATOM 2580 O O . ILE A 1 332 ? 13.716 -21.852 -25.072 1.00 90.06 332 ILE A O 1
ATOM 2584 N N . HIS A 1 333 ? 13.339 -22.550 -27.180 1.00 87.69 333 HIS A N 1
ATOM 2585 C CA . HIS A 1 333 ? 12.672 -23.796 -26.803 1.00 87.69 333 HIS A CA 1
ATOM 2586 C C . HIS A 1 333 ? 12.955 -24.901 -27.818 1.00 87.69 333 HIS A C 1
ATOM 2588 O O . HIS A 1 333 ? 12.749 -24.706 -29.016 1.00 87.69 333 HIS A O 1
ATOM 2594 N N . LYS A 1 334 ? 13.419 -26.067 -27.343 1.00 85.56 334 LYS A N 1
ATOM 2595 C CA . LYS A 1 334 ? 13.734 -27.260 -28.160 1.00 85.56 334 LYS A CA 1
ATOM 2596 C C . LYS A 1 334 ? 14.521 -26.937 -29.451 1.00 85.56 334 LYS A C 1
ATOM 2598 O O . LYS A 1 334 ? 14.139 -27.343 -30.542 1.00 85.56 334 LYS A O 1
ATOM 2603 N N . GLY A 1 335 ? 15.603 -26.158 -29.333 1.00 86.88 335 GLY A N 1
ATOM 2604 C CA . GLY A 1 335 ? 16.494 -25.818 -30.458 1.00 86.88 335 GLY A CA 1
ATOM 2605 C C . GLY A 1 335 ? 15.980 -24.733 -31.417 1.00 86.88 335 GLY A C 1
ATOM 2606 O O . GLY A 1 335 ? 16.637 -24.437 -32.418 1.00 86.88 335 GLY A O 1
ATOM 2607 N N . LEU A 1 336 ? 14.835 -24.118 -31.116 1.00 92.75 336 LEU A N 1
ATOM 2608 C CA . LEU A 1 336 ? 14.268 -23.007 -31.876 1.00 92.75 336 LEU A CA 1
ATOM 2609 C C . LEU A 1 336 ? 14.413 -21.697 -31.102 1.00 92.75 336 LEU A C 1
ATOM 2611 O O . LEU A 1 336 ? 14.208 -21.666 -29.890 1.00 92.75 336 LEU A O 1
ATOM 2615 N N . LEU A 1 337 ? 14.734 -20.617 -31.813 1.00 95.19 337 LEU A N 1
ATOM 2616 C CA . LEU A 1 337 ? 14.794 -19.258 -31.285 1.00 95.19 337 LEU A CA 1
ATOM 2617 C C . LEU A 1 337 ? 13.595 -18.460 -31.792 1.00 95.19 337 LEU A C 1
ATOM 2619 O O . LEU A 1 337 ? 13.464 -18.201 -32.987 1.00 95.19 337 LEU A O 1
ATOM 2623 N N . PHE A 1 338 ? 12.745 -18.034 -30.872 1.00 94.56 338 PHE A N 1
ATOM 2624 C CA . PHE A 1 338 ? 11.579 -17.203 -31.126 1.00 94.56 338 PHE A CA 1
ATOM 2625 C C . PHE A 1 338 ? 11.944 -15.755 -30.824 1.00 94.56 338 PHE A C 1
ATOM 2627 O O . PHE A 1 338 ? 12.377 -15.440 -29.717 1.00 94.56 338 PHE A O 1
ATOM 2634 N N . ALA A 1 339 ? 11.779 -14.874 -31.805 1.00 94.25 339 ALA A N 1
ATOM 2635 C CA . ALA A 1 339 ? 12.079 -13.457 -31.679 1.00 94.25 339 ALA A CA 1
ATOM 2636 C C . ALA A 1 339 ? 10.830 -12.618 -31.925 1.00 94.25 339 ALA A C 1
ATOM 2638 O O . ALA A 1 339 ? 10.172 -12.770 -32.952 1.00 94.25 339 ALA A O 1
ATOM 2639 N N . GLY A 1 340 ? 10.539 -11.708 -31.000 1.00 93.25 340 GLY A N 1
ATOM 2640 C CA . GLY A 1 340 ? 9.443 -10.746 -31.077 1.00 93.25 340 GLY A CA 1
ATOM 2641 C C . GLY A 1 340 ? 9.964 -9.324 -30.963 1.00 93.25 340 GLY A C 1
ATOM 2642 O O . GLY A 1 340 ? 10.930 -9.055 -30.244 1.00 93.25 340 GLY A O 1
ATOM 2643 N N . GLY A 1 341 ? 9.350 -8.398 -31.682 1.00 90.94 341 GLY A N 1
ATOM 2644 C CA . GLY A 1 341 ? 9.778 -7.011 -31.691 1.00 90.94 341 GLY A CA 1
ATOM 2645 C C . GLY A 1 341 ? 8.793 -6.092 -32.387 1.00 90.94 341 GLY A C 1
ATOM 2646 O O . GLY A 1 341 ? 7.588 -6.334 -32.396 1.00 90.94 341 GLY A O 1
ATOM 2647 N N . SER A 1 342 ? 9.331 -5.012 -32.950 1.00 90.06 342 SER A N 1
ATOM 2648 C CA . SER A 1 342 ? 8.552 -4.052 -33.730 1.00 90.06 342 SER A CA 1
ATOM 2649 C C . SER A 1 342 ? 7.886 -4.716 -34.937 1.00 90.06 342 SER A C 1
ATOM 2651 O O . SER A 1 342 ? 8.544 -5.484 -35.640 1.00 90.06 342 SER A O 1
ATOM 2653 N N . SER A 1 343 ? 6.622 -4.382 -35.210 1.00 87.50 343 SER A N 1
ATOM 2654 C CA . SER A 1 343 ? 5.936 -4.845 -36.421 1.00 87.50 343 SER A CA 1
ATOM 2655 C C . SER A 1 343 ? 6.518 -4.171 -37.669 1.00 87.50 343 SER A C 1
ATOM 2657 O O . SER A 1 343 ? 6.624 -2.944 -37.753 1.00 87.50 343 SER A O 1
ATOM 2659 N N . VAL A 1 344 ? 6.932 -4.979 -38.646 1.00 82.75 344 VAL A N 1
ATOM 2660 C CA . VAL A 1 344 ? 7.502 -4.549 -39.926 1.00 82.75 344 VAL A CA 1
ATOM 2661 C C . VAL A 1 344 ? 6.759 -5.272 -41.043 1.00 82.75 344 VAL A C 1
ATOM 2663 O O . VAL A 1 344 ? 6.805 -6.495 -41.119 1.00 82.75 344 VAL A O 1
ATOM 2666 N N . ASP A 1 345 ? 6.056 -4.517 -41.895 1.00 81.88 345 ASP A N 1
ATOM 2667 C CA . ASP A 1 345 ? 5.240 -5.073 -42.994 1.00 81.88 345 ASP A CA 1
ATOM 2668 C C . ASP A 1 345 ? 4.217 -6.112 -42.504 1.00 81.88 345 ASP A C 1
ATOM 2670 O O . ASP A 1 345 ? 4.026 -7.164 -43.106 1.00 81.88 345 ASP A O 1
ATOM 2674 N N . GLY A 1 346 ? 3.594 -5.839 -41.352 1.00 82.31 346 GLY A N 1
ATOM 2675 C CA . GLY A 1 346 ? 2.604 -6.726 -40.737 1.00 82.31 346 GLY A CA 1
ATOM 2676 C C . GLY A 1 346 ? 3.192 -7.961 -40.050 1.00 82.31 346 GLY A C 1
ATOM 2677 O O . GLY A 1 346 ? 2.434 -8.806 -39.588 1.00 82.31 346 GLY A O 1
ATOM 2678 N N . THR A 1 347 ? 4.521 -8.079 -39.952 1.00 87.50 347 THR A N 1
ATOM 2679 C CA . THR A 1 347 ? 5.204 -9.157 -39.225 1.00 87.50 347 THR A CA 1
ATOM 2680 C C . THR A 1 347 ? 5.969 -8.596 -38.035 1.00 87.50 347 THR A C 1
ATOM 2682 O O . THR A 1 347 ? 6.879 -7.788 -38.211 1.00 87.50 347 THR A O 1
ATOM 2685 N N . ALA A 1 348 ? 5.652 -9.049 -36.822 1.00 89.31 348 ALA A N 1
ATOM 2686 C CA . ALA A 1 348 ? 6.310 -8.573 -35.599 1.00 89.31 348 ALA A CA 1
ATOM 2687 C C . ALA A 1 348 ? 7.197 -9.624 -34.924 1.00 89.31 348 ALA A C 1
ATOM 2689 O O . ALA A 1 348 ? 7.894 -9.316 -33.956 1.00 89.31 348 ALA A O 1
ATOM 2690 N N . GLY A 1 349 ? 7.208 -10.859 -35.430 1.00 91.25 349 GLY A N 1
ATOM 2691 C CA . GLY A 1 349 ? 8.080 -11.901 -34.907 1.00 91.25 349 GLY A CA 1
ATOM 2692 C C . GLY A 1 349 ? 8.526 -12.922 -35.944 1.00 91.25 349 GLY A C 1
ATOM 2693 O O . GLY A 1 349 ? 7.937 -13.056 -37.017 1.00 91.25 349 GLY A O 1
ATOM 2694 N N . LYS A 1 350 ? 9.609 -13.627 -35.623 1.00 93.19 350 LYS A N 1
ATOM 2695 C CA . LYS A 1 350 ? 10.221 -14.672 -36.450 1.00 93.19 350 LYS A CA 1
ATOM 2696 C C . LYS A 1 350 ? 10.688 -15.828 -35.587 1.00 93.19 350 LYS A C 1
ATOM 2698 O O . LYS A 1 350 ? 11.092 -15.629 -34.444 1.00 93.19 350 LYS A O 1
ATOM 2703 N N . VAL A 1 351 ? 10.668 -17.019 -36.167 1.00 94.56 351 VAL A N 1
ATOM 2704 C CA . VAL A 1 351 ? 11.169 -18.238 -35.541 1.00 94.56 351 VAL A CA 1
ATOM 2705 C C . VAL A 1 351 ? 12.353 -18.742 -36.353 1.00 94.56 351 VAL A C 1
ATOM 2707 O O . VAL A 1 351 ? 12.270 -18.856 -37.576 1.00 94.56 351 VAL A O 1
ATOM 2710 N N . PHE A 1 352 ? 13.458 -19.022 -35.675 1.00 95.25 352 PHE A N 1
ATOM 2711 C CA . PHE A 1 352 ? 14.705 -19.477 -36.271 1.00 95.25 352 PHE A CA 1
ATOM 2712 C C . PHE A 1 352 ? 15.058 -20.870 -35.762 1.00 95.25 352 PHE A C 1
ATOM 2714 O O . PHE A 1 352 ? 14.877 -21.173 -34.585 1.00 95.25 352 PHE A O 1
ATOM 2721 N N . SER A 1 353 ? 15.630 -21.695 -36.629 1.00 93.38 353 SER A N 1
ATOM 2722 C CA . SER A 1 353 ? 16.338 -22.905 -36.213 1.00 93.38 353 SER A CA 1
ATOM 2723 C C . SER A 1 353 ? 17.744 -22.517 -35.751 1.00 93.38 353 SER A C 1
ATOM 2725 O O . SER A 1 353 ? 18.482 -21.875 -36.496 1.00 93.38 353 SER A O 1
ATOM 2727 N N . LEU A 1 354 ? 18.139 -22.895 -34.531 1.00 91.81 354 LEU A N 1
ATOM 2728 C CA . LEU A 1 354 ? 19.475 -22.569 -34.016 1.00 91.81 354 LEU A CA 1
ATOM 2729 C C . LEU A 1 354 ? 20.595 -23.353 -34.715 1.00 91.81 354 LEU A C 1
ATOM 2731 O O . LEU A 1 354 ? 21.708 -22.843 -34.837 1.00 91.81 354 LEU A O 1
ATOM 2735 N N . SER A 1 355 ? 20.305 -24.565 -35.197 1.00 89.31 355 SER A N 1
ATOM 2736 C CA . SER A 1 355 ? 21.275 -25.418 -35.894 1.00 89.31 355 SER A CA 1
ATOM 2737 C C . SER A 1 355 ? 21.596 -24.909 -37.300 1.00 89.31 355 SER A C 1
ATOM 2739 O O . SER A 1 355 ? 22.761 -24.858 -37.683 1.00 89.31 355 SER A O 1
ATOM 2741 N N . SER A 1 356 ? 20.576 -24.495 -38.056 1.00 91.00 356 SER A N 1
ATOM 2742 C CA . SER A 1 356 ? 20.730 -24.032 -39.446 1.00 91.00 356 SER A CA 1
ATOM 2743 C C . SER A 1 356 ? 20.815 -22.511 -39.593 1.00 91.00 356 SER A C 1
ATOM 2745 O O . SER A 1 356 ? 21.178 -22.018 -40.657 1.00 91.00 356 SER A O 1
ATOM 2747 N N . LYS A 1 357 ? 20.443 -21.755 -38.551 1.00 90.94 357 LYS A N 1
ATOM 2748 C CA . LYS A 1 357 ? 20.216 -20.297 -38.585 1.00 90.94 357 LYS A CA 1
ATOM 2749 C C . LYS A 1 357 ? 19.130 -19.855 -39.584 1.00 90.94 357 LYS A C 1
ATOM 2751 O O . LYS A 1 357 ? 18.950 -18.658 -39.806 1.00 90.94 357 LYS A O 1
ATOM 2756 N N . ALA A 1 358 ? 18.381 -20.796 -40.165 1.00 91.06 358 ALA A N 1
ATOM 2757 C CA . ALA A 1 358 ? 17.310 -20.511 -41.108 1.00 91.06 358 ALA A CA 1
ATOM 2758 C C . ALA A 1 358 ? 16.049 -20.009 -40.390 1.00 91.06 358 ALA A C 1
ATOM 2760 O O . ALA A 1 358 ? 15.747 -20.414 -39.263 1.00 91.06 358 ALA A O 1
ATOM 2761 N N . VAL A 1 359 ? 15.292 -19.143 -41.067 1.00 92.00 359 VAL A N 1
ATOM 2762 C CA . VAL A 1 359 ? 13.953 -18.734 -40.627 1.00 92.00 359 VAL A CA 1
ATOM 2763 C C . VAL A 1 359 ? 12.990 -19.874 -40.942 1.00 92.00 359 VAL A C 1
ATOM 2765 O O . VAL A 1 359 ? 12.820 -20.222 -42.105 1.00 92.00 359 VAL A O 1
ATOM 2768 N N . ILE A 1 360 ? 12.365 -20.440 -39.913 1.00 90.94 360 ILE A N 1
ATOM 2769 C CA . ILE A 1 360 ? 11.404 -21.545 -40.043 1.00 90.94 360 ILE A CA 1
ATOM 2770 C C . ILE A 1 360 ? 9.946 -21.074 -39.994 1.00 90.94 360 ILE A C 1
ATOM 2772 O O . ILE A 1 360 ? 9.046 -21.814 -40.369 1.00 90.94 360 ILE A O 1
ATOM 2776 N N . GLY A 1 361 ? 9.704 -19.841 -39.545 1.00 91.56 361 GLY A N 1
ATOM 2777 C CA . GLY A 1 361 ? 8.365 -19.269 -39.497 1.00 91.56 361 GLY A CA 1
ATOM 2778 C C . GLY A 1 361 ? 8.355 -17.785 -39.153 1.00 91.56 361 GLY A C 1
ATOM 2779 O O . GLY A 1 361 ? 9.355 -17.208 -38.714 1.00 91.56 361 GLY A O 1
ATOM 2780 N N . SER A 1 362 ? 7.197 -17.163 -39.348 1.00 91.94 362 SER A N 1
ATOM 2781 C CA . SER A 1 362 ? 6.936 -15.754 -39.051 1.00 91.94 362 SER A CA 1
ATOM 2782 C C . SER A 1 362 ? 5.643 -15.609 -38.263 1.00 91.94 362 SER A C 1
ATOM 2784 O O . SER A 1 362 ? 4.709 -16.371 -38.477 1.00 91.94 362 SER A O 1
ATOM 2786 N N . LEU A 1 363 ? 5.583 -14.597 -37.402 1.00 91.12 363 LEU A N 1
ATOM 2787 C CA . LEU A 1 363 ? 4.420 -14.249 -36.589 1.00 91.12 363 LEU A CA 1
ATOM 2788 C C . LEU A 1 363 ? 3.790 -12.965 -37.172 1.00 91.12 363 LEU A C 1
ATOM 2790 O O . LEU A 1 363 ? 4.218 -11.859 -36.806 1.00 91.12 363 LEU A O 1
ATOM 2794 N N . PRO A 1 364 ? 2.858 -13.084 -38.143 1.00 89.62 364 PRO A N 1
ATOM 2795 C CA . PRO A 1 364 ? 2.203 -11.943 -38.775 1.00 89.62 364 PRO A CA 1
ATOM 2796 C C . PRO A 1 364 ? 1.193 -11.301 -37.819 1.00 89.62 364 PRO A C 1
ATOM 2798 O O . PRO A 1 364 ? 0.076 -11.785 -37.646 1.00 89.62 364 PRO A O 1
ATOM 2801 N N . THR A 1 365 ? 1.585 -10.195 -37.195 1.00 83.06 365 THR A N 1
ATOM 2802 C CA . THR A 1 365 ? 0.715 -9.396 -36.333 1.00 83.06 365 THR A CA 1
ATOM 2803 C C . THR A 1 365 ? 0.962 -7.909 -36.577 1.00 83.06 365 THR A C 1
ATOM 2805 O O . THR A 1 365 ? 2.095 -7.455 -36.780 1.00 83.06 365 THR A O 1
ATOM 2808 N N . GLY A 1 366 ? -0.123 -7.133 -36.594 1.00 79.38 366 GLY A N 1
ATOM 2809 C CA . GLY A 1 366 ? -0.086 -5.685 -36.818 1.00 79.38 366 GLY A CA 1
ATOM 2810 C C . GLY A 1 366 ? 0.446 -4.891 -35.622 1.00 79.38 366 GLY A C 1
ATOM 2811 O O . GLY A 1 366 ? 0.624 -3.680 -35.727 1.00 79.38 366 GLY A O 1
ATOM 2812 N N . PHE A 1 367 ? 0.706 -5.555 -34.493 1.00 84.81 367 PHE A N 1
ATOM 2813 C CA . PHE A 1 367 ? 1.155 -4.933 -33.253 1.00 84.81 367 PHE A CA 1
ATOM 2814 C C . PHE A 1 367 ? 2.555 -5.399 -32.857 1.00 84.81 367 PHE A C 1
ATOM 2816 O O . PHE A 1 367 ? 2.958 -6.520 -33.144 1.00 84.81 367 PHE A O 1
ATOM 2823 N N . ASP A 1 368 ? 3.288 -4.548 -32.143 1.00 88.94 368 ASP A N 1
ATOM 2824 C CA . ASP A 1 368 ? 4.584 -4.920 -31.575 1.00 88.94 368 ASP A CA 1
ATOM 2825 C C . ASP A 1 368 ? 4.428 -6.062 -30.558 1.00 88.94 368 ASP A C 1
ATOM 2827 O O . ASP A 1 368 ? 3.593 -5.983 -29.646 1.00 88.94 368 ASP A O 1
ATOM 2831 N N . ILE A 1 369 ? 5.280 -7.084 -30.673 1.00 90.75 369 ILE A N 1
ATOM 2832 C CA . ILE A 1 369 ? 5.371 -8.180 -29.704 1.00 90.75 369 ILE A CA 1
ATOM 2833 C C . ILE A 1 369 ? 6.353 -7.775 -28.604 1.00 90.75 369 ILE A C 1
ATOM 2835 O O . ILE A 1 369 ? 7.545 -7.586 -28.849 1.00 90.75 369 ILE A O 1
ATOM 2839 N N . HIS A 1 370 ? 5.853 -7.658 -27.375 1.00 86.00 370 HIS A N 1
ATOM 2840 C CA . HIS A 1 370 ? 6.634 -7.240 -26.209 1.00 86.00 370 HIS A CA 1
ATOM 2841 C C . HIS A 1 370 ? 7.201 -8.401 -25.390 1.00 86.00 370 HIS A C 1
ATOM 2843 O O . HIS A 1 370 ? 8.267 -8.245 -24.791 1.00 86.00 370 HIS A O 1
ATOM 2849 N N . CYS A 1 371 ? 6.495 -9.531 -25.335 1.00 86.62 371 CYS A N 1
ATOM 2850 C CA . CYS A 1 371 ? 6.901 -10.732 -24.606 1.00 86.62 371 CYS A CA 1
ATOM 2851 C C . CYS A 1 371 ? 6.518 -11.975 -25.406 1.00 86.62 371 CYS A C 1
ATOM 2853 O O . CYS A 1 371 ? 5.449 -12.002 -26.017 1.00 86.62 371 CYS A O 1
ATOM 2855 N N . ILE A 1 372 ? 7.372 -12.995 -25.355 1.00 90.06 372 ILE A N 1
ATOM 2856 C CA . ILE A 1 372 ? 7.119 -14.324 -25.906 1.00 90.06 372 ILE A CA 1
ATOM 2857 C C . ILE A 1 372 ? 7.340 -15.361 -24.805 1.00 90.06 372 ILE A C 1
ATOM 2859 O O . ILE A 1 372 ? 8.345 -15.296 -24.102 1.00 90.06 372 ILE A O 1
ATOM 2863 N N . ALA A 1 373 ? 6.433 -16.327 -24.704 1.00 88.00 373 ALA A N 1
ATOM 2864 C CA . ALA A 1 373 ? 6.631 -17.578 -23.978 1.00 88.00 373 ALA A CA 1
ATOM 2865 C C . ALA A 1 373 ? 6.262 -18.748 -24.895 1.00 88.00 373 ALA A C 1
ATOM 2867 O O . ALA A 1 373 ? 5.400 -18.602 -25.761 1.00 88.00 373 ALA A O 1
ATOM 2868 N N . VAL A 1 374 ? 6.924 -19.893 -24.748 1.00 87.12 374 VAL A N 1
ATOM 2869 C CA . VAL A 1 374 ? 6.722 -21.045 -25.635 1.00 87.12 374 VAL A CA 1
ATOM 2870 C C . VAL A 1 374 ? 6.708 -22.318 -24.811 1.00 87.12 374 VAL A C 1
ATOM 2872 O O . VAL A 1 374 ? 7.644 -22.557 -24.055 1.00 87.12 374 VAL A O 1
ATOM 2875 N N . ASN A 1 375 ? 5.684 -23.145 -25.009 1.00 83.06 375 ASN A N 1
ATOM 2876 C CA . ASN A 1 375 ? 5.606 -24.479 -24.426 1.00 83.06 375 ASN A CA 1
ATOM 2877 C C . ASN A 1 375 ? 5.740 -25.560 -25.519 1.00 83.06 375 ASN A C 1
ATOM 2879 O O . ASN A 1 375 ? 6.275 -25.330 -26.610 1.00 83.06 375 ASN A O 1
ATOM 2883 N N . ASN A 1 376 ? 5.325 -26.790 -25.219 1.00 79.12 376 ASN A N 1
ATOM 2884 C CA . ASN A 1 376 ? 5.430 -27.900 -26.163 1.00 79.12 376 ASN A CA 1
ATOM 2885 C C . ASN A 1 376 ? 4.565 -27.722 -27.421 1.00 79.12 376 ASN A C 1
ATOM 2887 O O . ASN A 1 376 ? 5.042 -28.070 -28.501 1.00 79.12 376 ASN A O 1
ATOM 2891 N N . GLU A 1 377 ? 3.387 -27.110 -27.304 1.00 79.50 377 GLU A N 1
ATOM 2892 C CA . GLU A 1 377 ? 2.369 -27.059 -28.365 1.00 79.50 377 GLU A CA 1
ATOM 2893 C C . GLU A 1 377 ? 2.137 -25.652 -28.937 1.00 79.50 377 GLU A C 1
ATOM 2895 O O . GLU A 1 377 ? 1.868 -25.480 -30.129 1.00 79.50 377 GLU A O 1
ATOM 2900 N N . PHE A 1 378 ? 2.281 -24.630 -28.101 1.00 86.50 378 PHE A N 1
ATOM 2901 C CA . PHE A 1 378 ? 1.876 -23.258 -28.352 1.00 86.50 378 PHE A CA 1
ATOM 2902 C C . PHE A 1 378 ? 3.014 -22.248 -28.156 1.00 86.50 378 PHE A C 1
ATOM 2904 O O . PHE A 1 378 ? 3.933 -22.405 -27.349 1.00 86.50 378 PHE A O 1
ATOM 2911 N N . ILE A 1 379 ? 2.904 -21.156 -28.903 1.00 89.88 379 ILE A N 1
ATOM 2912 C CA . ILE A 1 379 ? 3.658 -19.916 -28.744 1.00 89.88 379 ILE A CA 1
ATOM 2913 C C . ILE A 1 379 ? 2.664 -18.884 -28.214 1.00 89.88 379 ILE A C 1
ATOM 2915 O O . ILE A 1 379 ? 1.589 -18.702 -28.783 1.00 89.88 379 ILE A O 1
ATOM 2919 N N . PHE A 1 380 ? 3.035 -18.177 -27.159 1.00 89.56 380 PHE A N 1
ATOM 2920 C CA . PHE A 1 380 ? 2.257 -17.096 -26.571 1.00 89.56 380 PHE A CA 1
ATOM 2921 C C . PHE A 1 380 ? 2.980 -15.783 -26.814 1.00 89.56 380 PHE A C 1
ATOM 2923 O O . PHE A 1 380 ? 4.136 -15.626 -26.420 1.00 89.56 380 PHE A O 1
ATOM 2930 N N . THR A 1 381 ? 2.310 -14.823 -27.445 1.00 90.38 381 THR A N 1
ATOM 2931 C CA . THR A 1 381 ? 2.887 -13.506 -27.727 1.00 90.38 381 THR A CA 1
ATOM 2932 C C . THR A 1 381 ? 2.013 -12.415 -27.135 1.00 90.38 381 THR A C 1
ATOM 2934 O O . THR A 1 381 ? 0.850 -12.284 -27.512 1.00 90.38 381 THR A O 1
ATOM 2937 N N . ALA A 1 382 ? 2.564 -11.599 -26.238 1.00 88.06 382 ALA A N 1
ATOM 2938 C CA . ALA A 1 382 ? 1.856 -10.435 -25.715 1.00 88.06 382 ALA A CA 1
ATOM 2939 C C . ALA A 1 382 ? 2.156 -9.193 -26.550 1.00 88.06 382 ALA A C 1
ATOM 2941 O O . ALA A 1 382 ? 3.318 -8.818 -26.751 1.00 88.06 382 ALA A O 1
ATOM 2942 N N . THR A 1 383 ? 1.094 -8.520 -26.978 1.00 82.06 383 THR A N 1
ATOM 2943 C CA . THR A 1 383 ? 1.172 -7.231 -27.664 1.00 82.06 383 THR A CA 1
ATOM 2944 C C . THR A 1 383 ? 1.195 -6.074 -26.665 1.00 82.06 383 THR A C 1
ATOM 2946 O O . THR A 1 383 ? 0.799 -6.200 -25.501 1.00 82.06 383 THR A O 1
ATOM 2949 N N . LYS A 1 384 ? 1.601 -4.890 -27.134 1.00 70.31 384 LYS A N 1
ATOM 2950 C CA . LYS A 1 384 ? 1.583 -3.649 -26.334 1.00 70.31 384 LYS A CA 1
ATOM 2951 C C . LYS A 1 384 ? 0.195 -3.282 -25.787 1.00 70.31 384 LYS A C 1
ATOM 2953 O O . LYS A 1 384 ? 0.104 -2.543 -24.808 1.00 70.31 384 LYS A O 1
ATOM 2958 N N . CYS A 1 385 ? -0.865 -3.775 -26.420 1.00 68.56 385 CYS A N 1
ATOM 2959 C CA . CYS A 1 385 ? -2.256 -3.445 -26.120 1.00 68.56 385 CYS A CA 1
ATOM 2960 C C . CYS A 1 385 ? -2.906 -4.398 -25.101 1.00 68.56 385 CYS A C 1
ATOM 2962 O O . CYS A 1 385 ? -4.126 -4.389 -24.969 1.00 68.56 385 CYS A O 1
ATOM 2964 N N . GLY A 1 386 ? -2.120 -5.233 -24.408 1.00 73.50 386 GLY A N 1
ATOM 2965 C CA . GLY A 1 386 ? -2.643 -6.156 -23.391 1.00 73.50 386 GLY A CA 1
ATOM 2966 C C . GLY A 1 386 ? -3.361 -7.379 -23.972 1.00 73.50 386 GLY A C 1
ATOM 2967 O O . GLY A 1 386 ? -4.138 -8.032 -23.278 1.00 73.50 386 GLY A O 1
ATOM 2968 N N . ILE A 1 387 ? -3.109 -7.685 -25.248 1.00 82.00 387 ILE A N 1
ATOM 2969 C CA . ILE A 1 387 ? -3.659 -8.853 -25.944 1.00 82.00 387 ILE A CA 1
ATOM 2970 C C . ILE A 1 387 ? -2.587 -9.938 -25.999 1.00 82.00 387 ILE A C 1
ATOM 2972 O O . ILE A 1 387 ? -1.468 -9.663 -26.440 1.00 82.00 387 ILE A O 1
ATOM 2976 N N . ILE A 1 388 ? -2.946 -11.156 -25.595 1.00 87.06 388 ILE A N 1
ATOM 2977 C CA . ILE A 1 388 ? -2.138 -12.366 -25.766 1.00 87.06 388 ILE A CA 1
ATOM 2978 C C . ILE A 1 388 ? -2.632 -13.083 -27.014 1.00 87.06 388 ILE A C 1
ATOM 2980 O O . ILE A 1 388 ? -3.782 -13.502 -27.081 1.00 87.06 388 ILE A O 1
ATOM 2984 N N . GLU A 1 389 ? -1.774 -13.235 -28.011 1.00 88.19 389 GLU A N 1
ATOM 2985 C CA . GLU A 1 389 ? -2.047 -14.088 -29.166 1.00 88.19 389 GLU A CA 1
ATOM 2986 C C . GLU A 1 389 ? -1.420 -15.465 -28.929 1.00 88.19 389 GLU A C 1
ATOM 2988 O O . GLU A 1 389 ? -0.266 -15.568 -28.504 1.00 88.19 389 GLU A O 1
ATOM 2993 N N . VAL A 1 390 ? -2.200 -16.515 -29.185 1.00 88.62 390 VAL A N 1
ATOM 2994 C CA . VAL A 1 390 ? -1.787 -17.915 -29.054 1.00 88.62 390 VAL A CA 1
ATOM 2995 C C . VAL A 1 390 ? -1.598 -18.481 -30.451 1.00 88.62 390 VAL A C 1
ATOM 2997 O O . VAL A 1 390 ? -2.482 -18.355 -31.304 1.00 88.62 390 VAL A O 1
ATOM 3000 N N . TRP A 1 391 ? -0.458 -19.118 -30.685 1.00 88.81 391 TRP A N 1
ATOM 3001 C CA . TRP A 1 391 ? -0.087 -19.689 -31.972 1.00 88.81 391 TRP A CA 1
ATOM 3002 C C . TRP A 1 391 ? 0.268 -21.157 -31.807 1.00 88.81 391 TRP A C 1
ATOM 3004 O O . TRP A 1 391 ? 0.940 -21.514 -30.848 1.00 88.81 391 TRP A O 1
ATOM 3014 N N . LEU A 1 392 ? -0.116 -22.001 -32.760 1.00 85.50 392 LEU A N 1
ATOM 3015 C CA . LEU A 1 392 ? 0.387 -23.371 -32.833 1.00 85.50 392 LEU A CA 1
ATOM 3016 C C . LEU A 1 392 ? 1.861 -23.352 -33.217 1.00 85.50 392 LEU A C 1
ATOM 3018 O O . LEU A 1 392 ? 2.227 -22.775 -34.242 1.00 85.50 392 LEU A O 1
ATOM 3022 N N . LYS A 1 393 ? 2.699 -24.017 -32.424 1.00 86.69 393 LYS A N 1
ATOM 3023 C CA . LYS A 1 393 ? 4.150 -24.046 -32.620 1.00 86.69 393 LYS A CA 1
ATOM 3024 C C . LYS A 1 393 ? 4.551 -24.747 -33.917 1.00 86.69 393 LYS A C 1
ATOM 3026 O O . LYS A 1 393 ? 5.430 -24.250 -34.612 1.00 86.69 393 LYS A O 1
ATOM 3031 N N . GLU A 1 394 ? 3.896 -25.857 -34.259 1.00 82.25 394 GLU A N 1
ATOM 3032 C CA . GLU A 1 394 ? 4.238 -26.670 -35.440 1.00 82.25 394 GLU A CA 1
ATOM 3033 C C . GLU A 1 394 ? 4.075 -25.914 -36.760 1.00 82.25 394 GLU A C 1
ATOM 3035 O O . GLU A 1 394 ? 4.900 -26.039 -37.660 1.00 82.25 394 GLU A O 1
ATOM 3040 N N . ARG A 1 395 ? 3.002 -25.123 -36.879 1.00 84.75 395 ARG A N 1
ATOM 3041 C CA . ARG A 1 395 ? 2.644 -24.412 -38.118 1.00 84.75 395 ARG A CA 1
ATOM 3042 C C . ARG A 1 395 ? 2.883 -22.907 -38.046 1.00 84.75 395 ARG A C 1
ATOM 3044 O O . ARG A 1 395 ? 2.698 -22.220 -39.043 1.00 84.75 395 ARG A O 1
ATOM 3051 N N . VAL A 1 396 ? 3.245 -22.393 -36.868 1.00 87.25 396 VAL A N 1
ATOM 3052 C CA . VAL A 1 396 ? 3.367 -20.956 -36.566 1.00 87.25 396 VAL A CA 1
ATOM 3053 C C . VAL A 1 396 ? 2.097 -20.197 -36.989 1.00 87.25 396 VAL A C 1
ATOM 3055 O O . VAL A 1 396 ? 2.136 -19.132 -37.598 1.00 87.25 396 VAL A O 1
ATOM 3058 N N . ALA A 1 397 ? 0.936 -20.782 -36.682 1.00 86.06 397 ALA A N 1
ATOM 3059 C CA . ALA A 1 397 ? -0.373 -20.270 -37.077 1.00 86.06 397 ALA A CA 1
ATOM 3060 C C . ALA A 1 397 ? -1.133 -19.755 -35.855 1.00 86.06 397 ALA A C 1
ATOM 3062 O O . ALA A 1 397 ? -1.235 -20.462 -34.852 1.00 86.06 397 ALA A O 1
ATOM 3063 N N . ARG A 1 398 ? -1.679 -18.536 -35.931 1.00 87.62 398 ARG A N 1
ATOM 3064 C CA . ARG A 1 398 ? -2.479 -17.963 -34.842 1.00 87.62 398 ARG A CA 1
ATOM 3065 C C . ARG A 1 398 ? -3.770 -18.760 -34.686 1.00 87.62 398 ARG A C 1
ATOM 3067 O O . ARG A 1 398 ? -4.520 -18.889 -35.649 1.00 87.62 398 ARG A O 1
ATOM 3074 N N . VAL A 1 399 ? -4.037 -19.242 -33.478 1.00 86.19 399 VAL A N 1
ATOM 3075 C CA . VAL A 1 399 ? -5.230 -20.039 -33.153 1.00 86.19 399 VAL A CA 1
ATOM 3076 C C . VAL A 1 399 ? -6.175 -19.352 -32.185 1.00 86.19 399 VAL A C 1
ATOM 3078 O O . VAL A 1 399 ? -7.370 -19.619 -32.225 1.00 86.19 399 VAL A O 1
ATOM 3081 N N . ALA A 1 400 ? -5.676 -18.443 -31.348 1.00 83.25 400 ALA A N 1
ATOM 3082 C CA . ALA A 1 400 ? -6.526 -17.695 -30.433 1.00 83.25 400 ALA A CA 1
ATOM 3083 C C . ALA A 1 400 ? -5.962 -16.308 -30.121 1.00 83.25 400 ALA A C 1
ATOM 3085 O O . ALA A 1 400 ? -4.784 -16.012 -30.336 1.00 83.25 400 ALA A O 1
ATOM 3086 N N . SER A 1 401 ? -6.833 -15.456 -29.589 1.00 82.62 401 SER A N 1
ATOM 3087 C CA . SER A 1 401 ? -6.485 -14.162 -29.022 1.00 82.62 401 SER A CA 1
ATOM 3088 C C . SER A 1 401 ? -7.245 -13.993 -27.713 1.00 82.62 401 SER A C 1
ATOM 3090 O O . SER A 1 401 ? -8.464 -14.137 -27.672 1.00 82.62 401 SER A O 1
ATOM 3092 N N . ILE A 1 402 ? -6.513 -13.726 -26.639 1.00 81.06 402 ILE A N 1
ATOM 3093 C CA . ILE A 1 402 ? -7.029 -13.578 -25.285 1.00 81.06 402 ILE A CA 1
ATOM 3094 C C . ILE A 1 402 ? -6.801 -12.125 -24.878 1.00 81.06 402 ILE A C 1
ATOM 3096 O O . ILE A 1 402 ? -5.667 -11.638 -24.851 1.00 81.06 402 ILE A O 1
ATOM 3100 N N . LYS A 1 403 ? -7.886 -11.416 -24.566 1.00 76.00 403 LYS A N 1
ATOM 3101 C CA . LYS A 1 403 ? -7.825 -10.070 -23.995 1.00 76.00 403 LYS A CA 1
ATOM 3102 C C . LYS A 1 403 ? -7.896 -10.188 -22.477 1.00 76.00 403 LYS A C 1
ATOM 3104 O O . LYS A 1 403 ? -8.877 -10.700 -21.948 1.00 76.00 403 LYS A O 1
ATOM 3109 N N . MET A 1 404 ? -6.864 -9.718 -21.788 1.00 65.19 404 MET A N 1
ATOM 3110 C CA . MET A 1 404 ? -6.807 -9.794 -20.329 1.00 65.19 404 MET A CA 1
ATOM 3111 C C . MET A 1 404 ? -7.809 -8.811 -19.703 1.00 65.19 404 MET A C 1
ATOM 3113 O O . MET A 1 404 ? -7.913 -7.664 -20.143 1.00 65.19 404 MET A O 1
ATOM 3117 N N . GLY A 1 405 ? -8.565 -9.264 -18.698 1.00 47.41 405 GLY A N 1
ATOM 3118 C CA . GLY A 1 405 ? -9.580 -8.466 -18.004 1.00 47.41 405 GLY A CA 1
ATOM 3119 C C . GLY A 1 405 ? -8.963 -7.380 -17.119 1.00 47.41 405 GLY A C 1
ATOM 3120 O O . GLY A 1 405 ? -8.340 -7.673 -16.100 1.00 47.41 405 GLY A O 1
ATOM 3121 N N . GLY A 1 406 ? -9.152 -6.125 -17.515 1.00 49.50 406 GLY A N 1
ATOM 3122 C CA . GLY A 1 406 ? -8.756 -4.915 -16.796 1.00 49.50 406 GLY A CA 1
ATOM 3123 C C . GLY A 1 406 ? -9.213 -3.695 -17.596 1.00 49.50 406 GLY A C 1
ATOM 3124 O O . GLY A 1 406 ? -9.290 -3.770 -18.825 1.00 49.50 406 GLY A O 1
ATOM 3125 N N . GLY A 1 407 ? -9.567 -2.593 -16.924 1.00 43.00 407 GLY A N 1
ATOM 3126 C CA . GLY A 1 407 ? -9.932 -1.331 -17.585 1.00 43.00 407 GLY A CA 1
ATOM 3127 C C . GLY A 1 407 ? -8.897 -0.946 -18.652 1.00 43.00 407 GLY A C 1
ATOM 3128 O O . GLY A 1 407 ? -7.743 -1.350 -18.548 1.00 43.00 407 GLY A O 1
ATOM 3129 N N . GLY A 1 408 ? -9.313 -0.216 -19.694 1.00 45.47 408 GLY A N 1
ATOM 3130 C CA . GLY A 1 408 ? -8.692 -0.114 -21.034 1.00 45.47 408 GLY A CA 1
ATOM 3131 C C . GLY A 1 408 ? -7.197 0.243 -21.209 1.00 45.47 408 GLY A C 1
ATOM 3132 O O . GLY A 1 408 ? -6.808 0.599 -22.320 1.00 45.47 408 GLY A O 1
ATOM 3133 N N . HIS A 1 409 ? -6.339 0.134 -20.190 1.00 56.34 409 HIS A N 1
ATOM 3134 C CA . HIS A 1 409 ? -4.921 0.500 -20.211 1.00 56.34 409 HIS A CA 1
ATOM 3135 C C . HIS A 1 409 ? -3.939 -0.521 -19.584 1.00 56.34 409 HIS A C 1
ATOM 3137 O O . HIS A 1 409 ? -2.739 -0.234 -19.556 1.00 56.34 409 HIS A O 1
ATOM 3143 N N . SER A 1 410 ? -4.381 -1.699 -19.119 1.00 62.12 410 SER A N 1
ATOM 3144 C CA . SER A 1 410 ? -3.481 -2.710 -18.522 1.00 62.12 410 SER A CA 1
ATOM 3145 C C . SER A 1 410 ? -2.513 -3.320 -19.552 1.00 62.12 410 SER A C 1
ATOM 3147 O O . SER A 1 410 ? -2.929 -3.816 -20.602 1.00 62.12 410 SER A O 1
ATOM 3149 N N . LYS A 1 411 ? -1.200 -3.278 -19.273 1.00 68.94 411 LYS A N 1
ATOM 3150 C CA . LYS A 1 411 ? -0.144 -3.809 -20.155 1.00 68.94 411 LYS A CA 1
ATOM 3151 C C . LYS A 1 411 ? 0.424 -5.098 -19.588 1.00 68.94 411 LYS A C 1
ATOM 3153 O O . LYS A 1 411 ? 0.737 -5.170 -18.404 1.00 68.94 411 LYS A O 1
ATOM 3158 N N . ILE A 1 412 ? 0.662 -6.078 -20.450 1.00 73.56 412 ILE A N 1
ATOM 3159 C CA . ILE A 1 412 ? 1.357 -7.307 -20.062 1.00 73.56 412 ILE A CA 1
ATOM 3160 C C . ILE A 1 412 ? 2.852 -7.010 -19.990 1.00 73.56 412 ILE A C 1
ATOM 3162 O O . ILE A 1 412 ? 3.462 -6.541 -20.956 1.00 73.56 412 ILE A O 1
ATOM 3166 N N . THR A 1 413 ? 3.440 -7.241 -18.823 1.00 68.88 413 THR A N 1
ATOM 3167 C CA . THR A 1 413 ? 4.854 -6.973 -18.554 1.00 68.88 413 THR A CA 1
ATOM 3168 C C . THR A 1 413 ? 5.719 -8.204 -18.744 1.00 68.88 413 THR A C 1
ATOM 3170 O O . THR A 1 413 ? 6.899 -8.046 -19.063 1.00 68.88 413 THR A O 1
ATOM 3173 N N . SER A 1 414 ? 5.154 -9.400 -18.583 1.00 70.88 414 SER A N 1
ATOM 3174 C CA . SER A 1 414 ? 5.900 -10.654 -18.592 1.00 70.88 414 SER A CA 1
ATOM 3175 C C . SER A 1 414 ? 5.005 -11.861 -18.908 1.00 70.88 414 SER A C 1
ATOM 3177 O O . SER A 1 414 ? 3.805 -11.848 -18.635 1.00 70.88 414 SER A O 1
ATOM 3179 N N . LEU A 1 415 ? 5.598 -12.889 -19.521 1.00 76.69 415 LEU A N 1
ATOM 3180 C CA . LEU A 1 415 ? 4.962 -14.165 -19.859 1.00 76.69 415 LEU A CA 1
ATOM 3181 C C . LEU A 1 415 ? 5.943 -15.306 -19.558 1.00 76.69 415 LEU A C 1
ATOM 3183 O O . LEU A 1 415 ? 7.127 -15.161 -19.861 1.00 76.69 415 LEU A O 1
ATOM 3187 N N . THR A 1 416 ? 5.462 -16.435 -19.035 1.00 76.19 416 THR A N 1
ATOM 3188 C CA . THR A 1 416 ? 6.210 -17.709 -19.012 1.00 76.19 416 THR A CA 1
ATOM 3189 C C . THR A 1 416 ? 5.263 -18.895 -19.122 1.00 76.19 416 THR A C 1
ATOM 3191 O O . THR A 1 416 ? 4.077 -18.763 -18.831 1.00 76.19 416 THR A O 1
ATOM 3194 N N . SER A 1 417 ? 5.789 -20.053 -19.504 1.00 73.44 417 SER A N 1
ATOM 3195 C CA . SER A 1 417 ? 5.122 -21.348 -19.350 1.00 73.44 417 SER A CA 1
ATOM 3196 C C . SER A 1 417 ? 5.785 -22.166 -18.244 1.00 73.44 417 SER A C 1
ATOM 3198 O O . SER A 1 417 ? 6.906 -21.858 -17.834 1.00 73.44 417 SER A O 1
ATOM 3200 N N . ASP A 1 418 ? 5.094 -23.190 -17.752 1.00 63.00 418 ASP A N 1
ATOM 3201 C CA . ASP A 1 418 ? 5.683 -24.209 -16.884 1.00 63.00 418 ASP A CA 1
ATOM 3202 C C . ASP A 1 418 ? 6.533 -25.227 -17.678 1.00 63.00 418 ASP A C 1
ATOM 3204 O O . ASP A 1 418 ? 6.568 -25.220 -18.912 1.00 63.00 418 ASP A O 1
ATOM 3208 N N . THR A 1 419 ? 7.258 -26.096 -16.964 1.00 52.06 419 THR A N 1
ATOM 3209 C CA . THR A 1 419 ? 8.137 -27.128 -17.555 1.00 52.06 419 THR A CA 1
ATOM 3210 C C . THR A 1 419 ? 7.379 -28.201 -18.315 1.00 52.06 419 THR A C 1
ATOM 3212 O O . THR A 1 419 ? 7.881 -28.732 -19.304 1.00 52.06 419 THR A O 1
ATOM 3215 N N . ASN A 1 420 ? 6.179 -28.528 -17.842 1.00 55.50 420 ASN A N 1
ATOM 3216 C CA . ASN A 1 420 ? 5.343 -29.568 -18.432 1.00 55.50 420 ASN A CA 1
ATOM 3217 C C . ASN A 1 420 ? 4.657 -29.053 -19.706 1.00 55.50 420 ASN A C 1
ATOM 3219 O O . ASN A 1 420 ? 4.379 -29.817 -20.628 1.00 55.50 420 ASN A O 1
ATOM 3223 N N . GLY A 1 421 ? 4.495 -27.732 -19.803 1.00 57.81 421 GLY A N 1
ATOM 3224 C CA . GLY A 1 421 ? 3.823 -27.045 -20.888 1.00 57.81 421 GLY A CA 1
ATOM 3225 C C . GLY A 1 421 ? 2.309 -26.970 -20.719 1.00 57.81 421 GLY A C 1
ATOM 3226 O O . GLY A 1 421 ? 1.640 -26.529 -21.650 1.00 57.81 421 GLY A O 1
ATOM 3227 N N . ASP A 1 422 ? 1.783 -27.351 -19.558 1.00 58.88 422 ASP A N 1
ATOM 3228 C CA . ASP A 1 422 ? 0.353 -27.415 -19.263 1.00 58.88 422 ASP A CA 1
ATOM 3229 C C . ASP A 1 422 ? -0.218 -26.044 -18.872 1.00 58.88 422 ASP A C 1
ATOM 3231 O O . ASP A 1 422 ? -1.412 -25.780 -19.043 1.00 58.88 422 ASP A O 1
ATOM 3235 N N . MET A 1 423 ? 0.628 -25.156 -18.343 1.00 60.59 423 MET A N 1
ATOM 3236 C CA . MET A 1 423 ? 0.212 -23.858 -17.822 1.00 60.59 423 MET A CA 1
ATOM 3237 C C . MET A 1 423 ? 1.059 -22.723 -18.378 1.00 60.59 423 MET A C 1
ATOM 3239 O O . MET A 1 423 ? 2.269 -22.849 -18.589 1.00 60.59 423 MET A O 1
ATOM 3243 N N . PHE A 1 424 ? 0.425 -21.565 -18.554 1.00 75.75 424 PHE A N 1
ATOM 3244 C CA . PHE A 1 424 ? 1.141 -20.324 -18.807 1.00 75.75 424 PHE A CA 1
ATOM 3245 C C . PHE A 1 424 ? 0.682 -19.207 -17.875 1.00 75.75 424 PHE A C 1
ATOM 3247 O O . PHE A 1 424 ? -0.481 -19.112 -17.480 1.00 75.75 424 PHE A O 1
ATOM 3254 N N . PHE A 1 425 ? 1.633 -18.343 -17.536 1.00 71.75 425 PHE A N 1
ATOM 3255 C CA . PHE A 1 425 ? 1.473 -17.256 -16.587 1.00 71.75 425 PHE A CA 1
ATOM 3256 C C . PHE A 1 425 ? 1.709 -15.922 -17.281 1.00 71.75 425 PHE A C 1
ATOM 3258 O O . PHE A 1 425 ? 2.679 -15.758 -18.026 1.00 71.75 425 PHE A O 1
ATOM 3265 N N . ALA A 1 426 ? 0.846 -14.953 -16.990 1.00 71.69 426 ALA A N 1
ATOM 3266 C CA . ALA A 1 426 ? 0.956 -13.591 -17.489 1.00 71.69 426 ALA A CA 1
ATOM 3267 C C . ALA A 1 426 ? 0.993 -12.587 -16.336 1.00 71.69 426 ALA A C 1
ATOM 3269 O O . ALA A 1 426 ? 0.069 -12.522 -15.526 1.00 71.69 426 ALA A O 1
ATOM 3270 N N . GLY A 1 427 ? 2.059 -11.787 -16.286 1.00 65.25 427 GLY A N 1
ATOM 3271 C CA . GLY A 1 427 ? 2.196 -10.658 -15.372 1.00 65.25 427 GLY A CA 1
ATOM 3272 C C . GLY A 1 427 ? 1.729 -9.358 -16.026 1.00 65.25 427 GLY A C 1
ATOM 3273 O O . GLY A 1 427 ? 2.035 -9.093 -17.192 1.00 65.25 427 GLY A O 1
ATOM 3274 N N . SER A 1 428 ? 0.994 -8.535 -15.281 1.00 66.62 428 SER A N 1
ATOM 3275 C CA . SER A 1 428 ? 0.492 -7.233 -15.738 1.00 66.62 428 SER A CA 1
ATOM 3276 C C . SER A 1 428 ? 1.168 -6.055 -15.032 1.00 66.62 428 SER A C 1
ATOM 3278 O O . SER A 1 428 ? 1.670 -6.174 -13.914 1.00 66.62 428 SER A O 1
ATOM 3280 N N . SER A 1 429 ? 1.110 -4.874 -15.653 1.00 62.25 429 SER A N 1
ATOM 3281 C CA . SER A 1 429 ? 1.591 -3.610 -15.080 1.00 62.25 429 SER A CA 1
ATOM 3282 C C . SER A 1 429 ? 0.834 -3.169 -13.824 1.00 62.25 429 SER A C 1
ATOM 3284 O O . SER A 1 429 ? 1.306 -2.283 -13.121 1.00 62.25 429 SER A O 1
ATOM 3286 N N . GLU A 1 430 ? -0.324 -3.772 -13.548 1.00 56.84 430 GLU A N 1
ATOM 3287 C CA . GLU A 1 430 ? -1.112 -3.579 -12.323 1.00 56.84 430 GLU A CA 1
ATOM 3288 C C . GLU A 1 430 ? -0.668 -4.516 -11.185 1.00 56.84 430 GLU A C 1
ATOM 3290 O O . GLU A 1 430 ? -1.276 -4.531 -10.121 1.00 56.84 430 GLU A O 1
ATOM 3295 N N . GLY A 1 431 ? 0.370 -5.334 -11.401 1.00 51.44 431 GLY A N 1
ATOM 3296 C CA . GLY A 1 431 ? 0.884 -6.268 -10.398 1.00 51.44 431 GLY A CA 1
ATOM 3297 C C . GLY A 1 431 ? 0.066 -7.555 -10.246 1.00 51.44 431 GLY A C 1
ATOM 3298 O O . GLY A 1 431 ? 0.333 -8.328 -9.329 1.00 51.44 431 GLY A O 1
ATOM 3299 N N . LYS A 1 432 ? -0.903 -7.814 -11.136 1.00 55.38 432 LYS A N 1
ATOM 3300 C CA . LYS A 1 432 ? -1.658 -9.078 -11.175 1.00 55.38 432 LYS A CA 1
ATOM 3301 C C . LYS A 1 432 ? -0.897 -10.141 -11.964 1.00 55.38 432 LYS A C 1
ATOM 3303 O O . LYS A 1 432 ? -0.367 -9.827 -13.035 1.00 55.38 432 LYS A O 1
ATOM 3308 N N . ILE A 1 433 ? -0.914 -11.377 -11.464 1.00 60.34 433 ILE A N 1
ATOM 3309 C CA . ILE A 1 433 ? -0.458 -12.583 -12.164 1.00 60.34 433 ILE A CA 1
ATOM 3310 C C . ILE A 1 433 ? -1.698 -13.418 -12.468 1.00 60.34 433 ILE A C 1
ATOM 3312 O O . ILE A 1 433 ? -2.481 -13.700 -11.568 1.00 60.34 433 ILE A O 1
ATOM 3316 N N . GLN A 1 434 ? -1.890 -13.789 -13.728 1.00 59.62 434 GLN A N 1
ATOM 3317 C CA . GLN A 1 434 ? -2.977 -14.676 -14.137 1.00 59.62 434 GLN A CA 1
ATOM 3318 C C . GLN A 1 434 ? -2.397 -15.985 -14.661 1.00 59.62 434 GLN A C 1
ATOM 3320 O O . GLN A 1 434 ? -1.436 -15.970 -15.433 1.00 59.62 434 GLN A O 1
ATOM 3325 N N . ASN A 1 435 ? -2.992 -17.096 -14.231 1.00 59.88 435 ASN A N 1
ATOM 3326 C CA . ASN A 1 435 ? -2.741 -18.428 -14.764 1.00 59.88 435 ASN A CA 1
ATOM 3327 C C . ASN A 1 435 ? -3.860 -18.780 -15.748 1.00 59.88 435 ASN A C 1
ATOM 3329 O O . ASN A 1 435 ? -5.038 -18.576 -15.454 1.00 59.88 435 ASN A O 1
ATOM 3333 N N . LEU A 1 436 ? -3.484 -19.303 -16.906 1.00 57.53 436 LEU A N 1
ATOM 3334 C CA . LEU A 1 436 ? -4.402 -19.786 -17.921 1.00 57.53 436 LEU A CA 1
ATOM 3335 C C . LEU A 1 436 ? -4.028 -21.234 -18.246 1.00 57.53 436 LEU A C 1
ATOM 3337 O O . LEU A 1 436 ? -2.953 -21.517 -18.777 1.00 57.53 436 LEU A O 1
ATOM 3341 N N . GLN A 1 437 ? -4.944 -22.145 -17.928 1.00 54.22 437 GLN A N 1
ATOM 3342 C CA . GLN A 1 437 ? -4.860 -23.542 -18.327 1.00 54.22 437 GLN A CA 1
ATOM 3343 C C . GLN A 1 437 ? -5.587 -23.699 -19.662 1.00 54.22 437 GLN A C 1
ATOM 3345 O O . GLN A 1 437 ? -6.796 -23.477 -19.750 1.00 54.22 437 GLN A O 1
ATOM 3350 N N . LEU A 1 438 ? -4.856 -24.070 -20.710 1.00 51.59 438 LEU A N 1
ATOM 3351 C CA . LEU A 1 438 ? -5.476 -24.487 -21.962 1.00 51.59 438 LEU A CA 1
ATOM 3352 C C . LEU A 1 438 ? -5.832 -25.967 -21.817 1.00 51.59 438 LEU A C 1
ATOM 3354 O O . LEU A 1 438 ? -4.957 -26.824 -21.845 1.00 51.59 438 LEU A O 1
ATOM 3358 N N . SER A 1 439 ? -7.112 -26.283 -21.616 1.00 36.97 439 SER A N 1
ATOM 3359 C CA . SER A 1 439 ? -7.570 -27.672 -21.644 1.00 36.97 439 SER A CA 1
ATOM 3360 C C . SER A 1 439 ? -7.504 -28.201 -23.081 1.00 36.97 439 SER A C 1
ATOM 3362 O O . SER A 1 439 ? -8.363 -27.919 -23.918 1.00 36.97 439 SER A O 1
ATOM 3364 N N . ALA A 1 440 ? -6.457 -28.967 -23.384 1.00 36.25 440 ALA A N 1
ATOM 3365 C CA . ALA A 1 440 ? -6.308 -29.657 -24.656 1.00 36.25 440 ALA A CA 1
ATOM 3366 C C . ALA A 1 440 ? -7.250 -30.873 -24.711 1.00 36.25 440 ALA A C 1
ATOM 3368 O O . ALA A 1 440 ? -6.929 -31.961 -24.245 1.00 36.25 440 ALA A O 1
ATOM 3369 N N . ASN A 1 441 ? -8.419 -30.708 -25.328 1.00 27.02 441 ASN A N 1
ATOM 3370 C CA . ASN A 1 441 ? -9.189 -31.829 -25.869 1.00 27.02 441 ASN A CA 1
ATOM 3371 C C . ASN A 1 441 ? -8.635 -32.229 -27.249 1.00 27.02 441 ASN A C 1
ATOM 3373 O O . ASN A 1 441 ? -9.388 -32.200 -28.209 1.00 27.02 441 ASN A O 1
ATOM 3377 N N . PHE A 1 442 ? -7.353 -32.591 -27.394 1.00 27.67 442 PHE A N 1
ATOM 3378 C CA . PHE A 1 442 ? -6.857 -33.232 -28.627 1.00 27.67 442 PHE A CA 1
ATOM 3379 C C . PHE A 1 442 ? -5.660 -34.176 -28.373 1.00 27.67 442 PHE A C 1
ATOM 3381 O O . PHE A 1 442 ? -4.510 -33.783 -28.448 1.00 27.67 442 PHE A O 1
ATOM 3388 N N . HIS A 1 443 ? -6.012 -35.453 -28.169 1.00 25.30 443 HIS A N 1
ATOM 3389 C CA . HIS A 1 443 ? -5.295 -36.701 -28.497 1.00 25.30 443 HIS A CA 1
ATOM 3390 C C . HIS A 1 443 ? -4.081 -37.185 -27.670 1.00 25.30 443 HIS A C 1
ATOM 3392 O O . HIS A 1 443 ? -3.104 -36.493 -27.423 1.00 25.30 443 HIS A O 1
ATOM 3398 N N . GLN A 1 444 ? -4.195 -38.469 -27.297 1.00 30.88 444 GLN A N 1
ATOM 3399 C CA . GLN A 1 444 ? -3.262 -39.326 -26.560 1.00 30.88 444 GLN A CA 1
ATOM 3400 C C . GLN A 1 444 ? -2.083 -39.820 -27.422 1.00 30.88 444 GLN A C 1
ATOM 3402 O O . GLN A 1 444 ? -2.274 -40.173 -28.584 1.00 30.88 444 GLN A O 1
ATOM 3407 N N . GLY A 1 445 ? -0.914 -40.002 -26.797 1.00 23.80 445 GLY A N 1
ATOM 3408 C CA . GLY A 1 445 ? 0.199 -40.832 -27.286 1.00 23.80 445 GLY A CA 1
ATOM 3409 C C . GLY A 1 445 ? 1.371 -40.853 -26.283 1.00 23.80 445 GLY A C 1
ATOM 3410 O O . GLY A 1 445 ? 1.599 -39.824 -25.652 1.00 23.80 445 GLY A O 1
ATOM 3411 N N . PRO A 1 446 ? 2.066 -41.988 -26.046 1.00 29.23 446 PRO A N 1
ATOM 3412 C CA . PRO A 1 446 ? 2.767 -42.224 -24.784 1.00 29.23 446 PRO A CA 1
ATOM 3413 C C . PRO A 1 446 ? 4.261 -41.863 -24.790 1.00 29.23 446 PRO A C 1
ATOM 3415 O O . PRO A 1 446 ? 4.973 -42.148 -25.745 1.00 29.23 446 PRO A O 1
ATOM 3418 N N . GLY A 1 447 ? 4.712 -41.368 -23.633 1.00 30.58 447 GLY A N 1
ATOM 3419 C CA . GLY A 1 447 ? 5.960 -41.762 -22.973 1.00 30.58 447 GLY A CA 1
ATOM 3420 C C . GLY A 1 447 ? 7.286 -41.333 -23.602 1.00 30.58 447 GLY A C 1
ATOM 3421 O O . GLY A 1 447 ? 7.873 -42.091 -24.362 1.00 30.58 447 GLY A O 1
ATOM 3422 N N . GLU A 1 448 ? 7.842 -40.223 -23.115 1.00 23.41 448 GLU A N 1
ATOM 3423 C CA . GLU A 1 448 ? 9.295 -40.055 -22.996 1.00 23.41 448 GLU A CA 1
ATOM 3424 C C . GLU A 1 448 ? 9.628 -39.534 -21.590 1.00 23.41 448 GLU A C 1
ATOM 3426 O O . GLU A 1 448 ? 9.036 -38.563 -21.114 1.00 23.41 448 GLU A O 1
ATOM 3431 N N . GLU A 1 449 ? 10.546 -40.224 -20.908 1.00 27.17 449 GLU A N 1
ATOM 3432 C CA . GLU A 1 449 ? 11.146 -39.794 -19.642 1.00 27.17 449 GLU A CA 1
ATOM 3433 C C . GLU A 1 449 ? 11.873 -38.458 -19.844 1.00 27.17 449 GLU A C 1
ATOM 3435 O O . GLU A 1 449 ? 12.784 -38.352 -20.665 1.00 27.17 449 GLU A O 1
ATOM 3440 N N . VAL A 1 450 ? 11.491 -37.437 -19.073 1.00 25.08 450 VAL A N 1
ATOM 3441 C CA . VAL A 1 450 ? 12.167 -36.136 -19.058 1.00 25.08 450 VAL A CA 1
ATOM 3442 C C . VAL A 1 450 ? 12.967 -36.004 -17.768 1.00 25.08 450 VAL A C 1
ATOM 3444 O O . VAL A 1 450 ? 12.444 -36.138 -16.665 1.00 25.08 450 VAL A O 1
ATOM 3447 N N . THR A 1 451 ? 14.257 -35.743 -17.947 1.00 26.38 451 THR A N 1
ATOM 3448 C CA . THR A 1 451 ? 15.252 -35.409 -16.929 1.00 26.38 451 THR A CA 1
ATOM 3449 C C . THR A 1 451 ? 14.906 -34.106 -16.201 1.00 26.38 451 THR A C 1
ATOM 3451 O O . THR A 1 451 ? 14.603 -33.110 -16.858 1.00 26.38 451 THR A O 1
ATOM 3454 N N . ASP A 1 452 ? 15.022 -34.100 -14.870 1.00 26.61 452 ASP A N 1
ATOM 3455 C CA . ASP A 1 452 ? 14.839 -32.932 -13.995 1.00 26.61 452 ASP A CA 1
ATOM 3456 C C . ASP A 1 452 ? 15.851 -31.806 -14.317 1.00 26.61 452 ASP A C 1
ATOM 3458 O O . ASP A 1 452 ? 16.949 -31.753 -13.758 1.00 26.61 452 ASP A O 1
ATOM 3462 N N . ASP A 1 453 ? 15.488 -30.892 -15.225 1.00 31.55 453 ASP A N 1
ATOM 3463 C CA . ASP A 1 453 ? 16.221 -29.647 -15.491 1.00 31.55 453 ASP A CA 1
ATOM 3464 C C . ASP A 1 453 ? 15.597 -28.476 -14.685 1.00 31.55 453 ASP A C 1
ATOM 3466 O O . ASP A 1 453 ? 14.444 -28.097 -14.916 1.00 31.55 453 ASP A O 1
ATOM 3470 N N . PRO A 1 454 ? 16.322 -27.865 -13.727 1.00 31.36 454 PRO A N 1
ATOM 3471 C CA . PRO A 1 454 ? 15.838 -26.799 -12.833 1.00 31.36 454 PRO A CA 1
ATOM 3472 C C . PRO A 1 454 ? 15.666 -25.411 -13.490 1.00 31.36 454 PRO A C 1
ATOM 3474 O O . PRO A 1 454 ? 15.502 -24.406 -12.790 1.00 31.36 454 PRO A O 1
ATOM 3477 N N . SER A 1 455 ? 15.696 -25.324 -14.821 1.00 32.62 455 SER A N 1
ATOM 3478 C CA . SER A 1 455 ? 15.651 -24.074 -15.597 1.00 32.62 455 SER A CA 1
ATOM 3479 C C . SER A 1 455 ? 14.401 -23.201 -15.359 1.00 32.62 455 SER A C 1
ATOM 3481 O O . SER A 1 455 ? 14.438 -21.986 -15.570 1.00 32.62 455 SER A O 1
ATOM 3483 N N . TRP A 1 456 ? 13.311 -23.765 -14.831 1.00 36.78 456 TRP A N 1
ATOM 3484 C CA . TRP A 1 456 ? 12.055 -23.049 -14.563 1.00 36.78 456 TRP A CA 1
ATOM 3485 C C . TRP A 1 456 ? 12.102 -22.081 -13.377 1.00 36.78 456 TRP A C 1
ATOM 3487 O O . TRP A 1 456 ? 11.455 -21.032 -13.409 1.00 36.78 456 TRP A O 1
ATOM 3497 N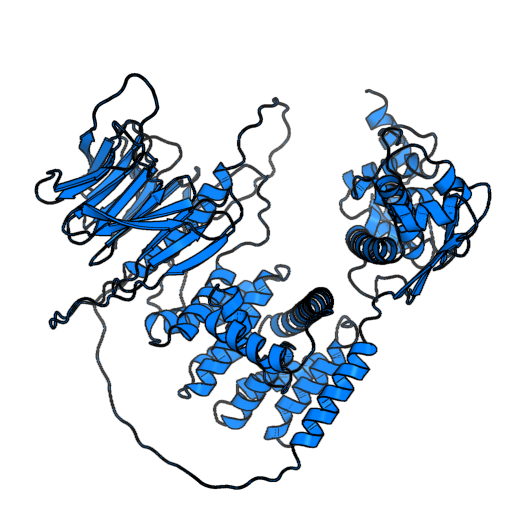 N . LEU A 1 457 ? 12.905 -22.376 -12.349 1.00 30.31 457 LEU A N 1
ATOM 3498 C CA . LEU A 1 457 ? 13.063 -21.482 -11.199 1.00 30.31 457 LEU A CA 1
ATOM 3499 C C . LEU A 1 457 ? 13.749 -20.165 -11.608 1.00 30.31 457 LEU A C 1
ATOM 3501 O O . LEU A 1 457 ? 13.409 -19.100 -11.094 1.00 30.31 457 LEU A O 1
ATOM 3505 N N . GLN A 1 458 ? 14.646 -20.209 -12.601 1.00 31.64 458 GLN A N 1
ATOM 3506 C CA . GLN A 1 458 ? 15.238 -19.003 -13.190 1.00 31.64 458 GLN A CA 1
ATOM 3507 C C . GLN A 1 458 ? 14.201 -18.159 -13.955 1.00 31.64 458 GLN A C 1
ATOM 3509 O O . GLN A 1 458 ? 14.270 -16.929 -13.924 1.00 31.64 458 GLN A O 1
ATOM 3514 N N . GLN A 1 459 ? 13.221 -18.791 -14.610 1.00 34.22 459 GLN A N 1
ATOM 3515 C CA . GLN A 1 459 ? 12.207 -18.110 -15.427 1.00 34.22 459 GLN A CA 1
ATOM 3516 C C . GLN A 1 459 ? 11.137 -17.401 -14.578 1.00 34.22 459 GLN A C 1
ATOM 3518 O O . GLN A 1 459 ? 10.735 -16.282 -14.906 1.00 34.22 459 GLN A O 1
ATOM 3523 N N . ILE A 1 460 ? 10.742 -17.980 -13.438 1.00 30.64 460 ILE A N 1
ATOM 3524 C CA . ILE A 1 460 ? 9.817 -17.338 -12.485 1.00 30.64 460 ILE A CA 1
ATOM 3525 C C . ILE A 1 460 ? 10.484 -16.148 -11.774 1.00 30.64 460 ILE A C 1
ATOM 3527 O O . ILE A 1 460 ? 9.881 -15.079 -11.661 1.00 30.64 460 ILE A O 1
ATOM 3531 N N . CYS A 1 461 ? 11.752 -16.269 -11.367 1.00 28.05 461 CYS A N 1
ATOM 3532 C CA . CYS A 1 461 ? 12.503 -15.140 -10.803 1.00 28.05 461 CYS A CA 1
ATOM 3533 C C . CYS A 1 461 ? 12.696 -13.999 -11.826 1.00 28.05 461 CYS A C 1
ATOM 3535 O O . CYS A 1 461 ? 12.585 -12.823 -11.472 1.00 28.05 461 CYS A O 1
ATOM 3537 N N . ALA A 1 462 ? 12.897 -14.317 -13.112 1.00 31.94 462 ALA A N 1
ATOM 3538 C CA . ALA A 1 462 ? 12.974 -13.325 -14.190 1.00 31.94 462 ALA A CA 1
ATOM 3539 C C . ALA A 1 462 ? 11.637 -12.587 -14.439 1.00 31.94 462 ALA A C 1
ATOM 3541 O O . ALA A 1 462 ? 11.629 -11.408 -14.820 1.00 31.94 462 ALA A O 1
ATOM 3542 N N . LEU A 1 463 ? 10.498 -13.235 -14.171 1.00 30.34 463 LEU A N 1
ATOM 3543 C CA . LEU A 1 463 ? 9.160 -12.632 -14.239 1.00 30.34 463 LEU A CA 1
ATOM 3544 C C . LEU A 1 463 ? 8.980 -11.497 -13.223 1.00 30.34 463 LEU A C 1
ATOM 3546 O O . LEU A 1 463 ? 8.450 -10.435 -13.569 1.00 30.34 463 LEU A O 1
ATOM 3550 N N . SER A 1 464 ? 9.484 -11.687 -12.002 1.00 27.42 464 SER A N 1
ATOM 3551 C CA . SER A 1 464 ? 9.473 -10.677 -10.936 1.00 27.42 464 SER A CA 1
ATOM 3552 C C . SER A 1 464 ? 10.385 -9.488 -11.267 1.00 27.42 464 SER A C 1
ATOM 3554 O O . SER A 1 464 ? 9.985 -8.331 -11.123 1.00 27.42 464 SER A O 1
ATOM 3556 N N . ILE A 1 465 ? 11.578 -9.753 -11.812 1.00 30.94 465 ILE A N 1
ATOM 3557 C CA . ILE A 1 465 ? 12.585 -8.729 -12.148 1.00 30.94 465 ILE A CA 1
ATOM 3558 C C . ILE A 1 465 ? 12.159 -7.875 -13.359 1.00 30.94 465 ILE A C 1
ATOM 3560 O O . ILE A 1 465 ? 12.285 -6.645 -13.342 1.00 30.94 465 ILE A O 1
ATOM 3564 N N . SER A 1 466 ? 11.617 -8.495 -14.414 1.00 30.33 466 SER A N 1
ATOM 3565 C CA . SER A 1 466 ? 11.195 -7.788 -15.638 1.00 30.33 466 SER A CA 1
ATOM 3566 C C . SER A 1 466 ? 9.960 -6.901 -15.425 1.00 30.33 466 SER A C 1
ATOM 3568 O O . SER A 1 466 ? 9.885 -5.801 -15.986 1.00 30.33 466 SER A O 1
ATOM 3570 N N . THR A 1 467 ? 9.032 -7.333 -14.564 1.00 28.58 467 THR A N 1
ATOM 3571 C CA . THR A 1 467 ? 7.849 -6.557 -14.155 1.00 28.58 467 THR A CA 1
ATOM 3572 C C . THR A 1 467 ? 8.263 -5.298 -13.386 1.00 28.58 467 THR A C 1
ATOM 3574 O O . THR A 1 467 ? 7.803 -4.199 -13.706 1.00 28.58 467 THR A O 1
ATOM 3577 N N . PHE A 1 468 ? 9.228 -5.426 -12.469 1.00 29.22 468 PHE A N 1
ATOM 3578 C CA . PHE A 1 468 ? 9.760 -4.317 -11.671 1.00 29.22 468 PHE A CA 1
ATOM 3579 C C . PHE A 1 468 ? 10.554 -3.295 -12.514 1.00 29.22 468 PHE A C 1
ATOM 3581 O O . PHE A 1 468 ? 10.347 -2.085 -12.411 1.00 29.22 468 PHE A O 1
ATOM 3588 N N . SER A 1 469 ? 11.403 -3.767 -13.435 1.00 29.95 469 SER A N 1
ATOM 3589 C CA . SER A 1 469 ? 12.225 -2.917 -14.320 1.00 29.95 469 SER A CA 1
ATOM 3590 C C . SER A 1 469 ? 11.401 -2.095 -15.331 1.00 29.95 469 SER A C 1
ATOM 3592 O O . SER A 1 469 ? 11.767 -0.964 -15.673 1.00 29.95 469 SER A O 1
ATOM 3594 N N . ARG A 1 470 ? 10.264 -2.620 -15.819 1.00 32.50 470 ARG A N 1
ATOM 3595 C CA . ARG A 1 470 ? 9.393 -1.915 -16.788 1.00 32.50 470 ARG A CA 1
ATOM 3596 C C . ARG A 1 470 ? 8.419 -0.938 -16.136 1.00 32.50 470 ARG A C 1
ATOM 3598 O O . ARG A 1 470 ? 8.146 0.093 -16.752 1.00 32.50 470 ARG A O 1
ATOM 3605 N N . TYR A 1 471 ? 7.954 -1.213 -14.916 1.00 27.91 471 TYR A N 1
ATOM 3606 C CA . TYR A 1 471 ? 7.136 -0.280 -14.131 1.00 27.91 471 TYR A CA 1
ATOM 3607 C C . TYR A 1 471 ? 7.841 1.082 -13.975 1.00 27.91 471 TYR A C 1
ATOM 3609 O O . TYR A 1 471 ? 7.252 2.126 -14.248 1.00 27.91 471 TYR A O 1
ATOM 3617 N N . LEU A 1 472 ? 9.156 1.073 -13.724 1.00 27.39 472 LEU A N 1
ATOM 3618 C CA . LEU A 1 472 ? 9.989 2.280 -13.616 1.00 27.39 472 LEU A CA 1
ATOM 3619 C C . LEU A 1 472 ? 10.143 3.089 -14.924 1.00 27.39 472 LEU A C 1
ATOM 3621 O O . LEU A 1 472 ? 10.526 4.256 -14.880 1.00 27.39 472 LEU A O 1
ATOM 3625 N N . LYS A 1 473 ? 9.865 2.514 -16.105 1.00 30.16 473 LYS A N 1
ATOM 3626 C CA . LYS A 1 473 ? 9.991 3.216 -17.403 1.00 30.16 473 LYS A CA 1
ATOM 3627 C C . LYS A 1 473 ? 8.728 3.977 -17.820 1.00 30.16 473 LYS A C 1
ATOM 3629 O O . LYS A 1 473 ? 8.824 4.856 -18.676 1.00 30.16 473 LYS A O 1
ATOM 3634 N N . GLY A 1 474 ? 7.565 3.657 -17.246 1.00 26.53 474 GLY A N 1
ATOM 3635 C CA . GLY A 1 474 ? 6.262 4.196 -17.659 1.00 26.53 474 GLY A CA 1
ATOM 3636 C C . GLY A 1 474 ? 6.016 5.674 -17.332 1.00 26.53 474 GLY A C 1
ATOM 3637 O O . GLY A 1 474 ? 5.099 6.260 -17.895 1.00 26.53 474 GLY A O 1
ATOM 3638 N N . THR A 1 475 ? 6.834 6.290 -16.476 1.00 26.12 475 THR A N 1
ATOM 3639 C CA . THR A 1 475 ? 6.578 7.614 -15.876 1.00 26.12 475 THR A CA 1
ATOM 3640 C C . THR A 1 475 ? 7.506 8.739 -16.363 1.00 26.12 475 THR A C 1
ATOM 3642 O O . THR A 1 475 ? 7.503 9.830 -15.803 1.00 26.12 475 THR A O 1
ATOM 3645 N N . SER A 1 476 ? 8.292 8.540 -17.428 1.00 25.56 476 SER A N 1
ATOM 3646 C CA . SER A 1 476 ? 9.357 9.488 -17.821 1.00 25.56 476 SER A CA 1
ATOM 3647 C C . SER A 1 476 ? 9.051 10.376 -19.039 1.00 25.56 476 SER A C 1
ATOM 3649 O O . SER A 1 476 ? 9.842 10.426 -19.977 1.00 25.56 476 SER A O 1
ATOM 3651 N N . HIS A 1 477 ? 7.955 11.144 -19.035 1.00 25.03 477 HIS A N 1
ATOM 3652 C CA . HIS A 1 477 ? 7.768 12.276 -19.966 1.00 25.03 477 HIS A CA 1
ATOM 3653 C C . HIS A 1 477 ? 7.277 13.541 -19.244 1.00 25.03 477 HIS A C 1
ATOM 3655 O O . HIS A 1 477 ? 6.124 13.933 -19.352 1.00 25.03 477 HIS A O 1
ATOM 3661 N N . ALA A 1 478 ? 8.192 14.215 -18.545 1.00 23.19 478 ALA A N 1
ATOM 3662 C CA . ALA A 1 478 ? 8.079 15.636 -18.222 1.00 23.19 478 ALA A CA 1
ATOM 3663 C C . ALA A 1 478 ? 9.495 16.235 -18.134 1.00 23.19 478 ALA A C 1
ATOM 3665 O O . ALA A 1 478 ? 10.313 15.816 -17.317 1.00 23.19 478 ALA A O 1
ATOM 3666 N N . ARG A 1 479 ? 9.822 17.177 -19.028 1.00 25.20 479 ARG A N 1
ATOM 3667 C CA . ARG A 1 479 ? 11.018 18.031 -18.917 1.00 25.20 479 ARG A CA 1
ATOM 3668 C C . ARG A 1 479 ? 10.672 19.212 -18.023 1.00 25.20 479 ARG A C 1
ATOM 3670 O O . ARG A 1 479 ? 9.661 19.831 -18.307 1.00 25.20 479 ARG A O 1
ATOM 3677 N N . LEU A 1 480 ? 11.542 19.566 -17.074 1.00 21.66 480 LEU A N 1
ATOM 3678 C CA . LEU A 1 480 ? 11.744 20.913 -16.497 1.00 21.66 480 LEU A CA 1
ATOM 3679 C C . LEU A 1 480 ? 13.080 20.913 -15.687 1.00 21.66 480 LEU A C 1
ATOM 3681 O O . LEU A 1 480 ? 13.696 19.851 -15.564 1.00 21.66 480 LEU A O 1
ATOM 3685 N N . PRO A 1 481 ? 13.650 22.070 -15.279 1.00 25.17 481 PRO A N 1
ATOM 3686 C CA . PRO A 1 481 ? 15.052 22.397 -15.518 1.00 25.17 481 PRO A CA 1
ATOM 3687 C C . PRO A 1 481 ? 15.970 22.286 -14.289 1.00 25.17 481 PRO A C 1
ATOM 3689 O O . PRO A 1 481 ? 15.553 22.171 -13.141 1.00 25.17 481 PRO A O 1
ATOM 3692 N N . ARG A 1 482 ? 17.276 22.348 -14.578 1.00 30.34 482 ARG A N 1
ATOM 3693 C CA . ARG A 1 482 ? 18.411 22.252 -13.649 1.00 30.34 482 ARG A CA 1
ATOM 3694 C C . ARG A 1 482 ? 18.354 23.285 -12.512 1.00 30.34 482 ARG A C 1
ATOM 3696 O O . ARG A 1 482 ? 18.539 24.471 -12.770 1.00 30.34 482 ARG A O 1
ATOM 3703 N N . LYS A 1 483 ? 18.334 22.819 -11.258 1.00 23.98 483 LYS A N 1
ATOM 3704 C CA . LYS A 1 483 ? 19.004 23.488 -10.125 1.00 23.98 483 LYS A CA 1
ATOM 3705 C C . LYS A 1 483 ? 19.737 22.464 -9.249 1.00 23.98 483 LYS A C 1
ATOM 3707 O O . LYS A 1 483 ? 19.278 21.345 -9.048 1.00 23.98 483 LYS A O 1
ATOM 3712 N N . LYS A 1 484 ? 20.940 22.851 -8.819 1.00 34.28 484 LYS A N 1
ATOM 3713 C CA . LYS A 1 484 ? 21.900 22.077 -8.018 1.00 34.28 484 LYS A CA 1
ATOM 3714 C C . LYS A 1 484 ? 21.413 21.958 -6.567 1.00 34.28 484 LYS A C 1
ATOM 3716 O O . LYS A 1 484 ? 21.166 22.999 -5.973 1.00 34.28 484 LYS A O 1
ATOM 3721 N N . ALA A 1 485 ? 21.403 20.756 -5.979 1.00 24.27 485 ALA A N 1
ATOM 3722 C CA . ALA A 1 485 ? 21.592 20.572 -4.532 1.00 24.27 485 ALA A CA 1
ATOM 3723 C C . ALA A 1 485 ? 21.938 19.115 -4.139 1.00 24.27 485 ALA A C 1
ATOM 3725 O O . ALA A 1 485 ? 21.336 18.162 -4.619 1.00 24.27 485 ALA A O 1
ATOM 3726 N N . ASN A 1 486 ? 22.956 19.022 -3.279 1.00 23.53 486 ASN A N 1
ATOM 3727 C CA . ASN A 1 486 ? 23.476 17.967 -2.397 1.00 23.53 486 ASN A CA 1
ATOM 3728 C C . ASN A 1 486 ? 23.015 16.493 -2.478 1.00 23.53 486 ASN A C 1
ATOM 3730 O O . ASN A 1 486 ? 21.855 16.131 -2.318 1.00 23.53 486 ASN A O 1
ATOM 3734 N N . LYS A 1 487 ? 24.034 15.624 -2.576 1.00 25.95 487 LYS A N 1
ATOM 3735 C CA . LYS A 1 487 ? 23.993 14.155 -2.523 1.00 25.95 487 LYS A CA 1
ATOM 3736 C C . LYS A 1 487 ? 23.717 13.637 -1.099 1.00 25.95 487 LYS A C 1
ATOM 3738 O O . LYS A 1 487 ? 24.588 13.746 -0.241 1.00 25.95 487 LYS A O 1
ATOM 3743 N N . ARG A 1 488 ? 22.608 12.919 -0.898 1.00 23.22 488 ARG A N 1
ATOM 3744 C CA . ARG A 1 488 ? 22.550 11.742 -0.004 1.00 23.22 488 ARG A CA 1
ATOM 3745 C C . ARG A 1 488 ? 22.426 10.499 -0.892 1.00 23.22 488 ARG A C 1
ATOM 3747 O O . ARG A 1 488 ? 21.607 10.475 -1.805 1.00 23.22 488 ARG A O 1
ATOM 3754 N N . LYS A 1 489 ? 23.319 9.521 -0.703 1.00 24.48 489 LYS A N 1
ATOM 3755 C CA . LYS A 1 489 ? 23.385 8.284 -1.500 1.00 24.48 489 LYS A CA 1
ATOM 3756 C C . LYS A 1 489 ? 22.350 7.288 -0.965 1.00 24.48 489 LYS A C 1
ATOM 3758 O O . LYS A 1 489 ? 22.580 6.717 0.093 1.00 24.48 489 LYS A O 1
ATOM 3763 N N . ASN A 1 490 ? 21.270 7.059 -1.706 1.00 23.81 490 ASN A N 1
ATOM 3764 C CA . ASN A 1 490 ? 20.368 5.928 -1.475 1.00 23.81 490 ASN A CA 1
ATOM 3765 C C . ASN A 1 490 ? 20.776 4.775 -2.407 1.00 23.81 490 ASN A C 1
ATOM 3767 O O . ASN A 1 490 ? 21.100 5.012 -3.570 1.00 23.81 490 ASN A O 1
ATOM 3771 N N . HIS A 1 491 ? 20.821 3.551 -1.879 1.00 25.77 491 HIS A N 1
ATOM 3772 C CA . HIS A 1 491 ? 21.158 2.332 -2.624 1.00 25.77 491 HIS A CA 1
ATOM 3773 C C . HIS A 1 491 ? 19.860 1.646 -3.075 1.00 25.77 491 HIS A C 1
ATOM 3775 O O . HIS A 1 491 ? 18.860 1.718 -2.367 1.00 25.77 491 HIS A O 1
ATOM 3781 N N . SER A 1 492 ? 19.850 1.021 -4.255 1.00 25.81 492 SER A N 1
ATOM 3782 C CA . SER A 1 492 ? 18.670 0.353 -4.821 1.00 25.81 492 SER A CA 1
ATOM 3783 C C . SER A 1 492 ? 19.028 -1.094 -5.154 1.00 25.81 492 SER A C 1
ATOM 3785 O O . SER A 1 492 ? 19.766 -1.350 -6.101 1.00 25.81 492 SER A O 1
ATOM 3787 N N . TYR A 1 493 ? 18.542 -2.059 -4.386 1.00 27.56 493 TYR A N 1
ATOM 3788 C CA . TYR A 1 493 ? 18.943 -3.455 -4.562 1.00 27.56 493 TYR A CA 1
ATOM 3789 C C . TYR A 1 493 ? 18.118 -4.132 -5.669 1.00 27.56 493 TYR A C 1
ATOM 3791 O O . TYR A 1 493 ? 16.911 -3.929 -5.767 1.00 27.56 493 TYR A O 1
ATOM 3799 N N . ILE A 1 494 ? 18.781 -4.909 -6.531 1.00 28.30 494 ILE A N 1
ATOM 3800 C CA . ILE A 1 494 ? 18.140 -5.864 -7.444 1.00 28.30 494 ILE A CA 1
ATOM 3801 C C . ILE A 1 494 ? 18.583 -7.240 -6.950 1.00 28.30 494 ILE A C 1
ATOM 3803 O O . ILE A 1 494 ? 19.733 -7.624 -7.127 1.00 28.30 494 ILE A O 1
ATOM 3807 N N . GLU A 1 495 ? 17.702 -7.961 -6.271 1.00 29.45 495 GLU A N 1
ATOM 3808 C CA . GLU A 1 495 ? 18.015 -9.285 -5.735 1.00 29.45 495 GLU A CA 1
ATOM 3809 C C . GLU A 1 495 ? 17.850 -10.346 -6.834 1.00 29.45 495 GLU A C 1
ATOM 3811 O O . GLU A 1 495 ? 16.863 -10.344 -7.572 1.00 29.45 495 GLU A O 1
ATOM 3816 N N . ILE A 1 496 ? 18.844 -11.225 -6.997 1.00 32.12 496 ILE A N 1
ATOM 3817 C CA . ILE A 1 496 ? 18.831 -12.296 -8.003 1.00 32.12 496 ILE A CA 1
ATOM 3818 C C . ILE A 1 496 ? 19.089 -13.617 -7.285 1.00 32.12 496 ILE A C 1
ATOM 3820 O O . ILE A 1 496 ? 20.120 -13.802 -6.652 1.00 32.12 496 ILE A O 1
ATOM 3824 N N . THR A 1 497 ? 18.162 -14.561 -7.390 1.00 29.19 497 THR A N 1
ATOM 3825 C CA . THR A 1 497 ? 18.321 -15.922 -6.862 1.00 29.19 497 THR A CA 1
ATOM 3826 C C . THR A 1 497 ? 18.746 -16.834 -8.007 1.00 29.19 497 THR A C 1
ATOM 3828 O O . THR A 1 497 ? 18.084 -16.893 -9.040 1.00 29.19 497 THR A O 1
ATOM 3831 N N . MET A 1 498 ? 19.876 -17.523 -7.852 1.00 26.67 498 MET A N 1
ATOM 3832 C CA . MET A 1 498 ? 20.463 -18.359 -8.895 1.00 26.67 498 MET A CA 1
ATOM 3833 C C . MET A 1 498 ? 20.811 -19.739 -8.351 1.00 26.67 498 MET A C 1
ATOM 3835 O O . MET A 1 498 ? 21.725 -19.883 -7.552 1.00 26.67 498 MET A O 1
ATOM 3839 N N . TYR A 1 499 ? 20.094 -20.755 -8.821 1.00 27.41 499 TYR A N 1
ATOM 3840 C CA . TYR A 1 499 ? 20.215 -22.136 -8.367 1.00 27.41 499 TYR A CA 1
ATOM 3841 C C . TYR A 1 499 ? 21.449 -22.809 -8.988 1.00 27.41 499 TYR A C 1
ATOM 3843 O O . TYR A 1 499 ? 21.498 -23.014 -10.199 1.00 27.41 499 TYR A O 1
ATOM 3851 N N . HIS A 1 500 ? 22.439 -23.170 -8.168 1.00 26.62 500 HIS A N 1
ATOM 3852 C CA . HIS A 1 500 ? 23.554 -24.028 -8.575 1.00 26.62 500 HIS A CA 1
ATOM 3853 C C . HIS A 1 500 ? 23.264 -25.471 -8.137 1.00 26.62 500 HIS A C 1
ATOM 3855 O O . HIS A 1 500 ? 23.386 -25.801 -6.959 1.00 26.62 500 HIS A O 1
ATOM 3861 N N . ILE A 1 501 ? 22.882 -26.347 -9.069 1.00 24.19 501 ILE A N 1
ATOM 3862 C CA . ILE A 1 501 ? 22.697 -27.778 -8.784 1.00 24.19 501 ILE A CA 1
ATOM 3863 C C . ILE A 1 501 ? 23.976 -28.525 -9.164 1.00 24.19 501 ILE A C 1
ATOM 3865 O O . ILE A 1 501 ? 24.360 -28.586 -10.328 1.00 24.19 501 ILE A O 1
ATOM 3869 N N . ASN A 1 502 ? 24.658 -29.073 -8.155 1.00 23.11 502 ASN A N 1
ATOM 3870 C CA . ASN A 1 502 ? 25.768 -30.001 -8.348 1.00 23.11 502 ASN A CA 1
ATOM 3871 C C . ASN A 1 502 ? 25.189 -31.426 -8.524 1.00 23.11 502 ASN A C 1
ATOM 3873 O O . ASN A 1 502 ? 24.554 -31.909 -7.584 1.00 23.11 502 ASN A O 1
ATOM 3877 N N . PRO A 1 503 ? 25.394 -32.122 -9.661 1.00 22.30 503 PRO A N 1
ATOM 3878 C CA . PRO A 1 503 ? 24.677 -33.365 -9.985 1.00 22.30 503 PRO A CA 1
ATOM 3879 C C . PRO A 1 503 ? 25.102 -34.621 -9.202 1.00 22.30 503 PRO A C 1
ATOM 3881 O O . PRO A 1 503 ? 24.656 -35.718 -9.520 1.00 22.30 503 PRO A O 1
ATOM 3884 N N . SER A 1 504 ? 26.004 -34.528 -8.224 1.00 22.52 504 SER A N 1
ATOM 3885 C CA . SER A 1 504 ? 26.800 -35.695 -7.811 1.00 22.52 504 SER A CA 1
ATOM 3886 C C . SER A 1 504 ? 26.371 -36.431 -6.532 1.00 22.52 504 SER A C 1
ATOM 3888 O O . SER A 1 504 ? 27.086 -37.340 -6.116 1.00 22.52 504 SER A O 1
ATOM 3890 N N . LYS A 1 505 ? 25.220 -36.138 -5.905 1.00 24.83 505 LYS A N 1
ATOM 3891 C CA . LYS A 1 505 ? 24.746 -36.933 -4.746 1.00 24.83 505 LYS A CA 1
ATOM 3892 C C . LYS A 1 505 ? 23.225 -37.085 -4.681 1.00 24.83 505 LYS A C 1
ATOM 3894 O O . LYS A 1 505 ? 22.539 -36.259 -4.089 1.00 24.83 505 LYS A O 1
ATOM 3899 N N . LEU A 1 506 ? 22.728 -38.201 -5.210 1.00 21.16 506 LEU A N 1
ATOM 3900 C CA . LEU A 1 506 ? 21.372 -38.706 -4.991 1.00 21.16 506 LEU A CA 1
ATOM 3901 C C . LEU A 1 506 ? 21.442 -40.233 -4.842 1.00 21.16 506 LEU A C 1
ATOM 3903 O O . LEU A 1 506 ? 21.675 -40.947 -5.813 1.00 21.16 506 LEU A O 1
ATOM 3907 N N . THR A 1 507 ? 21.241 -40.732 -3.619 1.00 20.33 507 THR A N 1
ATOM 3908 C CA . THR A 1 507 ? 20.989 -42.158 -3.366 1.00 20.33 507 THR A CA 1
ATOM 3909 C C . THR A 1 507 ? 19.895 -42.315 -2.304 1.00 20.33 507 THR A C 1
ATOM 3911 O O . THR A 1 507 ? 20.121 -42.082 -1.123 1.00 20.33 507 THR A O 1
ATOM 3914 N N . LEU A 1 508 ? 18.702 -42.667 -2.798 1.00 21.36 508 LEU A N 1
ATOM 3915 C CA . LEU A 1 508 ? 17.752 -43.690 -2.331 1.00 21.36 508 LEU A CA 1
ATOM 3916 C C . LEU A 1 508 ? 17.403 -43.829 -0.830 1.00 21.36 508 LEU A C 1
ATOM 3918 O O . LEU A 1 508 ? 18.236 -44.250 -0.034 1.00 21.36 508 LEU A O 1
ATOM 3922 N N . LEU A 1 509 ? 16.101 -43.721 -0.507 1.00 19.52 509 LEU A N 1
ATOM 3923 C CA . LEU A 1 509 ? 15.339 -44.827 0.111 1.00 19.52 509 LEU A CA 1
ATOM 3924 C C . LEU A 1 509 ? 13.814 -44.590 0.107 1.00 19.52 509 LEU A C 1
ATOM 3926 O O . LEU A 1 509 ? 13.305 -43.604 0.628 1.00 19.52 509 LEU A O 1
ATOM 3930 N N . VAL A 1 510 ? 13.101 -45.561 -0.469 1.00 20.58 510 VAL A N 1
ATOM 3931 C CA . VAL A 1 510 ? 11.642 -45.757 -0.457 1.00 20.58 510 VAL A CA 1
ATOM 3932 C C . VAL A 1 510 ? 11.313 -46.865 0.550 1.00 20.58 510 VAL A C 1
ATOM 3934 O O . VAL A 1 510 ? 11.959 -47.911 0.481 1.00 20.58 510 VAL A O 1
ATOM 3937 N N . ARG A 1 511 ? 10.269 -46.715 1.393 1.00 19.23 511 ARG A N 1
ATOM 3938 C CA . ARG A 1 511 ? 9.377 -47.836 1.798 1.00 19.23 511 ARG A CA 1
ATOM 3939 C C . ARG A 1 511 ? 8.081 -47.433 2.550 1.00 19.23 511 ARG A C 1
ATOM 3941 O O . ARG A 1 511 ? 8.123 -46.911 3.651 1.00 19.23 511 ARG A O 1
ATOM 3948 N N . GLN A 1 512 ? 6.964 -47.748 1.880 1.00 19.72 512 GLN A N 1
ATOM 3949 C CA . GLN A 1 512 ? 5.630 -48.286 2.252 1.00 19.72 512 GLN A CA 1
ATOM 3950 C C . GLN A 1 512 ? 4.876 -48.017 3.590 1.00 19.72 512 GLN A C 1
ATOM 3952 O O . GLN A 1 512 ? 5.308 -48.397 4.669 1.00 19.72 512 GLN A O 1
ATOM 3957 N N . GLN A 1 513 ? 3.635 -47.521 3.393 1.00 21.17 513 GLN A N 1
ATOM 3958 C CA . GLN A 1 513 ? 2.293 -47.809 3.972 1.00 21.17 513 GLN A CA 1
ATOM 3959 C C . GLN A 1 513 ? 2.091 -48.653 5.256 1.00 21.17 513 GLN A C 1
ATOM 3961 O O . GLN A 1 513 ? 2.550 -49.790 5.335 1.00 21.17 513 GLN A O 1
ATOM 3966 N N . LYS A 1 514 ? 1.117 -48.222 6.091 1.00 19.97 514 LYS A N 1
ATOM 3967 C CA . LYS A 1 514 ? -0.087 -49.018 6.455 1.00 19.97 514 LYS A CA 1
ATOM 3968 C C . LYS A 1 514 ? -1.227 -48.174 7.063 1.00 19.97 514 LYS A C 1
ATOM 3970 O O . LYS A 1 514 ? -0.993 -47.149 7.689 1.00 19.97 514 LYS A O 1
ATOM 3975 N N . ALA A 1 515 ? -2.457 -48.633 6.827 1.00 23.27 515 ALA A N 1
ATOM 3976 C CA . ALA A 1 515 ? -3.740 -48.004 7.149 1.00 23.27 515 ALA A CA 1
ATOM 3977 C C . ALA A 1 515 ? -4.266 -48.322 8.564 1.00 23.27 515 ALA A C 1
ATOM 3979 O O . ALA A 1 515 ? -4.013 -49.415 9.070 1.00 23.27 515 ALA A O 1
ATOM 3980 N N . TYR A 1 516 ? -5.098 -47.433 9.132 1.00 18.78 516 TYR A N 1
ATOM 3981 C CA . TYR A 1 516 ? -6.103 -47.786 10.149 1.00 18.78 516 TYR A CA 1
ATOM 3982 C C . TYR A 1 516 ? -7.274 -46.776 10.207 1.00 18.78 516 TYR A C 1
ATOM 3984 O O . TYR A 1 516 ? -7.083 -45.566 10.121 1.00 18.78 516 TYR A O 1
ATOM 3992 N N . ARG A 1 517 ? -8.494 -47.297 10.375 1.00 20.33 517 ARG A N 1
ATOM 3993 C CA . ARG A 1 517 ? -9.778 -46.645 10.727 1.00 20.33 517 ARG A CA 1
ATOM 3994 C C . ARG A 1 517 ? -10.545 -47.676 11.583 1.00 20.33 517 ARG A C 1
ATOM 3996 O O . ARG A 1 517 ? -10.318 -48.864 11.369 1.00 20.33 517 ARG A O 1
ATOM 4003 N N . PRO A 1 518 ? -11.605 -47.315 12.327 1.00 37.91 518 PRO A N 1
ATOM 4004 C CA . PRO A 1 518 ? -11.856 -46.136 13.165 1.00 37.91 518 PRO A CA 1
ATOM 4005 C C . PRO A 1 518 ? -12.415 -46.569 14.553 1.00 37.91 518 PRO A C 1
ATOM 4007 O O . PRO A 1 518 ? -12.545 -47.757 14.825 1.00 37.91 518 PRO A O 1
ATOM 4010 N N . THR A 1 519 ? -12.799 -45.625 15.422 1.00 23.89 519 THR A N 1
ATOM 4011 C CA . THR A 1 519 ? -14.109 -45.561 16.131 1.00 23.89 519 THR A CA 1
ATOM 4012 C C . THR A 1 519 ? -14.021 -44.686 17.388 1.00 23.89 519 THR A C 1
ATOM 4014 O O . THR A 1 519 ? -13.048 -44.739 18.130 1.00 23.89 519 THR A O 1
ATOM 4017 N N . GLY A 1 520 ? -15.055 -43.877 17.640 1.00 22.88 520 GLY A N 1
ATOM 4018 C CA . GLY A 1 520 ? -15.184 -43.144 18.903 1.00 22.88 520 GLY A CA 1
ATOM 4019 C C . GLY A 1 520 ? -16.103 -41.931 18.824 1.00 22.88 520 GLY A C 1
ATOM 4020 O O . GLY A 1 520 ? -15.656 -40.825 18.546 1.00 22.88 520 GLY A O 1
ATOM 4021 N N . LYS A 1 521 ? -17.395 -42.152 19.087 1.00 35.16 521 LYS A N 1
ATOM 4022 C CA . LYS A 1 521 ? -18.432 -41.128 19.299 1.00 35.16 521 LYS A CA 1
ATOM 4023 C C . LYS A 1 521 ? -17.961 -40.058 20.299 1.00 35.16 521 LYS A C 1
ATOM 4025 O O . LYS A 1 521 ? -17.550 -40.421 21.398 1.00 35.16 521 LYS A O 1
ATOM 4030 N N . LYS A 1 522 ? -18.136 -38.764 19.996 1.00 27.72 522 LYS A N 1
ATOM 4031 C CA . LYS A 1 522 ? -18.133 -37.700 21.019 1.00 27.72 522 LYS A CA 1
ATOM 4032 C C . LYS A 1 522 ? -19.244 -36.664 20.791 1.00 27.72 522 LYS A C 1
ATOM 4034 O O . LYS A 1 522 ? -19.239 -35.935 19.811 1.00 27.72 522 LYS A O 1
ATOM 4039 N N . SER A 1 523 ? -20.184 -36.712 21.739 1.00 27.05 523 SER A N 1
ATOM 4040 C CA . SER A 1 523 ? -21.005 -35.679 22.400 1.00 27.05 523 SER A CA 1
ATOM 4041 C C . SER A 1 523 ? -21.262 -34.310 21.722 1.00 27.05 523 SER A C 1
ATOM 4043 O O . SER A 1 523 ? -20.309 -33.625 21.353 1.00 27.05 523 SER A O 1
ATOM 4045 N N . PRO A 1 524 ? -22.525 -33.820 21.707 1.00 26.81 524 PRO A N 1
ATOM 4046 C CA . PRO A 1 524 ? -22.925 -32.531 21.126 1.00 26.81 524 PRO A CA 1
ATOM 4047 C C . PRO A 1 524 ? -22.605 -31.289 21.990 1.00 26.81 524 PRO A C 1
ATOM 4049 O O . PRO A 1 524 ? -23.008 -30.181 21.646 1.00 26.81 524 PRO A O 1
ATOM 4052 N N . ALA A 1 525 ? -21.854 -31.415 23.089 1.00 27.72 525 ALA A N 1
ATOM 4053 C CA . ALA A 1 525 ? -21.608 -30.297 24.013 1.00 27.72 525 ALA A CA 1
ATOM 4054 C C . ALA A 1 525 ? -20.652 -29.200 23.475 1.00 27.72 525 ALA A C 1
ATOM 4056 O O . ALA A 1 525 ? -20.612 -28.097 24.013 1.00 27.72 525 ALA A O 1
ATOM 4057 N N . MET A 1 526 ? -19.892 -29.466 22.403 1.00 32.41 526 MET A N 1
ATOM 4058 C CA . MET A 1 526 ? -18.842 -28.556 21.906 1.00 32.41 526 MET A CA 1
ATOM 4059 C C . MET A 1 526 ? -19.355 -27.464 20.946 1.00 32.41 526 MET A C 1
ATOM 4061 O O . MET A 1 526 ? -18.660 -26.476 20.713 1.00 32.41 526 MET A O 1
ATOM 4065 N N . HIS A 1 527 ? -20.574 -27.603 20.415 1.00 32.56 527 HIS A N 1
ATOM 4066 C CA . HIS A 1 527 ? -21.170 -26.591 19.535 1.00 32.56 527 HIS A CA 1
ATOM 4067 C C . HIS A 1 527 ? -21.667 -25.360 20.305 1.00 32.56 527 HIS A C 1
ATOM 4069 O O . HIS A 1 527 ? -21.540 -24.243 19.809 1.00 32.56 527 HIS A O 1
ATOM 4075 N N . HIS A 1 528 ? -22.125 -25.532 21.549 1.00 27.81 528 HIS A N 1
ATOM 4076 C CA . HIS A 1 528 ? -22.595 -24.419 22.379 1.00 27.81 528 HIS A CA 1
ATOM 4077 C C . HIS A 1 528 ? -21.459 -23.514 22.879 1.00 27.81 528 HIS A C 1
ATOM 4079 O O . HIS A 1 528 ? -21.646 -22.304 22.963 1.00 27.81 528 HIS A O 1
ATOM 4085 N N . LEU A 1 529 ? -20.261 -24.060 23.126 1.00 33.19 529 LEU A N 1
ATOM 4086 C CA . LEU A 1 529 ? -19.106 -23.267 23.570 1.00 33.19 529 LEU A CA 1
ATOM 4087 C C . LEU A 1 529 ? -18.479 -22.448 22.424 1.00 33.19 529 LEU A C 1
ATOM 4089 O O . LEU A 1 529 ? -17.982 -21.348 22.650 1.00 33.19 529 LEU A O 1
ATOM 4093 N N . ARG A 1 530 ? -18.560 -22.949 21.181 1.00 36.03 530 ARG A N 1
ATOM 4094 C CA . ARG A 1 530 ? -18.129 -22.220 19.975 1.00 36.03 530 ARG A CA 1
ATOM 4095 C C . ARG A 1 530 ? -19.094 -21.089 19.609 1.00 36.03 530 ARG A C 1
ATOM 4097 O O . ARG A 1 530 ? -18.622 -20.018 19.251 1.00 36.03 530 ARG A O 1
ATOM 4104 N N . LEU A 1 531 ? -20.406 -21.295 19.786 1.00 34.88 531 LEU A N 1
ATOM 4105 C CA . LEU A 1 531 ? -21.415 -20.241 19.607 1.00 34.88 531 LEU A CA 1
ATOM 4106 C C . LEU A 1 531 ? -21.325 -19.144 20.682 1.00 34.88 531 LEU A C 1
ATOM 4108 O O . LEU A 1 531 ? -21.451 -17.965 20.372 1.00 34.88 531 LEU A O 1
ATOM 4112 N N . LEU A 1 532 ? -21.076 -19.512 21.945 1.00 34.31 532 LEU A N 1
ATOM 4113 C CA . LEU A 1 532 ? -20.912 -18.541 23.035 1.00 34.31 532 LEU A CA 1
ATOM 4114 C C . LEU A 1 532 ? -19.637 -17.704 22.864 1.00 34.31 532 LEU A C 1
ATOM 4116 O O . LEU A 1 532 ? -19.667 -16.501 23.106 1.00 34.31 532 LEU A O 1
ATOM 4120 N N . SER A 1 533 ? -18.548 -18.309 22.374 1.00 38.81 533 SER A N 1
ATOM 4121 C CA . SER A 1 533 ? -17.315 -17.591 22.032 1.00 38.81 533 SER A CA 1
ATOM 4122 C C . SER A 1 533 ? -17.490 -16.667 20.824 1.00 38.81 533 SER A C 1
ATOM 4124 O O . SER A 1 533 ? -16.939 -15.573 20.838 1.00 38.81 533 SER A O 1
ATOM 4126 N N . SER A 1 534 ? -18.263 -17.050 19.799 1.00 38.84 534 SER A N 1
ATOM 4127 C CA . SER A 1 534 ? -18.548 -16.166 18.659 1.00 38.84 534 SER A CA 1
ATOM 4128 C C . SER A 1 534 ? -19.498 -15.025 19.030 1.00 38.84 534 SER A C 1
ATOM 4130 O O . SER A 1 534 ? -19.291 -13.905 18.584 1.00 38.84 534 SER A O 1
ATOM 4132 N N . CYS A 1 535 ? -20.489 -15.260 19.898 1.00 32.19 535 CYS A N 1
ATOM 4133 C CA . CYS A 1 535 ? -21.373 -14.198 20.386 1.00 32.19 535 CYS A CA 1
ATOM 4134 C C . CYS A 1 535 ? -20.652 -13.228 21.331 1.00 32.19 535 CYS A C 1
ATOM 4136 O O . CYS A 1 535 ? -20.910 -12.034 21.254 1.00 32.19 535 CYS A O 1
ATOM 4138 N N . LEU A 1 536 ? -19.717 -13.699 22.167 1.00 36.31 536 LEU A N 1
ATOM 4139 C CA . LEU A 1 536 ? -18.878 -12.830 23.002 1.00 36.31 536 LEU A CA 1
ATOM 4140 C C . LEU A 1 536 ? -17.825 -12.075 22.189 1.00 36.31 536 LEU A C 1
ATOM 4142 O O . LEU A 1 536 ? -17.545 -10.938 22.526 1.00 36.31 536 LEU A O 1
ATOM 4146 N N . VAL A 1 537 ? -17.282 -12.642 21.107 1.00 42.31 537 VAL A N 1
ATOM 4147 C CA . VAL A 1 537 ? -16.397 -11.904 20.191 1.00 42.31 537 VAL A CA 1
ATOM 4148 C C . VAL A 1 537 ? -17.184 -10.888 19.366 1.00 42.31 537 VAL A C 1
ATOM 4150 O O . VAL A 1 537 ? -16.663 -9.814 19.140 1.00 42.31 537 VAL A O 1
ATOM 4153 N N . ILE A 1 538 ? -18.444 -11.139 18.996 1.00 39.00 538 ILE A N 1
ATOM 4154 C CA . ILE A 1 538 ? -19.286 -10.128 18.330 1.00 39.00 538 ILE A CA 1
ATOM 4155 C C . ILE A 1 538 ? -19.729 -9.039 19.328 1.00 39.00 538 ILE A C 1
ATOM 4157 O O . ILE A 1 538 ? -19.621 -7.862 19.007 1.00 39.00 538 ILE A O 1
ATOM 4161 N N . LEU A 1 539 ? -20.116 -9.387 20.566 1.00 31.31 539 LEU A N 1
ATOM 4162 C CA . LEU A 1 539 ? -20.449 -8.404 21.616 1.00 31.31 539 LEU A CA 1
ATOM 4163 C C . LEU A 1 539 ? -19.229 -7.654 22.185 1.00 31.31 539 LEU A C 1
ATOM 4165 O O . LEU A 1 539 ? -19.383 -6.513 22.606 1.00 31.31 539 LEU A O 1
ATOM 4169 N N . ALA A 1 540 ? -18.031 -8.249 22.195 1.00 36.53 540 ALA A N 1
ATOM 4170 C CA . ALA A 1 540 ? -16.800 -7.611 22.680 1.00 36.53 540 ALA A CA 1
ATOM 4171 C C . ALA A 1 540 ? -15.975 -6.951 21.558 1.00 36.53 540 ALA A C 1
ATOM 4173 O O . ALA A 1 540 ? -15.282 -5.973 21.825 1.00 36.53 540 ALA A O 1
ATOM 4174 N N . ALA A 1 541 ? -16.091 -7.386 20.295 1.00 37.12 541 ALA A N 1
ATOM 4175 C CA . ALA A 1 541 ? -15.636 -6.599 19.140 1.00 37.12 541 ALA A CA 1
ATOM 4176 C C . ALA A 1 541 ? -16.500 -5.344 18.945 1.00 37.12 541 ALA A C 1
ATOM 4178 O O . ALA A 1 541 ? -15.995 -4.340 18.450 1.00 37.12 541 ALA A O 1
ATOM 4179 N N . LEU A 1 542 ? -17.745 -5.355 19.436 1.00 35.88 542 LEU A N 1
ATOM 4180 C CA . LEU A 1 542 ? -18.559 -4.151 19.629 1.00 35.88 542 LEU A CA 1
ATOM 4181 C C . LEU A 1 542 ? -18.077 -3.257 20.794 1.00 35.88 542 LEU A C 1
ATOM 4183 O O . LEU A 1 542 ? -18.549 -2.133 20.906 1.00 35.88 542 LEU A O 1
ATOM 4187 N N . GLN A 1 543 ? -17.131 -3.698 21.637 1.00 35.50 543 GLN A N 1
ATOM 4188 C CA . GLN A 1 543 ? -16.592 -2.913 22.767 1.00 35.50 543 GLN A CA 1
ATOM 4189 C C . GLN A 1 543 ? -15.083 -2.591 22.663 1.00 35.50 543 GLN A C 1
ATOM 4191 O O . GLN A 1 543 ? -14.520 -1.996 23.580 1.00 35.50 543 GLN A O 1
ATOM 4196 N N . GLY A 1 544 ? -14.410 -2.955 21.562 1.00 33.97 544 GLY A N 1
ATOM 4197 C CA . GLY A 1 544 ? -12.945 -2.835 21.411 1.00 33.97 544 GLY A CA 1
ATOM 4198 C C . GLY A 1 544 ? -12.443 -1.999 20.226 1.00 33.97 544 GLY A C 1
ATOM 4199 O O . GLY A 1 544 ? -11.245 -1.730 20.118 1.00 33.97 544 GLY A O 1
ATOM 4200 N N . ILE A 1 545 ? -13.333 -1.548 19.344 1.00 39.84 545 ILE A N 1
ATOM 4201 C CA . ILE A 1 545 ? -13.065 -0.434 18.436 1.00 39.84 545 ILE A CA 1
ATOM 4202 C C . ILE A 1 545 ? -13.982 0.671 18.941 1.00 39.84 545 ILE A C 1
ATOM 4204 O O . ILE A 1 545 ? -15.175 0.630 18.667 1.00 39.84 545 ILE A O 1
ATOM 4208 N N . HIS A 1 546 ? -13.463 1.669 19.655 1.00 46.00 546 HIS A N 1
ATOM 4209 C CA . HIS A 1 546 ? -14.164 2.953 19.646 1.00 46.00 546 HIS A CA 1
ATOM 4210 C C . HIS A 1 546 ? -13.914 3.526 18.249 1.00 46.00 546 HIS A C 1
ATOM 4212 O O . HIS A 1 546 ? -13.012 4.332 18.024 1.00 46.00 546 HIS A O 1
ATOM 4218 N N . ALA A 1 547 ? -14.611 2.969 17.254 1.00 60.03 547 ALA A N 1
ATOM 4219 C CA . ALA A 1 547 ? -14.798 3.656 16.000 1.00 60.03 547 ALA A CA 1
ATOM 4220 C C . ALA A 1 547 ? -15.583 4.880 16.426 1.00 60.03 547 ALA A C 1
ATOM 4222 O O . ALA A 1 547 ? -16.688 4.729 16.939 1.00 60.03 547 ALA A O 1
ATOM 4223 N N . VAL A 1 548 ? -14.950 6.046 16.320 1.00 80.88 548 VAL A N 1
ATOM 4224 C CA . VAL A 1 548 ? -15.609 7.307 16.627 1.00 80.88 548 VAL A CA 1
ATOM 4225 C C . VAL A 1 548 ? -16.941 7.299 15.891 1.00 80.88 548 VAL A C 1
ATOM 4227 O O . VAL A 1 548 ? -16.964 7.179 14.662 1.00 80.88 548 VAL A O 1
ATOM 4230 N N . GLU A 1 549 ? -18.037 7.341 16.638 1.00 88.62 549 GLU A N 1
ATOM 4231 C CA . GLU A 1 549 ? -19.357 7.378 16.040 1.00 88.62 549 GLU A CA 1
ATOM 4232 C C . GLU A 1 549 ? -19.561 8.768 15.447 1.00 88.62 549 GLU A C 1
ATOM 4234 O O . GLU A 1 549 ? -19.360 9.786 16.105 1.00 88.62 549 GLU A O 1
ATOM 4239 N N . TYR A 1 550 ? -19.941 8.812 14.177 1.00 92.56 550 TYR A N 1
ATOM 4240 C CA . TYR A 1 550 ? -20.195 10.056 13.470 1.00 92.56 550 TYR A CA 1
ATOM 4241 C C . TYR A 1 550 ? -21.695 10.278 13.369 1.00 92.56 550 TYR A C 1
ATOM 4243 O O . TYR A 1 550 ? -22.375 9.676 12.532 1.00 92.56 550 TYR A O 1
ATOM 4251 N N . VAL A 1 551 ? -22.205 11.173 14.205 1.00 93.25 551 VAL A N 1
ATOM 4252 C CA . VAL A 1 551 ? -23.613 11.559 14.199 1.00 93.25 551 VAL A CA 1
ATOM 4253 C C . VAL A 1 551 ? -23.735 12.863 13.431 1.00 93.25 551 VAL A C 1
ATOM 4255 O O . VAL A 1 551 ? -23.107 13.856 13.776 1.00 93.25 551 VAL A O 1
ATOM 4258 N N . VAL A 1 552 ? -24.536 12.869 12.368 1.00 96.06 552 VAL A N 1
ATOM 4259 C CA . VAL A 1 552 ? -24.770 14.064 11.552 1.00 96.06 552 VAL A CA 1
ATOM 4260 C C . VAL A 1 552 ? -26.259 14.353 11.540 1.00 96.06 552 VAL A C 1
ATOM 4262 O O . VAL A 1 552 ? -27.048 13.508 11.118 1.00 96.06 552 VAL A O 1
ATOM 4265 N N . THR A 1 553 ? -26.631 15.549 11.984 1.00 95.50 553 THR A N 1
ATOM 4266 C CA . THR A 1 553 ? -28.023 15.992 12.061 1.00 95.50 553 THR A CA 1
ATOM 4267 C C . THR A 1 553 ? -28.191 17.307 11.317 1.00 95.50 553 THR A C 1
ATOM 4269 O O . THR A 1 553 ? -27.554 18.307 11.641 1.00 95.50 553 THR A O 1
ATOM 4272 N N . ASN A 1 554 ? -29.093 17.339 10.340 1.00 96.25 554 ASN A N 1
ATOM 4273 C CA . ASN A 1 554 ? -29.542 18.597 9.760 1.00 96.25 554 ASN A CA 1
ATOM 4274 C C . ASN A 1 554 ? -30.739 19.118 10.565 1.00 96.25 554 ASN A C 1
ATOM 4276 O O . ASN A 1 554 ? -31.852 18.626 10.408 1.00 96.25 554 ASN A O 1
ATOM 4280 N N . THR A 1 555 ? -30.521 20.089 11.455 1.00 94.50 555 THR A N 1
ATOM 4281 C CA . THR A 1 555 ? -31.613 20.731 12.211 1.00 94.50 555 THR A CA 1
ATOM 4282 C C . THR A 1 555 ? -32.213 21.920 11.457 1.00 94.50 555 THR A C 1
ATOM 4284 O O . THR A 1 555 ? -33.219 22.475 11.886 1.00 94.50 555 THR A O 1
ATOM 4287 N N . ALA A 1 556 ? -31.606 22.319 10.336 1.00 93.50 556 ALA A N 1
ATOM 4288 C CA . ALA A 1 556 ? -31.993 23.461 9.515 1.00 93.50 556 ALA A CA 1
ATOM 4289 C C . ALA A 1 556 ? -32.708 23.045 8.212 1.00 93.50 556 ALA A C 1
ATOM 4291 O O . ALA A 1 556 ? -32.660 23.771 7.224 1.00 93.50 556 ALA A O 1
ATOM 4292 N N . THR A 1 557 ? -33.396 21.898 8.182 1.00 91.62 557 THR A N 1
ATOM 4293 C CA . THR A 1 557 ? -34.056 21.351 6.972 1.00 91.62 557 THR A CA 1
ATOM 4294 C C . THR A 1 557 ? -35.077 22.295 6.325 1.00 91.62 557 THR A C 1
ATOM 4296 O O . THR A 1 557 ? -35.352 22.177 5.134 1.00 91.62 557 THR A O 1
ATOM 4299 N N . GLY A 1 558 ? -35.630 23.247 7.084 1.00 88.94 558 GLY A N 1
ATOM 4300 C CA . GLY A 1 558 ? -36.545 24.278 6.583 1.00 88.94 558 GLY A CA 1
ATOM 4301 C C . GLY A 1 558 ? -35.870 25.522 5.992 1.00 88.94 558 GLY A C 1
ATOM 4302 O O . GLY A 1 558 ? -36.566 26.373 5.439 1.00 88.94 558 GLY A O 1
ATOM 4303 N N . THR A 1 559 ? -34.545 25.658 6.100 1.00 96.62 559 THR A N 1
ATOM 4304 C CA . THR A 1 559 ? -33.801 26.830 5.612 1.00 96.62 559 THR A CA 1
ATOM 4305 C C . THR A 1 559 ? -33.230 26.563 4.218 1.00 96.62 559 THR A C 1
ATOM 4307 O O . THR A 1 559 ? -32.926 25.413 3.882 1.00 96.62 559 THR A O 1
ATOM 4310 N N . PRO A 1 560 ? -33.022 27.593 3.373 1.00 96.88 560 PRO A N 1
ATOM 4311 C CA . PRO A 1 560 ? -32.444 27.381 2.044 1.00 96.88 560 PRO A CA 1
ATOM 4312 C C . PRO A 1 560 ? -31.058 26.718 2.098 1.00 96.88 560 PRO A C 1
ATOM 4314 O O . PRO A 1 560 ? -30.711 25.934 1.217 1.00 96.88 560 PRO A O 1
ATOM 4317 N N . GLY A 1 561 ? -30.282 27.007 3.146 1.00 95.81 561 GLY A N 1
ATOM 4318 C CA . GLY A 1 561 ? -28.980 26.399 3.394 1.00 95.81 561 GLY A CA 1
ATOM 4319 C C . GLY A 1 561 ? -29.044 24.927 3.783 1.00 95.81 561 GLY A C 1
ATOM 4320 O O . GLY A 1 561 ? -28.296 24.124 3.227 1.00 95.81 561 GLY A O 1
ATOM 4321 N N . GLY A 1 562 ? -29.956 24.551 4.686 1.00 96.81 562 GLY A N 1
ATOM 4322 C CA . GLY A 1 562 ? -30.152 23.149 5.059 1.00 96.81 562 GLY A CA 1
ATOM 4323 C C . GLY A 1 562 ? -30.686 22.310 3.898 1.00 96.81 562 GLY A C 1
ATOM 4324 O O . GLY A 1 562 ? -30.195 21.208 3.671 1.00 96.81 562 GLY A O 1
ATOM 4325 N N . VAL A 1 563 ? -31.596 22.859 3.085 1.00 97.25 563 VAL A N 1
ATOM 4326 C CA . VAL A 1 563 ? -32.057 22.205 1.845 1.00 97.25 563 VAL A CA 1
ATOM 4327 C C . VAL A 1 563 ? -30.906 22.018 0.852 1.00 97.25 563 VAL A C 1
ATOM 4329 O O . VAL A 1 563 ? -30.805 20.987 0.184 1.00 97.25 563 VAL A O 1
ATOM 4332 N N . ARG A 1 564 ? -30.015 23.011 0.737 1.00 96.56 564 ARG A N 1
ATOM 4333 C CA . ARG A 1 564 ? -28.841 22.914 -0.135 1.00 96.56 564 ARG A CA 1
ATOM 4334 C C . ARG A 1 564 ? -27.861 21.842 0.346 1.00 96.56 564 ARG A C 1
ATOM 4336 O O . ARG A 1 564 ? -27.351 21.098 -0.489 1.00 96.56 564 ARG A O 1
ATOM 4343 N N . PHE A 1 565 ? -27.645 21.733 1.657 1.00 97.69 565 PHE A N 1
ATOM 4344 C CA . PHE A 1 565 ? -26.850 20.661 2.256 1.00 97.69 565 PHE A CA 1
ATOM 4345 C C . PHE A 1 565 ? -27.396 19.278 1.886 1.00 97.69 565 PHE A C 1
ATOM 4347 O O . PHE A 1 565 ? -26.638 18.461 1.368 1.00 97.69 565 PHE A O 1
ATOM 4354 N N . ASP A 1 566 ? -28.696 19.036 2.072 1.00 96.94 566 ASP A N 1
ATOM 4355 C CA . ASP A 1 566 ? -29.308 17.733 1.771 1.00 96.94 566 ASP A CA 1
ATOM 4356 C C . ASP A 1 566 ? -29.180 17.359 0.286 1.00 96.94 566 ASP A C 1
ATOM 4358 O O . ASP A 1 566 ? -29.020 16.189 -0.058 1.00 96.94 566 ASP A O 1
ATOM 4362 N N . ARG A 1 567 ? -29.222 18.358 -0.604 1.00 95.19 567 ARG A N 1
ATOM 4363 C CA . ARG A 1 567 ? -29.142 18.163 -2.056 1.00 95.19 567 ARG A CA 1
ATOM 4364 C C . ARG A 1 567 ? -27.720 17.940 -2.578 1.00 95.19 567 ARG A C 1
ATOM 4366 O O . ARG A 1 567 ? -27.543 17.152 -3.503 1.00 95.19 567 ARG A O 1
ATOM 4373 N N . GLU A 1 568 ? -26.737 18.693 -2.084 1.00 95.56 568 GLU A N 1
ATOM 4374 C CA . GLU A 1 568 ? -25.383 18.760 -2.672 1.00 95.56 568 GLU A CA 1
ATOM 4375 C C . GLU A 1 568 ? -24.307 18.033 -1.849 1.00 95.56 568 GLU A C 1
ATOM 4377 O O . GLU A 1 568 ? -23.244 17.716 -2.386 1.00 95.56 568 GLU A O 1
ATOM 4382 N N . ILE A 1 569 ? -24.555 17.782 -0.561 1.00 96.38 569 ILE A N 1
ATOM 4383 C CA . ILE A 1 569 ? -23.599 17.153 0.359 1.00 96.38 569 ILE A CA 1
ATOM 4384 C C . ILE A 1 569 ? -24.210 15.866 0.921 1.00 96.38 569 ILE A C 1
ATOM 4386 O O . ILE A 1 569 ? -23.782 14.773 0.561 1.00 96.38 569 ILE A O 1
ATOM 4390 N N . GLY A 1 570 ? -25.243 15.992 1.754 1.00 93.88 570 GLY A N 1
ATOM 4391 C CA . GLY A 1 570 ? -25.945 14.876 2.378 1.00 93.88 570 GLY A CA 1
ATOM 4392 C C . GLY A 1 570 ? -25.228 14.261 3.587 1.00 93.88 570 GLY A C 1
ATOM 4393 O O . GLY A 1 570 ? -24.003 14.258 3.706 1.00 93.88 570 GLY A O 1
ATOM 4394 N N . ILE A 1 571 ? -26.029 13.683 4.485 1.00 92.81 571 ILE A N 1
ATOM 4395 C CA . ILE A 1 571 ? -25.592 13.097 5.764 1.00 92.81 571 ILE A CA 1
ATOM 4396 C C . ILE A 1 571 ? -24.536 11.998 5.579 1.00 92.81 571 ILE A C 1
ATOM 4398 O O . ILE A 1 571 ? -23.514 11.994 6.267 1.00 92.81 571 ILE A O 1
ATOM 4402 N N . GLU A 1 572 ? -24.754 11.082 4.636 1.00 91.12 572 GLU A N 1
ATOM 4403 C CA . GLU A 1 572 ? -23.870 9.925 4.443 1.00 91.12 572 GLU A CA 1
ATOM 4404 C C . GLU A 1 572 ? -22.493 10.326 3.896 1.00 91.12 572 GLU A C 1
ATOM 4406 O O . GLU A 1 572 ? -21.466 9.796 4.329 1.00 91.12 572 GLU A O 1
ATOM 4411 N N . TYR A 1 573 ? -22.439 11.338 3.023 1.00 91.25 573 TYR A N 1
ATOM 4412 C CA . TYR A 1 573 ? -21.172 11.933 2.600 1.00 91.25 573 TYR A CA 1
ATOM 4413 C C . TYR A 1 573 ? -20.426 12.538 3.791 1.00 91.25 573 TYR A C 1
ATOM 4415 O O . TYR A 1 573 ? -19.235 12.278 3.966 1.00 91.25 573 TYR A O 1
ATOM 4423 N N . THR A 1 574 ? -21.126 13.309 4.631 1.00 93.12 574 THR A N 1
ATOM 4424 C CA . THR A 1 574 ? -20.542 13.961 5.807 1.00 93.12 574 THR A CA 1
ATOM 4425 C C . THR A 1 574 ? -19.959 12.945 6.792 1.00 93.12 574 THR A C 1
ATOM 4427 O O . THR A 1 574 ? -18.816 13.098 7.219 1.00 93.12 574 THR A O 1
ATOM 4430 N N . LYS A 1 575 ? -20.676 11.857 7.101 1.00 92.38 575 LYS A N 1
ATOM 4431 C CA . LYS A 1 575 ? -20.150 10.775 7.954 1.00 92.38 575 LYS A CA 1
ATOM 4432 C C . LYS A 1 575 ? -18.889 10.147 7.360 1.00 92.38 575 LYS A C 1
ATOM 4434 O O . LYS A 1 575 ? -17.876 9.996 8.045 1.00 92.38 575 LYS A O 1
ATOM 4439 N N . LYS A 1 576 ? -18.927 9.822 6.064 1.00 89.81 576 LYS A N 1
ATOM 4440 C CA . LYS A 1 576 ? -17.796 9.215 5.353 1.00 89.81 576 LYS A CA 1
ATOM 4441 C C . LYS A 1 576 ? -16.563 10.115 5.373 1.00 89.81 576 LYS A C 1
ATOM 4443 O O . LYS A 1 576 ? -15.463 9.634 5.653 1.00 89.81 576 LYS A O 1
ATOM 4448 N N . ILE A 1 577 ? -16.729 11.403 5.070 1.00 91.25 577 ILE A N 1
ATOM 4449 C CA . ILE A 1 577 ? -15.603 12.332 4.974 1.00 91.25 577 ILE A CA 1
ATOM 4450 C C . ILE A 1 577 ? -15.012 12.647 6.354 1.00 91.25 577 ILE A C 1
ATOM 4452 O O . ILE A 1 577 ? -13.791 12.648 6.471 1.00 91.25 577 ILE A O 1
ATOM 4456 N N . MET A 1 578 ? -15.821 12.774 7.416 1.00 94.69 578 MET A N 1
ATOM 4457 C CA . MET A 1 578 ? -15.308 12.920 8.789 1.00 94.69 578 MET A CA 1
ATOM 4458 C C . MET A 1 578 ? -14.446 11.719 9.208 1.00 94.69 578 MET A C 1
ATOM 4460 O O . MET A 1 578 ? -13.371 11.905 9.777 1.00 94.69 578 MET A O 1
ATOM 4464 N N . GLY A 1 579 ? -14.844 10.493 8.848 1.00 91.81 579 GLY A N 1
ATOM 4465 C CA . GLY A 1 579 ? -14.034 9.295 9.089 1.00 91.81 579 GLY A CA 1
ATOM 4466 C C . GLY A 1 579 ? -12.717 9.257 8.302 1.00 91.81 579 GLY A C 1
ATOM 4467 O O . GLY A 1 579 ? -11.707 8.756 8.800 1.00 91.81 579 GLY A O 1
ATOM 4468 N N . ILE A 1 580 ? -12.698 9.791 7.076 1.00 89.69 580 ILE A N 1
ATOM 4469 C CA . ILE A 1 580 ? -11.471 9.935 6.273 1.00 89.69 580 ILE A CA 1
ATOM 4470 C C . ILE A 1 580 ? -10.545 10.986 6.894 1.00 89.69 580 ILE A C 1
ATOM 4472 O O . ILE A 1 580 ? -9.352 10.722 7.054 1.00 89.69 580 ILE A O 1
ATOM 4476 N N . ILE A 1 581 ? -11.094 12.144 7.264 1.00 93.31 581 ILE A N 1
ATOM 4477 C CA . ILE A 1 581 ? -10.344 13.257 7.850 1.00 93.31 581 ILE A CA 1
ATOM 4478 C C . ILE A 1 581 ? -9.756 12.852 9.201 1.00 93.31 581 ILE A C 1
ATOM 4480 O O . ILE A 1 581 ? -8.572 13.070 9.421 1.00 93.31 581 ILE A O 1
ATOM 4484 N N . ASN A 1 582 ? -10.520 12.187 10.070 1.00 93.88 582 ASN A N 1
ATOM 4485 C CA . ASN A 1 582 ? -10.014 11.715 11.360 1.00 93.88 582 ASN A CA 1
ATOM 4486 C C . ASN A 1 582 ? -8.784 10.802 11.203 1.00 93.88 582 ASN A C 1
ATOM 4488 O O . ASN A 1 582 ? -7.751 11.028 11.828 1.00 93.88 582 ASN A O 1
ATOM 4492 N N . ARG A 1 583 ? -8.838 9.815 10.294 1.00 92.12 583 ARG A N 1
ATOM 4493 C CA . ARG A 1 583 ? -7.667 8.964 10.011 1.00 92.12 583 ARG A CA 1
ATOM 4494 C C . ARG A 1 583 ? -6.469 9.779 9.528 1.00 92.12 583 ARG A C 1
ATOM 4496 O O . ARG A 1 583 ? -5.350 9.508 9.952 1.00 92.12 583 ARG A O 1
ATOM 4503 N N . PHE A 1 584 ? -6.705 10.777 8.678 1.00 93.94 584 PHE A N 1
ATOM 4504 C CA . PHE A 1 584 ? -5.656 11.683 8.220 1.00 93.94 584 PHE A CA 1
ATOM 4505 C C . PHE A 1 584 ? -5.052 12.498 9.373 1.00 93.94 584 PHE A C 1
ATOM 4507 O O . PHE A 1 584 ? -3.833 12.603 9.456 1.00 93.94 584 PHE A O 1
ATOM 4514 N N . VAL A 1 585 ? -5.875 13.026 10.284 1.00 93.44 585 VAL A N 1
ATOM 4515 C CA . VAL A 1 585 ? -5.418 13.772 11.467 1.00 93.44 585 VAL A CA 1
ATOM 4516 C C . VAL A 1 585 ? -4.582 12.875 12.383 1.00 93.44 585 VAL A C 1
ATOM 4518 O O . VAL A 1 585 ? -3.474 13.260 12.753 1.00 93.44 585 VAL A O 1
ATOM 4521 N N . TRP A 1 586 ? -5.029 11.646 12.669 1.00 92.44 586 TRP A N 1
ATOM 4522 C CA . TRP A 1 586 ? -4.242 10.685 13.453 1.00 92.44 586 TRP A CA 1
ATOM 4523 C C . TRP A 1 586 ? -2.903 10.335 12.799 1.00 92.44 586 TRP A C 1
ATOM 4525 O O . TRP A 1 586 ? -1.898 10.186 13.492 1.00 92.44 586 TRP A O 1
ATOM 4535 N N . GLU A 1 587 ? -2.858 10.207 11.472 1.00 92.56 587 GLU A N 1
ATOM 4536 C CA . GLU A 1 587 ? -1.605 9.976 10.748 1.00 92.56 587 GLU A CA 1
ATOM 4537 C C . GLU A 1 587 ? -0.682 11.199 10.774 1.00 92.56 587 GLU A C 1
ATOM 4539 O O . GLU A 1 587 ? 0.530 11.042 10.943 1.00 92.56 587 GLU A O 1
ATOM 4544 N N . LEU A 1 588 ? -1.241 12.403 10.624 1.00 93.62 588 LEU A N 1
ATOM 4545 C CA . LEU A 1 588 ? -0.501 13.662 10.592 1.00 93.62 588 LEU A CA 1
ATOM 4546 C C . LEU A 1 588 ? 0.102 14.018 11.957 1.00 93.62 588 LEU A C 1
ATOM 4548 O O . LEU A 1 588 ? 1.234 14.498 12.019 1.00 93.62 588 LEU A O 1
ATOM 4552 N N . LEU A 1 589 ? -0.643 13.773 13.036 1.00 92.75 589 LEU A N 1
ATOM 4553 C CA . LEU A 1 589 ? -0.257 14.090 14.415 1.00 92.75 589 LEU A CA 1
ATOM 4554 C C . LEU A 1 589 ? 0.428 12.918 15.143 1.00 92.75 589 LEU A C 1
ATOM 4556 O O . LEU A 1 589 ? 0.721 13.022 16.331 1.00 92.75 589 LEU A O 1
ATOM 4560 N N . ASP A 1 590 ? 0.701 11.821 14.429 1.00 89.50 590 ASP A N 1
ATOM 4561 C CA . ASP A 1 590 ? 1.290 10.574 14.942 1.00 89.50 590 ASP A CA 1
ATOM 4562 C C . ASP A 1 590 ? 0.519 9.944 16.124 1.00 89.50 590 ASP A C 1
ATOM 4564 O O . ASP A 1 590 ? 1.075 9.251 16.976 1.00 89.50 590 ASP A O 1
ATOM 4568 N N . GLU A 1 591 ? -0.804 10.115 16.150 1.00 82.56 591 GLU A N 1
ATOM 4569 C CA . GLU A 1 591 ? -1.715 9.539 17.148 1.00 82.56 591 GLU A CA 1
ATOM 4570 C C . GLU A 1 591 ? -2.145 8.114 16.757 1.00 82.56 591 GLU A C 1
ATOM 4572 O O . GLU A 1 591 ? -3.322 7.763 16.606 1.00 82.56 591 GLU A O 1
ATOM 4577 N N . ARG A 1 592 ? -1.148 7.251 16.546 1.00 71.94 592 ARG A N 1
ATOM 4578 C CA . ARG A 1 592 ? -1.351 5.884 16.036 1.00 71.94 592 ARG A CA 1
ATOM 4579 C C . ARG A 1 592 ? -1.949 4.927 17.066 1.00 71.94 592 ARG A C 1
ATOM 4581 O O . ARG A 1 592 ? -2.414 3.858 16.674 1.00 71.94 592 ARG A O 1
ATOM 4588 N N . THR A 1 593 ? -1.948 5.310 18.342 1.00 71.31 593 THR A N 1
ATOM 4589 C CA . THR A 1 593 ? -2.498 4.533 19.459 1.00 71.31 593 THR A CA 1
ATOM 4590 C C . THR A 1 593 ? -3.548 5.351 20.222 1.00 71.31 593 THR A C 1
ATOM 4592 O O . THR A 1 593 ? -3.401 6.555 20.371 1.00 71.31 593 THR A O 1
ATOM 4595 N N . ALA A 1 594 ? -4.587 4.720 20.754 1.00 70.12 594 ALA A N 1
ATOM 4596 C CA . ALA A 1 594 ? -5.560 5.211 21.723 1.00 70.12 594 ALA A CA 1
ATOM 4597 C C . ALA A 1 594 ? -4.917 5.861 22.951 1.00 70.12 594 ALA A C 1
ATOM 4599 O O . ALA A 1 594 ? -5.514 6.756 23.534 1.00 70.12 594 ALA A O 1
ATOM 4600 N N . ALA A 1 595 ? -3.705 5.450 23.342 1.00 70.38 595 ALA A N 1
ATOM 4601 C CA . ALA A 1 595 ? -2.965 6.150 24.389 1.00 70.38 595 ALA A CA 1
ATOM 4602 C C . ALA A 1 595 ? -2.482 7.531 23.916 1.00 70.38 595 ALA A C 1
ATOM 4604 O O . ALA A 1 595 ? -2.430 8.467 24.710 1.00 70.38 595 ALA A O 1
ATOM 4605 N N . ASP A 1 596 ? -2.142 7.669 22.633 1.00 71.25 596 ASP A N 1
ATOM 4606 C CA . ASP A 1 596 ? -1.742 8.936 22.027 1.00 71.25 596 ASP A CA 1
ATOM 4607 C C . ASP A 1 596 ? -2.949 9.789 21.575 1.00 71.25 596 ASP A C 1
ATOM 4609 O O . ASP A 1 596 ? -2.837 11.012 21.556 1.00 71.25 596 ASP A O 1
ATOM 4613 N N . ARG A 1 597 ? -4.107 9.186 21.288 1.00 84.12 597 ARG A N 1
ATOM 4614 C CA . ARG A 1 597 ? -5.322 9.890 20.841 1.00 84.12 597 ARG A CA 1
ATOM 4615 C C . ARG A 1 597 ? -6.044 10.612 21.971 1.00 84.12 597 ARG A C 1
ATOM 4617 O O . ARG A 1 597 ? -6.036 10.173 23.123 1.00 84.12 597 ARG A O 1
ATOM 4624 N N . LYS A 1 598 ? -6.744 11.685 21.611 1.00 84.06 598 LYS A N 1
ATOM 4625 C CA . LYS A 1 598 ? -7.767 12.288 22.468 1.00 84.06 598 LYS A CA 1
ATOM 4626 C C . LYS A 1 598 ? -8.963 11.326 22.616 1.00 84.06 598 LYS A C 1
ATOM 4628 O O . LYS A 1 598 ? -9.377 10.739 21.613 1.00 84.06 598 LYS A O 1
ATOM 4633 N N . PRO A 1 599 ? -9.496 11.106 23.835 1.00 83.06 599 PRO A N 1
ATOM 4634 C CA . PRO A 1 599 ? -10.547 10.118 24.082 1.00 83.06 599 PRO A CA 1
ATOM 4635 C C . PRO A 1 599 ? -11.915 10.649 23.635 1.00 83.06 599 PRO A C 1
ATOM 4637 O O . PRO A 1 599 ? -12.700 11.124 24.448 1.00 83.06 599 PRO A O 1
ATOM 4640 N N . VAL A 1 600 ? -12.173 10.587 22.330 1.00 85.31 600 VAL A N 1
ATOM 4641 C CA . VAL A 1 600 ? -13.439 11.000 21.711 1.00 85.31 600 VAL A CA 1
ATOM 4642 C C . VAL A 1 600 ? -14.178 9.757 21.231 1.00 85.31 600 VAL A C 1
ATOM 4644 O O . VAL A 1 600 ? -13.653 9.005 20.411 1.00 85.31 600 VAL A O 1
ATOM 4647 N N . GLU A 1 601 ? -15.387 9.534 21.743 1.00 83.50 601 GLU A N 1
ATOM 4648 C CA . GLU A 1 601 ? -16.217 8.374 21.382 1.00 83.50 601 GLU A CA 1
ATOM 4649 C C . GLU A 1 601 ? -17.226 8.707 20.280 1.00 83.50 601 GLU A C 1
ATOM 4651 O O . GLU A 1 601 ? -17.465 7.886 19.397 1.00 83.50 601 GLU A O 1
ATOM 4656 N N . VAL A 1 602 ? -17.778 9.924 20.298 1.00 87.44 602 VAL A N 1
ATOM 4657 C CA . VAL A 1 602 ? -18.808 10.383 19.361 1.00 87.44 602 VAL A CA 1
ATOM 4658 C C . VAL A 1 602 ? -18.460 11.785 18.888 1.00 87.44 602 VAL A C 1
ATOM 4660 O O . VAL A 1 602 ? -18.200 12.660 19.706 1.00 87.44 602 VAL A O 1
ATOM 4663 N N . VAL A 1 603 ? -18.503 12.011 17.578 1.00 93.88 603 VAL A N 1
ATOM 4664 C CA . VAL A 1 603 ? -18.415 13.343 16.976 1.00 93.88 603 VAL A CA 1
ATOM 4665 C C . VAL A 1 603 ? -19.765 13.700 16.391 1.00 93.88 603 VAL A C 1
ATOM 4667 O O . VAL A 1 603 ? -20.270 13.024 15.491 1.00 93.88 603 VAL A O 1
ATOM 4670 N N . ASN A 1 604 ? -20.337 14.781 16.908 1.00 94.12 604 ASN A N 1
ATOM 4671 C CA . ASN A 1 604 ? -21.638 15.271 16.488 1.00 94.12 604 ASN A CA 1
ATOM 4672 C C . ASN A 1 604 ? -21.451 16.440 15.532 1.00 94.12 604 ASN A C 1
ATOM 4674 O O . ASN A 1 604 ? -20.829 17.433 15.894 1.00 94.12 604 ASN A O 1
ATOM 4678 N N . LEU A 1 605 ? -22.022 16.353 14.337 1.00 98.06 605 LEU A N 1
ATOM 4679 C CA . LEU A 1 605 ? -22.106 17.469 13.410 1.00 98.06 605 LEU A CA 1
ATOM 4680 C C . LEU A 1 605 ? -23.555 17.912 13.242 1.00 98.06 605 LEU A C 1
ATOM 4682 O O . LEU A 1 605 ? -24.419 17.116 12.870 1.00 98.06 605 LEU A O 1
ATOM 4686 N N . TYR A 1 606 ? -23.798 19.204 13.439 1.00 95.31 606 TYR A N 1
ATOM 4687 C CA . TYR A 1 606 ? -25.099 19.824 13.243 1.00 95.31 606 TYR A CA 1
ATOM 4688 C C . TYR A 1 606 ? -25.055 20.840 12.107 1.00 95.31 606 TYR A C 1
ATOM 4690 O O . TYR A 1 606 ? -24.214 21.738 12.097 1.00 95.31 606 TYR A O 1
ATOM 4698 N N . ILE A 1 607 ? -25.997 20.732 11.169 1.00 97.88 607 ILE A N 1
ATOM 4699 C CA . ILE A 1 607 ? -26.320 21.841 10.267 1.00 97.88 607 ILE A CA 1
ATOM 4700 C C . ILE A 1 607 ? -27.375 22.695 10.959 1.00 97.88 607 ILE A C 1
ATOM 4702 O O . ILE A 1 607 ? -28.523 22.275 11.114 1.00 97.88 607 ILE A O 1
ATOM 4706 N N . VAL A 1 608 ? -26.970 23.886 11.387 1.00 93.31 608 VAL A N 1
ATOM 4707 C CA . VAL A 1 608 ? -27.761 24.796 12.228 1.00 93.31 608 VAL A CA 1
ATOM 4708 C C . VAL A 1 608 ? -27.846 26.174 11.583 1.00 93.31 608 VAL A C 1
ATOM 4710 O O . VAL A 1 608 ? -26.976 26.591 10.822 1.00 93.31 608 VAL A O 1
ATOM 4713 N N . GLU A 1 609 ? -28.923 26.904 11.840 1.00 94.12 609 GLU A N 1
ATOM 4714 C CA . GLU A 1 609 ? -29.068 28.279 11.361 1.00 94.12 609 GLU A CA 1
ATOM 4715 C C . GLU A 1 609 ? -28.456 29.258 12.363 1.00 94.12 609 GLU A C 1
ATOM 4717 O O . GLU A 1 609 ? -28.988 29.466 13.450 1.00 94.12 609 GLU A O 1
ATOM 4722 N N . PHE A 1 610 ? -27.317 29.850 12.004 1.00 93.31 610 PHE A N 1
ATOM 4723 C CA . PHE A 1 610 ? -26.693 30.935 12.758 1.00 93.31 610 PHE A CA 1
ATOM 4724 C C . PHE A 1 610 ? -25.870 31.836 11.833 1.00 93.31 610 PHE A C 1
ATOM 4726 O O . PHE A 1 610 ? -25.426 31.411 10.765 1.00 93.31 610 PHE A O 1
ATOM 4733 N N . ASN A 1 611 ? -25.676 33.087 12.247 1.00 89.62 611 ASN A N 1
ATOM 4734 C CA . ASN A 1 611 ? -24.919 34.096 11.508 1.00 89.62 611 ASN A CA 1
ATOM 4735 C C . ASN A 1 611 ? -23.566 34.355 12.187 1.00 89.62 611 ASN A C 1
ATOM 4737 O O . ASN A 1 611 ? -23.499 34.379 13.416 1.00 89.62 611 ASN A O 1
ATOM 4741 N N . GLY A 1 612 ? -22.513 34.584 11.401 1.00 89.19 612 GLY A N 1
ATOM 4742 C CA . GLY A 1 612 ? -21.148 34.769 11.892 1.00 89.19 612 GLY A CA 1
ATOM 4743 C C . GLY A 1 612 ? -20.174 33.823 11.199 1.00 89.19 612 GLY A C 1
ATOM 4744 O O . GLY A 1 612 ? -19.940 33.974 10.004 1.00 89.19 612 GLY A O 1
ATOM 4745 N N . ALA A 1 613 ? -19.610 32.882 11.959 1.00 88.44 613 ALA A N 1
ATOM 4746 C CA . ALA A 1 613 ? -18.629 31.914 11.470 1.00 88.44 613 ALA A CA 1
ATOM 4747 C C . ALA A 1 613 ? -19.232 30.876 10.506 1.00 88.44 613 ALA A C 1
ATOM 4749 O O . ALA A 1 613 ? -20.425 30.569 10.560 1.00 88.44 613 ALA A O 1
ATOM 4750 N N . GLU A 1 614 ? -18.386 30.309 9.649 1.00 92.81 614 GLU A N 1
ATOM 4751 C CA . GLU A 1 614 ? -18.729 29.225 8.727 1.00 92.81 614 GLU A CA 1
ATOM 4752 C C . GLU A 1 614 ? -19.081 27.939 9.483 1.00 92.81 614 GLU A C 1
ATOM 4754 O O . GLU A 1 614 ? -20.092 27.286 9.196 1.00 92.81 614 GLU A O 1
ATOM 4759 N N . ALA A 1 615 ? -18.267 27.613 10.486 1.00 94.19 615 ALA A N 1
ATOM 4760 C CA . ALA A 1 615 ? -18.520 26.566 11.455 1.00 94.19 615 ALA A CA 1
ATOM 4761 C C . ALA A 1 615 ? -17.888 26.902 12.815 1.00 94.19 615 ALA A C 1
ATOM 4763 O O . ALA A 1 615 ? -17.110 27.844 12.946 1.00 94.19 615 ALA A O 1
ATOM 4764 N N . ILE A 1 616 ? -18.313 26.177 13.850 1.00 84.75 616 ILE A N 1
ATOM 4765 C CA . ILE A 1 616 ? -17.795 26.300 15.213 1.00 84.75 616 ILE A CA 1
ATOM 4766 C C . ILE A 1 616 ? -17.677 24.903 15.814 1.00 84.75 616 ILE A C 1
ATOM 4768 O O . ILE A 1 616 ? -18.686 24.197 15.936 1.00 84.75 616 ILE A O 1
ATOM 4772 N N . THR A 1 617 ? -16.477 24.546 16.268 1.00 90.94 617 THR A N 1
ATOM 4773 C CA . THR A 1 617 ? -16.238 23.327 17.047 1.00 90.94 617 THR A CA 1
ATOM 4774 C C . THR A 1 617 ? -16.119 23.623 18.539 1.00 90.94 617 THR A C 1
ATOM 4776 O O . THR A 1 617 ? -15.363 24.494 18.967 1.00 90.94 617 THR A O 1
ATOM 4779 N N . TRP A 1 618 ? -16.848 22.864 19.358 1.00 78.31 618 TRP A N 1
ATOM 4780 C CA . TRP A 1 618 ? -16.716 22.884 20.812 1.00 78.31 618 TRP A CA 1
ATOM 4781 C C . TRP A 1 618 ? -16.806 21.474 21.394 1.00 78.31 618 TRP A C 1
ATOM 4783 O O . TRP A 1 618 ? -17.820 20.782 21.254 1.00 78.31 618 TRP A O 1
ATOM 4793 N N . GLY A 1 619 ? -15.73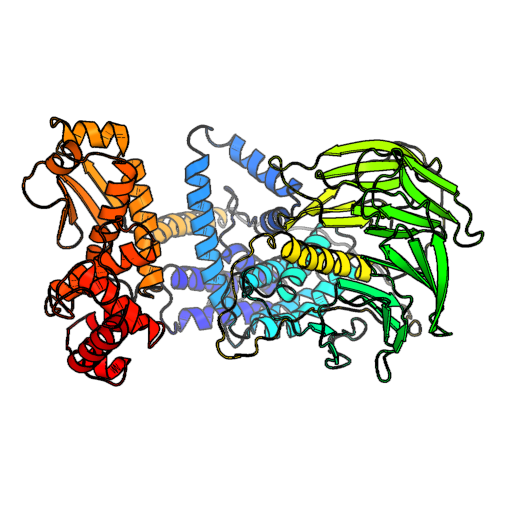1 21.053 22.067 1.00 83.12 619 GLY A N 1
ATOM 4794 C CA . GLY A 1 619 ? -15.574 19.667 22.500 1.00 83.12 619 GLY A CA 1
ATOM 4795 C C . GLY A 1 619 ? -15.628 18.737 21.291 1.00 83.12 619 GLY A C 1
ATOM 4796 O O . GLY A 1 619 ? -14.836 18.888 20.363 1.00 83.12 619 GLY A O 1
ATOM 4797 N N . ASP A 1 620 ? -16.611 17.841 21.293 1.00 88.88 620 ASP A N 1
ATOM 4798 C CA . ASP A 1 620 ? -16.817 16.852 20.232 1.00 88.88 620 ASP A CA 1
ATOM 4799 C C . ASP A 1 620 ? -17.989 17.224 19.298 1.00 88.88 620 ASP A C 1
ATOM 4801 O O . ASP A 1 620 ? -18.513 16.386 18.562 1.00 88.88 620 ASP A O 1
ATOM 4805 N N . ASN A 1 621 ? -18.446 18.484 19.350 1.00 89.69 621 ASN A N 1
ATOM 4806 C CA . ASN A 1 621 ? -19.563 18.993 18.556 1.00 89.69 621 ASN A CA 1
ATOM 4807 C C . ASN A 1 621 ? -19.077 20.006 17.520 1.00 89.69 621 ASN A C 1
ATOM 4809 O O . ASN A 1 621 ? -18.435 20.992 17.876 1.00 89.69 621 ASN A O 1
ATOM 4813 N N . ILE A 1 622 ? -19.464 19.799 16.267 1.00 96.88 622 ILE A N 1
ATOM 4814 C CA . ILE A 1 622 ? -19.202 20.668 15.122 1.00 96.88 622 ILE A CA 1
ATOM 4815 C C . ILE A 1 622 ? -20.537 21.264 14.669 1.00 96.88 622 ILE A C 1
ATOM 4817 O O . ILE A 1 622 ? -21.472 20.538 14.339 1.00 96.88 622 ILE A O 1
ATOM 4821 N N . ASN A 1 623 ? -20.643 22.586 14.625 1.00 94.06 623 ASN A N 1
ATOM 4822 C CA . ASN A 1 623 ? -21.836 23.286 14.152 1.00 94.06 623 ASN A CA 1
ATOM 4823 C C . ASN A 1 623 ? -21.510 24.016 12.854 1.00 94.06 623 ASN A C 1
ATOM 4825 O O . ASN A 1 623 ? -20.728 24.957 12.883 1.00 94.06 623 ASN A O 1
ATOM 4829 N N . VAL A 1 624 ? -22.116 23.621 11.734 1.00 97.81 624 VAL A N 1
ATOM 4830 C CA . VAL A 1 624 ? -21.926 24.276 10.431 1.00 97.81 624 VAL A CA 1
ATOM 4831 C C . VAL A 1 624 ? -23.107 25.197 10.138 1.00 97.81 624 VAL A C 1
ATOM 4833 O O . VAL A 1 624 ? -24.268 24.789 10.246 1.00 97.81 624 VAL A O 1
ATOM 4836 N N . SER A 1 625 ? -22.819 26.442 9.751 1.00 97.25 625 SER A N 1
ATOM 4837 C CA . SER A 1 625 ? -23.839 27.455 9.479 1.00 97.25 625 SER A CA 1
ATOM 4838 C C . SER A 1 625 ? -24.580 27.170 8.175 1.00 97.25 625 SER A C 1
ATOM 4840 O O . SER A 1 625 ? -24.016 27.236 7.083 1.00 97.25 625 SER A O 1
ATOM 4842 N N . SER A 1 626 ? -25.892 26.953 8.253 1.00 97.12 626 SER A N 1
ATOM 4843 C CA . SER A 1 626 ? -26.737 26.884 7.057 1.00 97.12 626 SER A CA 1
ATOM 4844 C C . SER A 1 626 ? -26.778 28.215 6.288 1.00 97.12 626 SER A C 1
ATOM 4846 O O . SER A 1 626 ? -26.865 28.192 5.062 1.00 97.12 626 SER A O 1
ATOM 4848 N N . ILE A 1 627 ? -26.616 29.369 6.952 1.00 97.19 627 ILE A N 1
ATOM 4849 C CA . ILE A 1 627 ? -26.520 30.678 6.277 1.00 97.19 627 ILE A CA 1
ATOM 4850 C C . ILE A 1 627 ? -25.268 30.726 5.393 1.00 97.19 627 ILE A C 1
ATOM 4852 O O . ILE A 1 627 ? -25.341 31.159 4.240 1.00 97.19 627 ILE A O 1
ATOM 4856 N N . TYR A 1 628 ? -24.138 30.217 5.891 1.00 96.69 628 TYR A N 1
ATOM 4857 C CA . TYR A 1 628 ? -22.912 30.104 5.104 1.00 96.69 628 TYR A CA 1
ATOM 4858 C C . TYR A 1 628 ? -23.086 29.161 3.904 1.00 96.69 628 TYR A C 1
ATOM 4860 O O . TYR A 1 628 ? -22.786 29.541 2.769 1.00 96.69 628 TYR A O 1
ATOM 4868 N N . LEU A 1 629 ? -23.660 27.971 4.121 1.00 96.62 629 LEU A N 1
ATOM 4869 C CA . LEU A 1 629 ? -23.919 27.007 3.042 1.00 96.62 629 LEU A CA 1
ATOM 4870 C C . LEU A 1 629 ? -24.841 27.587 1.961 1.00 96.62 629 LEU A C 1
ATOM 4872 O O . LEU A 1 629 ? -24.642 27.333 0.772 1.00 96.62 629 LEU A O 1
ATOM 4876 N N . GLN A 1 630 ? -25.833 28.394 2.342 1.00 96.25 630 GLN A N 1
ATOM 4877 C CA . GLN A 1 630 ? -26.677 29.116 1.392 1.00 96.25 630 GLN A CA 1
ATOM 4878 C C . GLN A 1 630 ? -25.873 30.151 0.593 1.00 96.25 630 GLN A C 1
ATOM 4880 O O . GLN A 1 630 ? -26.024 30.232 -0.626 1.00 96.25 630 GLN A O 1
ATOM 4885 N N . GLY A 1 631 ? -25.047 30.948 1.273 1.00 93.50 631 GLY A N 1
ATOM 4886 C CA . GLY A 1 631 ? -24.324 32.073 0.683 1.00 93.50 631 GLY A CA 1
ATOM 4887 C C . GLY A 1 631 ? -23.148 31.680 -0.214 1.00 93.50 631 GLY A C 1
ATOM 4888 O O . GLY A 1 631 ? -22.823 32.430 -1.138 1.00 93.50 631 GLY A O 1
ATOM 4889 N N . TYR A 1 632 ? -22.531 30.514 0.013 1.00 93.19 632 TYR A N 1
ATOM 4890 C CA . TYR A 1 632 ? -21.298 30.125 -0.672 1.00 93.19 632 TYR A CA 1
ATOM 4891 C C . TYR A 1 632 ? -21.467 29.978 -2.193 1.00 93.19 632 TYR A C 1
ATOM 4893 O O . TYR A 1 632 ? -22.321 29.229 -2.683 1.00 93.19 632 TYR A O 1
ATOM 4901 N N . GLN A 1 633 ? -20.606 30.655 -2.954 1.00 91.56 633 GLN A N 1
ATOM 4902 C CA . GLN A 1 633 ? -20.586 30.621 -4.416 1.00 91.56 633 GLN A CA 1
ATOM 4903 C C . GLN A 1 633 ? -19.415 29.761 -4.900 1.00 91.56 633 GLN A C 1
ATOM 4905 O O . GLN A 1 633 ? -18.260 30.128 -4.713 1.00 91.56 633 GLN A O 1
ATOM 4910 N N . GLY A 1 634 ? -19.701 28.630 -5.548 1.00 90.25 634 GLY A N 1
ATOM 4911 C CA . GLY A 1 634 ? -18.674 27.719 -6.058 1.00 90.25 634 GLY A CA 1
ATOM 4912 C C . GLY A 1 634 ? -19.004 26.251 -5.811 1.00 90.25 634 GLY A C 1
ATOM 4913 O O . GLY A 1 634 ? -20.169 25.872 -5.688 1.00 90.25 634 GLY A O 1
ATOM 4914 N N . ASN A 1 635 ? -17.963 25.420 -5.753 1.00 92.25 635 ASN A N 1
ATOM 4915 C CA . ASN A 1 635 ? -18.096 23.997 -5.455 1.00 92.25 635 ASN A CA 1
ATOM 4916 C C . ASN A 1 635 ? -18.312 23.794 -3.948 1.00 92.25 635 ASN A C 1
ATOM 4918 O O . ASN A 1 635 ? -17.349 23.717 -3.186 1.00 92.25 635 ASN A O 1
ATOM 4922 N N . LEU A 1 636 ? -19.580 23.704 -3.538 1.00 93.88 636 LEU A N 1
ATOM 4923 C CA . LEU A 1 636 ? -19.957 23.573 -2.132 1.00 93.88 636 LEU A CA 1
ATOM 4924 C C . LEU A 1 636 ? -19.400 22.293 -1.490 1.00 93.88 636 LEU A C 1
ATOM 4926 O O . LEU A 1 636 ? -18.965 22.334 -0.346 1.00 93.88 636 LEU A O 1
ATOM 4930 N N . THR A 1 637 ? -19.362 21.169 -2.212 1.00 92.75 637 THR A N 1
ATOM 4931 C CA . THR A 1 637 ? -18.813 19.905 -1.695 1.00 92.75 637 THR A CA 1
ATOM 4932 C C . THR A 1 637 ? -17.321 20.025 -1.374 1.00 92.75 637 THR A C 1
ATOM 4934 O O . THR A 1 637 ? -16.868 19.522 -0.345 1.00 92.75 637 THR A O 1
ATOM 4937 N N . TRP A 1 638 ? -16.550 20.700 -2.235 1.00 93.94 638 TRP A N 1
ATOM 4938 C CA . TRP A 1 638 ? -15.127 20.955 -1.992 1.00 93.94 638 TRP A CA 1
ATOM 4939 C C . TRP A 1 638 ? -14.921 21.880 -0.789 1.00 93.94 638 TRP A C 1
ATOM 4941 O O . TRP A 1 638 ? -14.137 21.542 0.094 1.00 93.94 638 TRP A O 1
ATOM 4951 N N . GLU A 1 639 ? -15.668 22.986 -0.720 1.00 93.62 639 GLU A N 1
ATOM 4952 C CA . GLU A 1 639 ? -15.582 23.940 0.393 1.00 93.62 639 GLU A CA 1
ATOM 4953 C C . GLU A 1 639 ? -15.931 23.281 1.722 1.00 93.62 639 GLU A C 1
ATOM 4955 O O . GLU A 1 639 ? -15.170 23.356 2.678 1.00 93.62 639 GLU A O 1
ATOM 4960 N N . PHE A 1 640 ? -17.052 22.563 1.762 1.00 95.88 640 PHE A N 1
ATOM 4961 C CA . PHE A 1 640 ? -17.493 21.849 2.950 1.00 95.88 640 PHE A CA 1
ATOM 4962 C C . PHE A 1 640 ? -16.453 20.819 3.401 1.00 95.88 640 PHE A C 1
ATOM 4964 O O . PHE A 1 640 ? -16.213 20.655 4.590 1.00 95.88 640 PHE A O 1
ATOM 4971 N N . THR A 1 641 ? -15.783 20.150 2.460 1.00 95.69 641 THR A N 1
ATOM 4972 C CA . THR A 1 641 ? -14.699 19.213 2.787 1.00 95.69 641 THR A CA 1
ATOM 4973 C C . THR A 1 641 ? -13.482 19.934 3.365 1.00 95.69 641 THR A C 1
ATOM 4975 O O . THR A 1 641 ? -12.927 19.461 4.352 1.00 95.69 641 THR A O 1
ATOM 4978 N N . SER A 1 642 ? -13.089 21.079 2.794 1.00 93.81 642 SER A N 1
ATOM 4979 C CA . SER A 1 642 ? -12.026 21.936 3.340 1.00 93.81 642 SER A CA 1
ATOM 4980 C C . SER A 1 642 ? -12.354 22.394 4.765 1.00 93.81 642 SER A C 1
ATOM 4982 O O . SER A 1 642 ? -11.542 22.212 5.671 1.00 93.81 642 SER A O 1
ATOM 4984 N N . LEU A 1 643 ? -13.576 22.887 4.985 1.00 95.56 643 LEU A N 1
ATOM 4985 C CA . LEU A 1 643 ? -14.074 23.293 6.298 1.00 95.56 643 LEU A CA 1
ATOM 4986 C C . LEU A 1 643 ? -14.038 22.131 7.300 1.00 95.56 643 LEU A C 1
ATOM 4988 O O . LEU A 1 643 ? -13.603 22.303 8.430 1.00 95.56 643 LEU A O 1
ATOM 4992 N N . LEU A 1 644 ? -14.399 20.910 6.893 1.00 97.44 644 LEU A N 1
ATOM 4993 C CA . LEU A 1 644 ? -14.300 19.755 7.787 1.00 97.44 644 LEU A CA 1
ATOM 4994 C C . LEU A 1 644 ? -12.864 19.354 8.123 1.00 97.44 644 LEU A C 1
ATOM 4996 O O . LEU A 1 644 ? -12.639 18.856 9.222 1.00 97.44 644 LEU A O 1
ATOM 5000 N N . TYR A 1 645 ? -11.888 19.565 7.234 1.00 96.56 645 TYR A N 1
ATOM 5001 C CA . TYR A 1 645 ? -10.481 19.373 7.601 1.00 96.56 645 TYR A CA 1
ATOM 5002 C C . TYR A 1 645 ? -10.067 20.317 8.734 1.00 96.56 645 TYR A C 1
ATOM 5004 O O . TYR A 1 645 ? -9.304 19.903 9.604 1.00 96.56 645 TYR A O 1
ATOM 5012 N N . HIS A 1 646 ? -10.604 21.537 8.757 1.00 96.88 646 HIS A N 1
ATOM 5013 C CA . HIS A 1 646 ? -10.416 22.478 9.857 1.00 96.88 646 HIS A CA 1
ATOM 5014 C C . HIS A 1 646 ? -11.111 21.983 11.140 1.00 96.88 646 HIS A C 1
ATOM 5016 O O . HIS A 1 646 ? -10.455 21.662 12.131 1.00 96.88 646 HIS A O 1
ATOM 5022 N N . GLU A 1 647 ? -12.436 21.827 11.099 1.00 97.19 647 GLU A N 1
ATOM 5023 C CA . GLU A 1 647 ? -13.262 21.567 12.287 1.00 97.19 647 GLU A CA 1
ATOM 5024 C C . GLU A 1 647 ? -12.990 20.205 12.937 1.00 97.19 647 GLU A C 1
ATOM 5026 O O . GLU A 1 647 ? -12.892 20.087 14.157 1.00 97.19 647 GLU A O 1
ATOM 5031 N N . VAL A 1 648 ? -12.797 19.153 12.136 1.00 96.50 648 VAL A N 1
ATOM 5032 C CA . VAL A 1 648 ? -12.478 17.822 12.675 1.00 96.50 648 VAL A CA 1
ATOM 5033 C C . VAL A 1 648 ? -11.098 17.823 13.336 1.00 96.50 648 VAL A C 1
ATOM 5035 O O . VAL A 1 648 ? -10.885 17.079 14.292 1.00 96.50 648 VAL A O 1
ATOM 5038 N N . THR A 1 649 ? -10.163 18.674 12.897 1.00 96.62 649 THR A N 1
ATOM 5039 C CA . THR A 1 649 ? -8.865 18.792 13.578 1.00 96.62 649 THR A CA 1
ATOM 5040 C C . THR A 1 649 ? -9.046 19.329 14.998 1.00 96.62 649 THR A C 1
ATOM 5042 O O . THR A 1 649 ? -8.456 18.766 15.917 1.00 96.62 649 THR A O 1
ATOM 5045 N N . HIS A 1 650 ? -9.914 20.324 15.221 1.00 94.69 650 HIS A N 1
ATOM 5046 C CA . HIS A 1 650 ? -10.207 20.852 16.566 1.00 94.69 650 HIS A CA 1
ATOM 5047 C C . HIS A 1 650 ? -10.725 19.785 17.537 1.00 94.69 650 HIS A C 1
ATOM 5049 O O . HIS A 1 650 ? -10.411 19.820 18.730 1.00 94.69 650 HIS A O 1
ATOM 5055 N N . VAL A 1 651 ? -11.469 18.798 17.028 1.00 95.19 651 VAL A N 1
ATOM 5056 C CA . VAL A 1 651 ? -11.945 17.669 17.834 1.00 95.19 651 VAL A CA 1
ATOM 5057 C C . VAL A 1 651 ? -10.783 16.816 18.342 1.00 95.19 651 VAL A C 1
ATOM 5059 O O . VAL A 1 651 ? -10.784 16.448 19.515 1.00 95.19 651 VAL A O 1
ATOM 5062 N N . PHE A 1 652 ? -9.786 16.518 17.505 1.00 93.75 652 PHE A N 1
ATOM 5063 C CA . PHE A 1 652 ? -8.744 15.530 17.822 1.00 93.75 652 PHE A CA 1
ATOM 5064 C C . PHE A 1 652 ? -7.412 16.120 18.292 1.00 93.75 652 PHE A C 1
ATOM 5066 O O . PHE A 1 652 ? -6.685 15.440 19.009 1.00 93.75 652 PHE A O 1
ATOM 5073 N N . GLN A 1 653 ? -7.098 17.372 17.958 1.00 94.12 653 GLN A N 1
ATOM 5074 C CA . GLN A 1 653 ? -5.868 18.016 18.412 1.00 94.12 653 GLN A CA 1
ATOM 5075 C C . GLN A 1 653 ? -5.893 18.315 19.917 1.00 94.12 653 GLN A C 1
ATOM 5077 O O . GLN A 1 653 ? -6.940 18.585 20.519 1.00 94.12 653 GLN A O 1
ATOM 5082 N N . TRP A 1 654 ? -4.711 18.330 20.527 1.00 93.81 654 TRP A N 1
ATOM 5083 C CA . TRP A 1 654 ? -4.536 18.789 21.898 1.00 93.81 654 TRP A CA 1
ATOM 5084 C C . TRP A 1 654 ? -4.363 20.308 21.938 1.00 93.81 654 TRP A C 1
ATOM 5086 O O . TRP A 1 654 ? -3.591 20.878 21.173 1.00 93.81 654 TRP A O 1
ATOM 5096 N N . ASN A 1 655 ? -5.047 20.969 22.872 1.00 91.19 655 ASN A N 1
ATOM 5097 C CA . ASN A 1 655 ? -5.035 22.429 23.016 1.00 91.19 655 ASN A CA 1
ATOM 5098 C C . ASN A 1 655 ? -4.364 22.911 24.319 1.00 91.19 655 ASN A C 1
ATOM 5100 O O . ASN A 1 655 ? -4.615 24.030 24.771 1.00 91.19 655 ASN A O 1
ATOM 5104 N N . GLY A 1 656 ? -3.547 22.072 24.963 1.00 91.00 656 GLY A N 1
ATOM 5105 C CA . GLY A 1 656 ? -2.872 22.426 26.214 1.00 91.00 656 GLY A CA 1
ATOM 5106 C C . GLY A 1 656 ? -3.824 22.611 27.390 1.00 91.00 656 GLY A C 1
ATOM 5107 O O . GLY A 1 656 ? -3.561 23.476 28.217 1.00 91.00 656 GLY A O 1
ATOM 5108 N N . GLU A 1 657 ? -4.952 21.894 27.425 1.00 88.31 657 GLU A N 1
ATOM 5109 C CA . GLU A 1 657 ? -6.054 22.134 28.376 1.00 88.31 657 GLU A CA 1
ATOM 5110 C C . GLU A 1 657 ? -6.544 23.599 28.344 1.00 88.31 657 GLU A C 1
ATOM 5112 O O . GLU A 1 657 ? -6.869 24.202 29.364 1.00 88.31 657 GLU A O 1
ATOM 5117 N N . GLY A 1 658 ? -6.565 24.193 27.145 1.00 88.62 658 GLY A N 1
ATOM 5118 C CA . GLY A 1 658 ? -6.960 25.585 26.911 1.00 88.62 658 GLY A CA 1
ATOM 5119 C C . GLY A 1 658 ? -5.860 26.624 27.156 1.00 88.62 658 GLY A C 1
ATOM 5120 O O . GLY A 1 658 ? -6.122 27.816 27.027 1.00 88.62 658 GLY A O 1
ATOM 5121 N N . GLN A 1 659 ? -4.637 26.204 27.495 1.00 91.75 659 GLN A N 1
ATOM 5122 C CA . GLN A 1 659 ? -3.497 27.108 27.705 1.00 91.75 659 GLN A CA 1
ATOM 5123 C C . GLN A 1 659 ? -2.780 27.482 26.401 1.00 91.75 659 GLN A C 1
ATOM 5125 O O . GLN A 1 659 ? -2.023 28.454 26.379 1.00 91.75 659 GLN A O 1
ATOM 5130 N N . ALA A 1 660 ? -2.965 26.708 25.326 1.00 95.19 660 ALA A N 1
ATOM 5131 C CA . ALA A 1 660 ? -2.355 27.024 24.041 1.00 95.19 660 ALA A CA 1
ATOM 5132 C C . ALA A 1 660 ? -2.949 28.325 23.463 1.00 95.19 660 ALA A C 1
ATOM 5134 O O . ALA A 1 660 ? -4.166 28.516 23.528 1.00 95.19 660 ALA A O 1
ATOM 5135 N N . PRO A 1 661 ? -2.130 29.212 22.862 1.00 96.25 661 PRO A N 1
ATOM 5136 C CA . PRO A 1 661 ? -2.627 30.397 22.178 1.00 96.25 661 PRO A CA 1
ATOM 5137 C C . PRO A 1 661 ? -3.660 30.014 21.124 1.00 96.25 661 PRO A C 1
ATOM 5139 O O . PRO A 1 661 ? -3.416 29.119 20.315 1.00 96.25 661 PRO A O 1
ATOM 5142 N N . VAL A 1 662 ? -4.789 30.725 21.089 1.00 93.25 662 VAL A N 1
ATOM 5143 C CA . VAL A 1 662 ? -5.872 30.451 20.129 1.00 93.25 662 VAL A CA 1
ATOM 5144 C C . VAL A 1 662 ? -5.339 30.439 18.696 1.00 93.25 662 VAL A C 1
ATOM 5146 O O . VAL A 1 662 ? -5.654 29.536 17.935 1.00 93.25 662 VAL A O 1
ATOM 5149 N N . GLY A 1 663 ? -4.438 31.357 18.337 1.00 96.75 663 GLY A N 1
ATOM 5150 C CA . GLY A 1 663 ? -3.863 31.360 16.993 1.00 96.75 663 GLY A CA 1
ATOM 5151 C C . GLY A 1 663 ? -2.949 30.164 16.684 1.00 96.75 663 GLY A C 1
ATOM 5152 O O . GLY A 1 663 ? -2.837 29.763 15.529 1.00 96.75 663 GLY A O 1
ATOM 5153 N N . LEU A 1 664 ? -2.341 29.529 17.689 1.00 97.50 664 LEU A N 1
ATOM 5154 C CA . LEU A 1 664 ? -1.660 28.249 17.485 1.00 97.50 664 LEU A CA 1
ATOM 5155 C C . LEU A 1 664 ? -2.671 27.127 17.220 1.00 97.50 664 LEU A C 1
ATOM 5157 O O . LEU A 1 664 ? -2.467 26.342 16.299 1.00 97.50 664 LEU A O 1
ATOM 5161 N N . VAL A 1 665 ? -3.760 27.084 17.991 1.00 96.69 665 VAL A N 1
ATOM 5162 C CA . VAL A 1 665 ? -4.853 26.103 17.862 1.00 96.69 665 VAL A CA 1
ATOM 5163 C C . VAL A 1 665 ? -5.515 26.203 16.478 1.00 96.69 665 VAL A C 1
ATOM 5165 O O . VAL A 1 665 ? -5.625 25.192 15.787 1.00 96.69 665 VAL A O 1
ATOM 5168 N N . GLU A 1 666 ? -5.851 27.412 16.018 1.00 96.62 666 GLU A N 1
ATOM 5169 C CA . GLU A 1 666 ? -6.360 27.654 14.654 1.00 96.62 666 GLU A CA 1
ATOM 5170 C C . GLU A 1 666 ? -5.318 27.325 13.577 1.00 96.62 666 GLU A C 1
ATOM 5172 O O . GLU A 1 666 ? -5.626 26.779 12.519 1.00 96.62 666 GLU A O 1
ATOM 5177 N N . GLY A 1 667 ? -4.048 27.630 13.846 1.00 97.88 667 GLY A N 1
ATOM 5178 C CA . GLY A 1 667 ? -2.957 27.335 12.926 1.00 97.88 667 GLY A CA 1
ATOM 5179 C C . GLY A 1 667 ? -2.711 25.841 12.721 1.00 97.88 667 GLY A C 1
ATOM 5180 O O . GLY A 1 667 ? -2.325 25.438 11.625 1.00 97.88 667 GLY A O 1
ATOM 5181 N N . PHE A 1 668 ? -2.939 25.011 13.744 1.00 97.38 668 PHE A N 1
ATOM 5182 C CA . PHE A 1 668 ? -2.901 23.553 13.614 1.00 97.38 668 PHE A CA 1
ATOM 5183 C C . PHE A 1 668 ? -4.033 23.037 12.716 1.00 97.38 668 PHE A C 1
ATOM 5185 O O . PHE A 1 668 ? -3.772 22.211 11.838 1.00 97.38 668 PHE A O 1
ATOM 5192 N N . ALA A 1 669 ? -5.250 23.561 12.877 1.00 96.69 669 ALA A N 1
ATOM 5193 C CA . ALA A 1 669 ? -6.384 23.207 12.028 1.00 96.69 669 ALA A CA 1
ATOM 5194 C C . ALA A 1 669 ? -6.107 23.536 10.547 1.00 96.69 669 ALA A C 1
ATOM 5196 O O . ALA A 1 669 ? -6.216 22.666 9.678 1.00 96.69 669 ALA A O 1
ATOM 5197 N N . ASP A 1 670 ? -5.601 24.736 10.254 1.00 97.50 670 ASP A N 1
ATOM 5198 C CA . ASP A 1 670 ? -5.235 25.135 8.887 1.00 97.50 670 ASP A CA 1
ATOM 5199 C C . ASP A 1 670 ? -3.981 24.429 8.355 1.00 97.50 670 ASP A C 1
ATOM 5201 O O . ASP A 1 670 ? -3.823 24.229 7.145 1.00 97.50 670 ASP A O 1
ATOM 5205 N N . TYR A 1 671 ? -3.085 23.981 9.236 1.00 97.94 671 TYR A N 1
ATOM 5206 C CA . TYR A 1 671 ? -1.967 23.127 8.849 1.00 97.94 671 TYR A CA 1
ATOM 5207 C C . TYR A 1 671 ? -2.452 21.773 8.318 1.00 97.94 671 TYR A C 1
ATOM 5209 O O . TYR A 1 671 ? -1.903 21.274 7.329 1.00 97.94 671 TYR A O 1
ATOM 5217 N N . THR A 1 672 ? -3.510 21.202 8.900 1.00 96.62 672 THR A N 1
ATOM 5218 C CA . THR A 1 672 ? -4.149 19.987 8.377 1.00 96.62 672 THR A CA 1
ATOM 5219 C C . THR A 1 672 ? -4.695 20.220 6.969 1.00 96.62 672 THR A C 1
ATOM 5221 O O . THR A 1 672 ? -4.415 19.420 6.073 1.00 96.62 672 THR A O 1
ATOM 5224 N N . ILE A 1 673 ? -5.381 21.344 6.730 1.00 95.75 673 ILE A N 1
ATOM 5225 C CA . ILE A 1 673 ? -5.873 21.733 5.396 1.00 95.75 673 ILE A CA 1
ATOM 5226 C C . ILE A 1 673 ? -4.709 21.841 4.399 1.00 95.75 673 ILE A C 1
ATOM 5228 O O . ILE A 1 673 ? -4.768 21.314 3.279 1.00 95.75 673 ILE A O 1
ATOM 5232 N N . LEU A 1 674 ? -3.614 22.485 4.818 1.00 95.50 674 LEU A N 1
ATOM 5233 C CA . LEU A 1 674 ? -2.409 22.656 4.013 1.00 95.50 674 LEU A CA 1
ATOM 5234 C C . LEU A 1 674 ? -1.795 21.305 3.610 1.00 95.50 674 LEU A C 1
ATOM 5236 O O . LEU A 1 674 ? -1.433 21.116 2.447 1.00 95.50 674 LEU A O 1
ATOM 5240 N N . LYS A 1 675 ? -1.699 20.349 4.542 1.00 96.75 675 LYS A N 1
ATOM 5241 C CA . LYS A 1 675 ? -1.139 19.012 4.281 1.00 96.75 675 LYS A CA 1
ATOM 5242 C C . LYS A 1 675 ? -2.074 18.098 3.504 1.00 96.75 675 LYS A C 1
ATOM 5244 O O . LYS A 1 675 ? -1.588 17.287 2.717 1.00 96.75 675 LYS A O 1
ATOM 5249 N N . ALA A 1 676 ? -3.381 18.260 3.670 1.00 93.31 676 ALA A N 1
ATOM 5250 C CA . ALA A 1 676 ? -4.386 17.567 2.875 1.00 93.31 676 ALA A CA 1
ATOM 5251 C C . ALA A 1 676 ? -4.503 18.129 1.445 1.00 93.31 676 ALA A C 1
ATOM 5253 O O . ALA A 1 676 ? -5.140 17.512 0.594 1.00 93.31 676 ALA A O 1
ATOM 5254 N N . ASN A 1 677 ? -3.863 19.273 1.163 1.00 92.56 677 ASN A N 1
ATOM 5255 C CA . ASN A 1 677 ? -3.954 19.998 -0.104 1.00 92.56 677 ASN A CA 1
ATOM 5256 C C . ASN A 1 677 ? -5.400 20.433 -0.436 1.00 92.56 677 ASN A C 1
ATOM 5258 O O . ASN A 1 677 ? -5.814 20.394 -1.595 1.00 92.56 677 ASN A O 1
ATOM 5262 N N . TYR A 1 678 ? -6.141 20.858 0.597 1.00 90.56 678 TYR A N 1
ATOM 5263 C CA . TYR A 1 678 ? -7.514 21.382 0.521 1.00 90.56 678 TYR A CA 1
ATOM 5264 C C . TYR A 1 678 ? -7.600 22.897 0.780 1.00 90.56 678 TYR A C 1
ATOM 5266 O O . TYR A 1 678 ? -8.675 23.420 1.022 1.00 90.56 678 TYR A O 1
ATOM 5274 N N . TYR A 1 679 ? -6.487 23.630 0.714 1.00 87.94 679 TYR A N 1
ATOM 5275 C CA . TYR A 1 679 ? -6.484 25.066 1.000 1.00 87.94 679 TYR A CA 1
ATOM 5276 C C . TYR A 1 679 ? -6.987 25.908 -0.189 1.00 87.94 679 TYR A C 1
ATOM 5278 O O . TYR A 1 679 ? -6.687 25.582 -1.345 1.00 87.94 679 TYR A O 1
ATOM 5286 N N . PRO A 1 680 ? -7.716 27.014 0.057 1.00 83.38 680 PRO A N 1
ATOM 5287 C CA . PRO A 1 680 ? -8.210 27.891 -1.000 1.00 83.38 680 PRO A CA 1
ATOM 5288 C C . PRO A 1 680 ? -7.075 28.659 -1.703 1.00 83.38 680 PRO A C 1
ATOM 5290 O O . PRO A 1 680 ? -6.002 28.863 -1.132 1.00 83.38 680 PRO A O 1
ATOM 5293 N N . PRO A 1 681 ? -7.291 29.182 -2.926 1.00 79.75 681 PRO A N 1
ATOM 5294 C CA . PRO A 1 681 ? -6.281 29.973 -3.639 1.00 79.75 681 PRO A CA 1
ATOM 5295 C C . PRO A 1 681 ? -5.771 31.210 -2.880 1.00 79.75 681 PRO A C 1
ATOM 5297 O O . PRO A 1 681 ? -4.664 31.674 -3.150 1.00 79.75 681 PRO A O 1
ATOM 5300 N N . ALA A 1 682 ? -6.576 31.749 -1.959 1.00 87.19 682 ALA A N 1
ATOM 5301 C CA . ALA A 1 682 ? -6.247 32.917 -1.143 1.00 87.19 682 ALA A CA 1
ATOM 5302 C C . ALA A 1 682 ? -5.415 32.597 0.115 1.00 87.19 682 ALA A C 1
ATOM 5304 O O . ALA A 1 682 ? -5.055 33.526 0.830 1.00 87.19 682 ALA A O 1
ATOM 5305 N N . PHE A 1 683 ? -5.091 31.323 0.369 1.00 92.88 683 PHE A N 1
ATOM 5306 C CA . PHE A 1 683 ? -4.321 30.895 1.539 1.00 92.88 683 PHE A CA 1
ATOM 5307 C C . PHE A 1 683 ? -2.952 31.586 1.605 1.00 92.88 683 PHE A C 1
ATOM 5309 O O . PHE A 1 683 ? -2.260 31.724 0.585 1.00 92.88 683 PHE A O 1
ATOM 5316 N N . ALA A 1 684 ? -2.537 31.973 2.810 1.00 95.25 684 ALA A N 1
ATOM 5317 C CA . ALA A 1 684 ? -1.306 32.703 3.066 1.00 95.25 684 ALA A CA 1
ATOM 5318 C C . ALA A 1 684 ? -0.090 32.054 2.389 1.00 95.25 684 ALA A C 1
ATOM 5320 O O . ALA A 1 684 ? 0.092 30.830 2.356 1.00 95.25 684 ALA A O 1
ATOM 5321 N N . LYS A 1 685 ? 0.789 32.896 1.846 1.00 94.94 685 LYS A N 1
ATOM 5322 C CA . LYS A 1 685 ? 2.069 32.490 1.259 1.00 94.94 685 LYS A CA 1
ATOM 5323 C C . LYS A 1 685 ? 3.144 32.369 2.346 1.00 94.94 685 LYS A C 1
ATOM 5325 O O . LYS A 1 685 ? 3.095 33.103 3.334 1.00 94.94 685 LYS A O 1
ATOM 5330 N N . PRO A 1 686 ? 4.167 31.511 2.156 1.00 95.62 686 PRO A N 1
ATOM 5331 C CA . PRO A 1 686 ? 5.313 31.464 3.059 1.00 95.62 686 PRO A CA 1
ATOM 5332 C C . PRO A 1 686 ? 5.939 32.851 3.249 1.00 95.62 686 PRO A C 1
ATOM 5334 O O . PRO A 1 686 ? 6.203 33.558 2.280 1.00 95.62 686 PRO A O 1
ATOM 5337 N N . GLY A 1 687 ? 6.164 33.231 4.502 1.00 94.19 687 GLY A N 1
ATOM 5338 C CA . GLY A 1 687 ? 6.667 34.542 4.907 1.00 94.19 687 GLY A CA 1
ATOM 5339 C C . GLY A 1 687 ? 5.598 35.582 5.235 1.00 94.19 687 GLY A C 1
ATOM 5340 O O . GLY A 1 687 ? 5.954 36.621 5.785 1.00 94.19 687 GLY A O 1
ATOM 5341 N N . GLN A 1 688 ? 4.318 35.346 4.938 1.00 93.81 688 GLN A N 1
ATOM 5342 C CA . GLN A 1 688 ? 3.232 36.241 5.359 1.00 93.81 688 GLN A CA 1
ATOM 5343 C C . GLN A 1 688 ? 2.892 36.064 6.850 1.00 93.81 688 GLN A C 1
ATOM 5345 O O . GLN A 1 688 ? 3.363 35.122 7.491 1.00 93.81 688 GLN A O 1
ATOM 5350 N N . GLY A 1 689 ? 2.113 37.003 7.392 1.00 94.56 689 GLY A N 1
ATOM 5351 C CA . GLY A 1 689 ? 1.763 37.089 8.810 1.00 94.56 689 GLY A CA 1
ATOM 5352 C C . GLY A 1 689 ? 2.699 37.998 9.614 1.00 94.56 689 GLY A C 1
ATOM 5353 O O . GLY A 1 689 ? 3.857 38.216 9.239 1.00 94.56 689 GLY A O 1
ATOM 5354 N N . ASP A 1 690 ? 2.186 38.519 10.722 1.00 95.69 690 ASP A N 1
ATOM 5355 C CA . ASP A 1 690 ? 2.825 39.501 11.601 1.00 95.69 690 ASP A CA 1
ATOM 5356 C C . ASP A 1 690 ? 3.405 38.857 12.869 1.00 95.69 690 ASP A C 1
ATOM 5358 O O . ASP A 1 690 ? 4.446 39.293 13.369 1.00 95.69 690 ASP A O 1
ATOM 5362 N N . ARG A 1 691 ? 2.799 37.759 13.342 1.00 96.06 691 ARG A N 1
ATOM 5363 C CA . ARG A 1 691 ? 3.261 36.968 14.496 1.00 96.06 691 ARG A CA 1
ATOM 5364 C C . ARG A 1 691 ? 3.094 35.464 14.262 1.00 96.06 691 ARG A C 1
ATOM 5366 O O . ARG A 1 691 ? 2.302 35.049 13.418 1.00 96.06 691 ARG A O 1
ATOM 5373 N N . TRP A 1 692 ? 3.841 34.657 15.014 1.00 97.00 692 TRP A N 1
ATOM 5374 C CA . TRP A 1 692 ? 3.887 33.204 14.831 1.00 97.00 692 TRP A CA 1
ATOM 5375 C C . TRP A 1 692 ? 2.570 32.502 15.198 1.00 97.00 692 TRP A C 1
ATOM 5377 O O . TRP A 1 692 ? 2.219 31.506 14.572 1.00 97.00 692 TRP A O 1
ATOM 5387 N N . ASP A 1 693 ? 1.811 33.051 16.147 1.00 96.06 693 ASP A N 1
ATOM 5388 C CA . ASP A 1 693 ? 0.494 32.609 16.622 1.00 96.06 693 ASP A CA 1
ATOM 5389 C C . ASP A 1 693 ? -0.634 33.527 16.112 1.00 96.06 693 ASP A C 1
ATOM 5391 O O . ASP A 1 693 ? -1.599 33.831 16.813 1.00 96.06 693 ASP A O 1
ATOM 5395 N N . GLN A 1 694 ? -0.514 34.049 14.889 1.00 97.00 694 GLN A N 1
ATOM 5396 C CA . GLN A 1 694 ? -1.556 34.899 14.311 1.00 97.00 694 GLN A CA 1
ATOM 5397 C C . GLN A 1 694 ? -2.890 34.164 14.133 1.00 97.00 694 GLN A C 1
ATOM 5399 O O . GLN A 1 694 ? -3.932 34.813 14.216 1.00 97.00 694 GLN A O 1
ATOM 5404 N N . GLY A 1 695 ? -2.861 32.845 13.948 1.00 95.00 695 GLY A N 1
ATOM 5405 C CA . GLY A 1 695 ? -4.036 32.053 13.606 1.00 95.00 695 GLY A CA 1
ATOM 5406 C C . GLY A 1 695 ? -4.014 31.584 12.165 1.00 95.00 695 GLY A C 1
ATOM 5407 O O . GLY A 1 695 ? -3.293 32.144 11.332 1.00 95.00 695 GLY A O 1
ATOM 5408 N N . TYR A 1 696 ? -4.838 30.570 11.904 1.00 95.19 696 TYR A N 1
ATOM 5409 C CA . TYR A 1 696 ? -5.201 30.118 10.566 1.00 95.19 696 TYR A CA 1
ATOM 5410 C C . TYR A 1 696 ? -3.972 29.866 9.667 1.00 95.19 696 TYR A C 1
ATOM 5412 O O . TYR A 1 696 ? -2.911 29.401 10.107 1.00 95.19 696 TYR A O 1
ATOM 5420 N N . ASP A 1 697 ? -4.109 30.177 8.387 1.00 95.88 697 ASP A N 1
ATOM 5421 C CA . ASP A 1 697 ? -3.142 29.968 7.324 1.00 95.88 697 ASP A CA 1
ATOM 5422 C C . ASP A 1 697 ? -1.760 30.600 7.574 1.00 95.88 697 ASP A C 1
ATOM 5424 O O . ASP A 1 697 ? -0.734 30.009 7.213 1.00 95.88 697 ASP A O 1
ATOM 5428 N N . PHE A 1 698 ? -1.688 31.754 8.242 1.00 97.56 698 PHE A N 1
ATOM 5429 C CA . PHE A 1 698 ? -0.422 32.396 8.610 1.00 97.56 698 PHE A CA 1
ATOM 5430 C C . PHE A 1 698 ? 0.401 31.528 9.565 1.00 97.56 698 PHE A C 1
ATOM 5432 O O . PHE A 1 698 ? 1.586 31.268 9.315 1.00 97.56 698 PHE A O 1
ATOM 5439 N N . THR A 1 699 ? -0.230 31.035 10.632 1.00 98.31 699 THR A N 1
ATOM 5440 C CA . THR A 1 699 ? 0.426 30.130 11.580 1.00 98.31 699 THR A CA 1
ATOM 5441 C C . THR A 1 699 ? 0.673 28.758 10.949 1.00 98.31 699 THR A C 1
ATOM 5443 O O . THR A 1 699 ? 1.749 28.191 11.144 1.00 98.31 699 THR A O 1
ATOM 5446 N N . ALA A 1 700 ? -0.222 28.260 10.091 1.00 98.25 700 ALA A N 1
ATOM 5447 C CA . ALA A 1 700 ? -0.003 27.019 9.345 1.00 98.25 700 ALA A CA 1
ATOM 5448 C C . ALA A 1 700 ? 1.279 27.061 8.488 1.00 98.25 700 ALA A C 1
ATOM 5450 O O . ALA A 1 700 ? 2.053 26.098 8.455 1.00 98.25 700 ALA A O 1
ATOM 5451 N N . ARG A 1 701 ? 1.574 28.193 7.831 1.00 97.75 701 ARG A N 1
ATOM 5452 C CA . ARG A 1 701 ? 2.827 28.378 7.070 1.00 97.75 701 ARG A CA 1
ATOM 5453 C C . ARG A 1 701 ? 4.069 28.421 7.951 1.00 97.75 701 ARG A C 1
ATOM 5455 O O . ARG A 1 701 ? 5.131 27.949 7.533 1.00 97.75 701 ARG A O 1
ATOM 5462 N N . PHE A 1 702 ? 3.947 28.943 9.167 1.00 98.38 702 PHE A N 1
ATOM 5463 C CA . PHE A 1 702 ? 5.025 28.876 10.146 1.00 98.38 702 PHE A CA 1
ATOM 5464 C C . PHE A 1 702 ? 5.272 27.442 10.628 1.00 98.38 702 PHE A C 1
ATOM 5466 O O . PHE A 1 702 ? 6.416 26.987 10.630 1.00 98.38 702 PHE A O 1
ATOM 5473 N N . LEU A 1 703 ? 4.213 26.690 10.937 1.00 98.38 703 LEU A N 1
ATOM 5474 C CA . LEU A 1 703 ? 4.309 25.274 11.300 1.00 98.38 703 LEU A CA 1
ATOM 5475 C C . LEU A 1 703 ? 4.915 24.435 10.162 1.00 98.38 703 LEU A C 1
ATOM 5477 O O . LEU A 1 703 ? 5.745 23.561 10.411 1.00 98.38 703 LEU A O 1
ATOM 5481 N N . GLU A 1 704 ? 4.597 24.739 8.898 1.00 98.31 704 GLU A N 1
ATOM 5482 C CA . GLU A 1 704 ? 5.248 24.133 7.726 1.00 98.31 704 GLU A CA 1
ATOM 5483 C C . GLU A 1 704 ? 6.750 24.430 7.663 1.00 98.31 704 GLU A C 1
ATOM 5485 O O . GLU A 1 704 ? 7.543 23.544 7.328 1.00 98.31 704 GLU A O 1
ATOM 5490 N N . TYR A 1 705 ? 7.158 25.651 8.003 1.00 98.12 705 TYR A N 1
ATOM 5491 C CA . TYR A 1 705 ? 8.570 25.994 8.112 1.00 98.12 705 TYR A CA 1
ATOM 5492 C C . TYR A 1 705 ? 9.267 25.188 9.216 1.00 98.12 705 TYR A C 1
ATOM 5494 O O . TYR A 1 705 ? 10.322 24.608 8.948 1.00 98.12 705 TYR A O 1
ATOM 5502 N N . CYS A 1 706 ? 8.672 25.103 10.407 1.00 98.19 706 CYS A N 1
ATOM 5503 C CA . CYS A 1 706 ? 9.208 24.343 11.537 1.00 98.19 706 CYS A CA 1
ATOM 5504 C C . CYS A 1 706 ? 9.314 22.839 11.239 1.00 98.19 706 CYS A C 1
ATOM 5506 O O . CYS A 1 706 ? 10.360 22.238 11.490 1.00 98.19 706 CYS A O 1
ATOM 5508 N N . GLU A 1 707 ? 8.300 22.250 10.601 1.00 97.88 707 GLU A N 1
ATOM 5509 C CA . GLU A 1 707 ? 8.333 20.864 10.111 1.00 97.88 707 GLU A CA 1
ATOM 5510 C C . GLU A 1 707 ? 9.481 20.636 9.111 1.00 97.88 707 GLU A C 1
ATOM 5512 O O . GLU A 1 707 ? 10.134 19.592 9.100 1.00 97.88 707 GLU A O 1
ATOM 5517 N N . GLY A 1 708 ? 9.781 21.639 8.280 1.00 96.88 708 GLY A N 1
ATOM 5518 C CA . GLY A 1 708 ? 10.915 21.607 7.358 1.00 96.88 708 GLY A CA 1
ATOM 5519 C C . GLY A 1 708 ? 12.289 21.660 8.039 1.00 96.88 708 GLY A C 1
ATOM 5520 O O . GLY A 1 708 ? 13.276 21.239 7.430 1.00 96.88 708 GLY A O 1
ATOM 5521 N N . LEU A 1 709 ? 12.375 22.165 9.276 1.00 96.31 709 LEU A N 1
ATOM 5522 C CA . LEU A 1 709 ? 13.602 22.156 10.081 1.00 96.31 709 LEU A CA 1
ATOM 5523 C C . LEU A 1 709 ? 13.818 20.798 10.761 1.00 96.31 709 LEU A C 1
ATOM 5525 O O . LEU A 1 709 ? 14.946 20.300 10.789 1.00 96.31 709 LEU A O 1
ATOM 5529 N N . ARG A 1 710 ? 12.744 20.185 11.269 1.00 96.56 710 ARG A N 1
ATOM 5530 C CA . ARG A 1 710 ? 12.751 18.852 11.877 1.00 96.56 710 ARG A CA 1
ATOM 5531 C C . ARG A 1 710 ? 11.460 18.117 11.528 1.00 96.56 710 ARG A C 1
ATOM 5533 O O . ARG A 1 710 ? 10.384 18.514 11.956 1.00 96.56 710 ARG A O 1
ATOM 5540 N N . SER A 1 711 ? 11.596 16.996 10.823 1.00 95.62 711 SER A N 1
ATOM 5541 C CA . SER A 1 711 ? 10.460 16.117 10.531 1.00 95.62 711 SER A CA 1
ATOM 5542 C C . SER A 1 711 ? 9.865 15.549 11.825 1.00 95.62 711 SER A C 1
ATOM 5544 O O . SER A 1 711 ? 10.613 15.107 12.701 1.00 95.62 711 SER A O 1
ATOM 5546 N N . GLY A 1 712 ? 8.537 15.564 11.918 1.00 94.88 712 GLY A N 1
ATOM 5547 C CA . GLY A 1 712 ? 7.757 15.177 13.091 1.00 94.88 712 GLY A CA 1
ATOM 5548 C C . GLY A 1 712 ? 7.569 16.300 14.113 1.00 94.88 712 GLY A C 1
ATOM 5549 O O . GLY A 1 712 ? 7.047 16.038 15.192 1.00 94.88 712 GLY A O 1
ATOM 5550 N N . PHE A 1 713 ? 7.993 17.535 13.819 1.00 97.81 713 PHE A N 1
ATOM 5551 C CA . PHE A 1 713 ? 7.863 18.659 14.750 1.00 97.81 713 PHE A CA 1
ATOM 5552 C C . PHE A 1 713 ? 6.406 18.900 15.153 1.00 97.81 713 PHE A C 1
ATOM 5554 O O . PHE A 1 713 ? 6.123 19.017 16.343 1.00 97.81 713 PHE A O 1
ATOM 5561 N N . VAL A 1 714 ? 5.488 18.954 14.184 1.00 97.75 714 VAL A N 1
ATOM 5562 C CA . VAL A 1 714 ? 4.079 19.288 14.452 1.00 97.75 714 VAL A CA 1
ATOM 5563 C C . VAL A 1 714 ? 3.398 18.206 15.297 1.00 97.75 714 VAL A C 1
ATOM 5565 O O . VAL A 1 714 ? 2.706 18.528 16.262 1.00 97.75 714 VAL A O 1
ATOM 5568 N N . ALA A 1 715 ? 3.663 16.932 15.001 1.00 96.75 715 ALA A N 1
ATOM 5569 C CA . ALA A 1 715 ? 3.163 15.797 15.777 1.00 96.75 715 ALA A CA 1
ATOM 5570 C C . ALA A 1 715 ? 3.678 15.810 17.229 1.00 96.75 715 ALA A C 1
ATOM 5572 O O . ALA A 1 715 ? 2.901 15.696 18.176 1.00 96.75 715 ALA A O 1
ATOM 5573 N N . GLU A 1 716 ? 4.982 16.025 17.424 1.00 96.81 716 GLU A N 1
ATOM 5574 C CA . GLU A 1 716 ? 5.584 16.098 18.762 1.00 96.81 716 GLU A CA 1
ATOM 5575 C C . GLU A 1 716 ? 5.113 17.328 19.551 1.00 96.81 716 GLU A C 1
ATOM 5577 O O . GLU A 1 716 ? 4.921 17.245 20.766 1.00 96.81 716 GLU A O 1
ATOM 5582 N N . LEU A 1 717 ? 4.883 18.462 18.879 1.00 97.38 717 LEU A N 1
ATOM 5583 C CA . LEU A 1 717 ? 4.303 19.645 19.511 1.00 97.38 717 LEU A CA 1
ATOM 5584 C C . LEU A 1 717 ? 2.874 19.357 19.991 1.00 97.38 717 LEU A C 1
ATOM 5586 O O . LEU A 1 717 ? 2.594 19.578 21.166 1.00 97.38 717 LEU A O 1
ATOM 5590 N N . ASN A 1 718 ? 2.009 18.784 19.142 1.00 96.44 718 ASN A N 1
ATOM 5591 C CA . ASN A 1 718 ? 0.664 18.339 19.534 1.00 96.44 718 ASN A CA 1
ATOM 5592 C C . ASN A 1 718 ? 0.715 17.380 20.732 1.00 96.44 718 ASN A C 1
ATOM 5594 O O . ASN A 1 718 ? 0.006 17.562 21.718 1.00 96.44 718 ASN A O 1
ATOM 5598 N N . LYS A 1 719 ? 1.632 16.409 20.711 1.00 94.94 719 LYS A N 1
ATOM 5599 C CA . LYS A 1 719 ? 1.814 15.457 21.811 1.00 94.94 719 LYS A CA 1
ATOM 5600 C C . LYS A 1 719 ? 2.210 16.129 23.127 1.00 94.94 719 LYS A C 1
ATOM 5602 O O . LYS A 1 719 ? 1.695 15.749 24.181 1.00 94.94 719 LYS A O 1
ATOM 5607 N N . LYS A 1 720 ? 3.107 17.121 23.087 1.00 95.25 720 LYS A N 1
ATOM 5608 C CA . LYS A 1 720 ? 3.486 17.914 24.271 1.00 95.25 720 LYS A CA 1
ATOM 5609 C C . LYS A 1 720 ? 2.334 18.788 24.776 1.00 95.25 720 LYS A C 1
ATOM 5611 O O . LYS A 1 720 ? 2.282 19.046 25.973 1.00 95.25 720 LYS A O 1
ATOM 5616 N N . MET A 1 721 ? 1.390 19.162 23.910 1.00 94.44 721 MET A N 1
ATOM 5617 C CA . MET A 1 721 ? 0.200 19.945 24.265 1.00 94.44 721 MET A CA 1
ATOM 5618 C C . MET A 1 721 ? -0.915 19.147 24.954 1.00 94.44 721 MET A C 1
ATOM 5620 O O . MET A 1 721 ? -1.982 19.695 25.206 1.00 94.44 721 MET A O 1
ATOM 5624 N N . ARG A 1 722 ? -0.710 17.870 25.296 1.00 92.75 722 ARG A N 1
ATOM 5625 C CA . ARG A 1 722 ? -1.762 17.028 25.890 1.00 92.75 722 ARG A CA 1
ATOM 5626 C C . ARG A 1 722 ? -2.391 17.603 27.163 1.00 92.75 722 ARG A C 1
ATOM 5628 O O . ARG A 1 722 ? -3.600 17.506 27.328 1.00 92.75 722 ARG A O 1
ATOM 5635 N N . HIS A 1 723 ? -1.568 18.165 28.047 1.00 90.31 723 HIS A N 1
ATOM 5636 C CA . HIS A 1 723 ? -1.984 18.591 29.392 1.00 90.31 723 HIS A CA 1
ATOM 5637 C C . HIS A 1 723 ? -1.674 20.059 29.709 1.00 90.31 723 HIS A C 1
ATOM 5639 O O . HIS A 1 723 ? -2.163 20.600 30.691 1.00 90.31 723 HIS A O 1
ATOM 5645 N N . ALA A 1 724 ? -0.811 20.702 28.924 1.00 91.69 724 ALA A N 1
ATOM 5646 C CA . ALA A 1 724 ? -0.387 22.080 29.140 1.00 91.69 724 ALA A CA 1
ATOM 5647 C C . ALA A 1 724 ? 0.245 22.632 27.863 1.00 91.69 724 ALA A C 1
ATOM 5649 O O . ALA A 1 724 ? 0.611 21.870 26.967 1.00 91.69 724 ALA A O 1
ATOM 5650 N N . PHE A 1 725 ? 0.431 23.946 27.800 1.00 95.62 725 PHE A N 1
ATOM 5651 C CA . PHE A 1 725 ? 1.227 24.580 26.754 1.00 95.62 725 PHE A CA 1
ATOM 5652 C C . PHE A 1 725 ? 2.330 25.452 27.358 1.00 95.62 725 PHE A C 1
ATOM 5654 O O . PHE A 1 725 ? 2.107 26.181 28.322 1.00 95.62 725 PHE A O 1
ATOM 5661 N N . ASN A 1 726 ? 3.524 25.396 26.765 1.00 95.25 726 ASN A N 1
ATOM 5662 C CA . ASN A 1 726 ? 4.611 26.324 27.051 1.00 95.25 726 ASN A CA 1
ATOM 5663 C C . ASN A 1 726 ? 5.366 26.652 25.757 1.00 95.25 726 ASN A C 1
ATOM 5665 O O . ASN A 1 726 ? 5.706 25.751 24.988 1.00 95.25 726 ASN A O 1
ATOM 5669 N N . GLU A 1 727 ? 5.683 27.926 25.531 1.00 94.69 727 GLU A N 1
ATOM 5670 C CA . GLU A 1 727 ? 6.469 28.360 24.368 1.00 94.69 727 GLU A CA 1
ATOM 5671 C C . GLU A 1 727 ? 7.869 27.722 24.320 1.00 94.69 727 GLU A C 1
ATOM 5673 O O . GLU A 1 727 ? 8.421 27.521 23.236 1.00 94.69 727 GLU A O 1
ATOM 5678 N N . SER A 1 728 ? 8.422 27.309 25.469 1.00 96.19 728 SER A N 1
ATOM 5679 C CA . SER A 1 728 ? 9.692 26.578 25.551 1.00 96.19 728 SER A CA 1
ATOM 5680 C C . SER A 1 728 ? 9.667 25.248 24.793 1.00 96.19 728 SER A C 1
ATOM 5682 O O . SER A 1 728 ? 10.722 24.721 24.457 1.00 96.19 728 SER A O 1
ATOM 5684 N N . TYR A 1 729 ? 8.491 24.704 24.456 1.00 97.62 729 TYR A N 1
ATOM 5685 C CA . TYR A 1 729 ? 8.387 23.484 23.654 1.00 97.62 729 TYR A CA 1
ATOM 5686 C C . TYR A 1 729 ? 9.018 23.647 22.268 1.00 97.62 729 TYR A C 1
ATOM 5688 O O . TYR A 1 729 ? 9.547 22.679 21.725 1.00 97.62 729 TYR A O 1
ATOM 5696 N N . PHE A 1 730 ? 9.026 24.859 21.707 1.00 97.75 730 PHE A N 1
ATOM 5697 C CA . PHE A 1 730 ? 9.746 25.138 20.464 1.00 97.75 730 PHE A CA 1
ATOM 5698 C C . PHE A 1 730 ? 11.261 24.988 20.649 1.00 97.75 730 PHE A C 1
ATOM 5700 O O . PHE A 1 730 ? 11.928 24.401 19.795 1.00 97.75 730 PHE A O 1
ATOM 5707 N N . GLU A 1 731 ? 11.796 25.439 21.784 1.00 97.12 731 GLU A N 1
ATOM 5708 C CA . GLU A 1 731 ? 13.212 25.296 22.120 1.00 97.12 731 GLU A CA 1
ATOM 5709 C C . GLU A 1 731 ? 13.577 23.839 22.417 1.00 97.12 731 GLU A C 1
ATOM 5711 O O . GLU A 1 731 ? 14.549 23.337 21.858 1.00 97.12 731 GLU A O 1
ATOM 5716 N N . ASP A 1 732 ? 12.745 23.117 23.170 1.00 96.75 732 ASP A N 1
ATOM 5717 C CA . ASP A 1 732 ? 12.917 21.681 23.415 1.00 96.75 732 ASP A CA 1
ATOM 5718 C C . ASP A 1 732 ? 12.986 20.877 22.104 1.00 96.75 732 ASP A C 1
ATOM 5720 O O . ASP A 1 732 ? 13.733 19.903 21.987 1.00 96.75 732 ASP A O 1
ATOM 5724 N N . LEU A 1 733 ? 12.163 21.248 21.115 1.00 97.38 733 LEU A N 1
ATOM 5725 C CA . LEU A 1 733 ? 11.997 20.476 19.886 1.00 97.38 733 LEU A CA 1
ATOM 5726 C C . LEU A 1 733 ? 12.954 20.890 18.761 1.00 97.38 733 LEU A C 1
ATOM 5728 O O . LEU A 1 733 ? 13.337 20.029 17.963 1.00 97.38 733 LEU A O 1
ATOM 5732 N N . LEU A 1 734 ? 13.322 22.170 18.671 1.00 96.81 734 LEU A N 1
ATOM 5733 C CA . LEU A 1 734 ? 14.114 22.737 17.569 1.00 96.81 734 LEU A CA 1
ATOM 5734 C C . LEU A 1 734 ? 15.430 23.385 18.023 1.00 96.81 734 LEU A C 1
ATOM 5736 O O . LEU A 1 734 ? 16.217 23.815 17.178 1.00 96.81 734 LEU A O 1
ATOM 5740 N N . GLY A 1 735 ? 15.688 23.449 19.330 1.00 96.56 735 GLY A N 1
ATOM 5741 C CA . GLY A 1 735 ? 16.893 24.040 19.915 1.00 96.56 735 GLY A CA 1
ATOM 5742 C C . GLY A 1 735 ? 16.938 25.568 19.859 1.00 96.56 735 GLY A C 1
ATOM 5743 O O . GLY A 1 735 ? 18.022 26.136 19.984 1.00 96.56 735 GLY A O 1
ATOM 5744 N N . LYS A 1 736 ? 15.804 26.234 19.595 1.00 96.56 736 LYS A N 1
ATOM 5745 C CA . LYS A 1 736 ? 15.692 27.698 19.516 1.00 96.56 736 LYS A CA 1
ATOM 5746 C C . LYS A 1 736 ? 14.338 28.184 20.046 1.00 96.56 736 LYS A C 1
ATOM 5748 O O . LYS A 1 736 ? 13.333 27.534 19.758 1.00 96.56 736 LYS A O 1
ATOM 5753 N N . PRO A 1 737 ? 14.280 29.345 20.720 1.00 97.62 737 PRO A N 1
ATOM 5754 C CA . PRO A 1 737 ? 13.017 29.942 21.144 1.00 97.62 737 PRO A CA 1
ATOM 5755 C C . PRO A 1 737 ? 12.155 30.352 19.940 1.00 97.62 737 PRO A C 1
ATOM 5757 O O . PRO A 1 737 ? 12.675 30.706 18.874 1.00 97.62 737 PRO A O 1
ATOM 5760 N N . VAL A 1 738 ? 10.829 30.336 20.116 1.00 97.56 738 VAL A N 1
ATOM 5761 C CA . VAL A 1 738 ? 9.852 30.591 19.040 1.00 97.56 738 VAL A CA 1
ATOM 5762 C C . VAL A 1 738 ? 10.040 31.958 18.373 1.00 97.56 738 VAL A C 1
ATOM 5764 O O . VAL A 1 738 ? 10.000 32.052 17.147 1.00 97.56 738 VAL A O 1
ATOM 5767 N N . ASP A 1 739 ? 10.394 32.991 19.140 1.00 97.06 739 ASP A N 1
ATOM 5768 C CA . ASP A 1 739 ? 10.681 34.332 18.617 1.00 97.06 739 ASP A CA 1
ATOM 5769 C C . ASP A 1 739 ? 11.868 34.359 17.652 1.00 97.06 739 ASP A C 1
ATOM 5771 O O . ASP A 1 739 ? 11.874 35.096 16.659 1.00 97.06 739 ASP A O 1
ATOM 5775 N N . GLN A 1 740 ? 12.900 33.558 17.929 1.00 97.69 740 GLN A N 1
ATOM 5776 C CA . GLN A 1 740 ? 14.040 33.434 17.030 1.00 97.69 740 GLN A CA 1
ATOM 5777 C C . GLN A 1 740 ? 13.640 32.675 15.763 1.00 97.69 740 GLN A C 1
ATOM 5779 O O . GLN A 1 740 ? 13.978 33.109 14.661 1.00 97.69 740 GLN A O 1
ATOM 5784 N N . LEU A 1 741 ? 12.892 31.578 15.905 1.00 98.12 741 LEU A N 1
ATOM 5785 C CA . LEU A 1 741 ? 12.382 30.806 14.770 1.00 98.12 741 LEU A CA 1
ATOM 5786 C C . LEU A 1 741 ? 11.491 31.660 13.860 1.00 98.12 741 LEU A C 1
ATOM 5788 O O . LEU A 1 741 ? 11.623 31.577 12.639 1.00 98.12 741 LEU A O 1
ATOM 5792 N N . TRP A 1 742 ? 10.643 32.517 14.432 1.00 97.94 742 TRP A N 1
ATOM 5793 C CA . TRP A 1 742 ? 9.800 33.453 13.689 1.00 97.94 742 TRP A CA 1
ATOM 57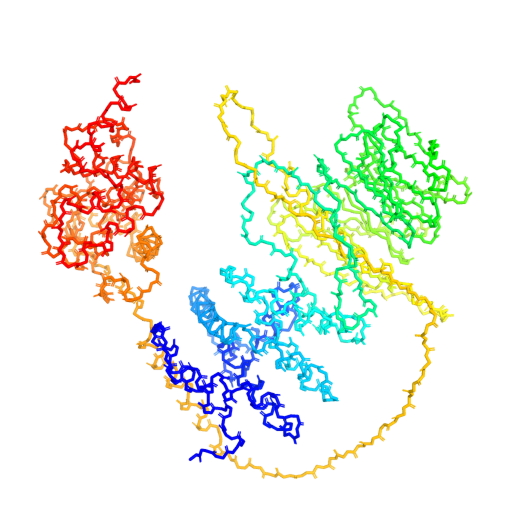94 C C . TRP A 1 742 ? 10.630 34.468 12.899 1.00 97.94 742 TRP A C 1
ATOM 5796 O O . TRP A 1 742 ? 10.413 34.654 11.701 1.00 97.94 742 TRP A O 1
ATOM 5806 N N . LYS A 1 743 ? 11.647 35.079 13.520 1.00 97.62 743 LYS A N 1
ATOM 5807 C CA . LYS A 1 743 ? 12.565 36.000 12.823 1.00 97.62 743 LYS A CA 1
ATOM 5808 C C . LYS A 1 743 ? 13.297 35.313 11.670 1.00 97.62 743 LYS A C 1
ATOM 5810 O O . LYS A 1 743 ? 13.413 35.891 10.590 1.00 97.62 743 LYS A O 1
ATOM 5815 N N . GLU A 1 744 ? 13.760 34.080 11.873 1.00 97.44 744 GLU A N 1
ATOM 5816 C CA . GLU A 1 744 ? 14.414 33.278 10.832 1.00 97.44 744 GLU A CA 1
ATOM 5817 C C . GLU A 1 744 ? 13.447 32.905 9.698 1.00 97.44 744 GLU A C 1
ATOM 5819 O O . GLU A 1 744 ? 13.816 32.995 8.525 1.00 97.44 744 GLU A O 1
ATOM 5824 N N . TYR A 1 745 ? 12.200 32.556 10.028 1.00 97.69 745 TYR A N 1
ATOM 5825 C CA . TYR A 1 745 ? 11.126 32.327 9.061 1.00 97.69 745 TYR A CA 1
ATOM 5826 C C . TYR A 1 745 ? 10.881 33.566 8.197 1.00 97.69 745 TYR A C 1
ATOM 5828 O O . TYR A 1 745 ? 10.917 33.469 6.969 1.00 97.69 745 TYR A O 1
ATOM 5836 N N . LYS A 1 746 ? 10.711 34.743 8.814 1.00 97.31 746 LYS A N 1
ATOM 5837 C CA . LYS A 1 746 ? 10.542 36.006 8.084 1.00 97.31 746 LYS A CA 1
ATOM 5838 C C . LYS A 1 746 ? 11.751 36.271 7.193 1.00 97.31 746 LYS A C 1
ATOM 5840 O O . LYS A 1 746 ? 11.582 36.409 5.989 1.00 97.31 746 LYS A O 1
ATOM 5845 N N . ALA A 1 747 ? 12.969 36.211 7.734 1.00 96.06 747 ALA A N 1
ATOM 5846 C CA . ALA A 1 747 ? 14.199 36.440 6.975 1.00 96.06 747 ALA A CA 1
ATOM 5847 C C . ALA A 1 747 ? 14.365 35.492 5.771 1.00 96.06 747 ALA A C 1
ATOM 5849 O O . ALA A 1 747 ? 14.820 35.921 4.711 1.00 96.06 747 ALA A O 1
ATOM 5850 N N . LYS A 1 748 ? 13.968 34.218 5.903 1.00 95.31 748 LYS A N 1
ATOM 5851 C CA . LYS A 1 748 ? 14.010 33.233 4.809 1.00 95.31 748 LYS A CA 1
ATOM 5852 C C . LYS A 1 748 ? 13.125 33.629 3.625 1.00 95.31 748 LYS A C 1
ATOM 5854 O O . LYS A 1 748 ? 13.466 33.296 2.489 1.00 95.31 748 LYS A O 1
ATOM 5859 N N . TYR A 1 749 ? 12.013 34.312 3.880 1.00 94.31 749 TYR A N 1
ATOM 5860 C CA . TYR A 1 749 ? 11.014 34.650 2.867 1.00 94.31 749 TYR A CA 1
ATOM 5861 C C . TYR A 1 749 ? 10.930 36.152 2.542 1.00 94.31 749 TYR A C 1
ATOM 5863 O O . TYR A 1 749 ? 10.234 36.512 1.603 1.00 94.31 749 TYR A O 1
ATOM 5871 N N . SER A 1 750 ? 11.697 37.018 3.216 1.00 80.81 750 SER A N 1
ATOM 5872 C CA . SER A 1 750 ? 11.783 38.461 2.920 1.00 80.81 750 SER A CA 1
ATOM 5873 C C . SER A 1 750 ? 12.420 38.809 1.561 1.00 80.81 750 SER A C 1
ATOM 5875 O O . SER A 1 750 ? 12.354 39.962 1.152 1.00 80.81 750 SER A O 1
ATOM 5877 N N . ASN A 1 751 ? 13.057 37.850 0.873 1.00 57.12 751 ASN A N 1
ATOM 5878 C CA . ASN A 1 751 ? 13.850 38.078 -0.348 1.00 57.12 751 ASN A CA 1
ATOM 5879 C C . ASN A 1 751 ? 13.230 37.502 -1.642 1.00 57.12 751 ASN A C 1
ATOM 5881 O O . ASN A 1 751 ? 13.964 37.307 -2.613 1.00 57.12 751 ASN A O 1
ATOM 5885 N N . ASN A 1 752 ? 11.925 37.209 -1.671 1.00 47.09 752 ASN A N 1
ATOM 5886 C CA . ASN A 1 752 ? 11.226 36.740 -2.878 1.00 47.09 752 ASN A CA 1
ATOM 5887 C C . ASN A 1 752 ? 10.019 37.601 -3.229 1.00 47.09 752 ASN A C 1
ATOM 5889 O O . ASN A 1 752 ? 9.173 37.807 -2.332 1.00 47.09 752 ASN A O 1
#

Secondary structure (DSSP, 8-state):
---GGGHHHHHHHHHHHHHHS---S--HHHHHHHHHHHHHHH-TT-HHHHHHHHHHHHHTT--B-TTS-B-HHHHHHHHTT--HHHHHHHHHHHTTS-TTSHHHHHHHHHHHHHHHHHHHHHHHHHGGGTHHHHHHHHHTT-S-HHHHHHHHHHHHHHHHHHHSS---SHHHHHHHHHHHHHHHHHHH---HHHHHHHHHHHHHHH--TT--S------EEEEEE-SSSTT--EEEEEEEESS---EEEE-SS-EEEE-SSEEEEEE-SSSSPEEEEEEEEEEEEEEETTEEEEEEBTTEEEEEETTTTEEEEEEE-PPPSSS--BEEEEEEETTEEEEEEEEETTEEEEEEETTT--EEEEE--SS-EEEEEE-SSEEEEEETTSEEEEEETTTTEEEEEEE-SSSTT--EEEEEE-SSSSEEEEEETTS-EEEEE----S-----------THHHHHHHHHHHHHHHHHTTTT---------------------------TT-------------------TTHHHHHHHHHHHHHHHHTTT----EEEEEES-TTSHHHHHHHHHT-HHHHHHHHHHHHHHHHHHTT--STTTS----EEEEEEE--SS-SEEEETTEEEEEHHHHHH--S-HHHHHHHHHHHHHHHHHS--GGGTS-HHHHHHHHHHHHHHHT---TTSPPTT--SSTTS-HHHHHHHHHHHHHHSTTHHHHHHHHTTS---THHHHHHHSS-HHHHHHHHHHHHTT-

InterPro domains:
  IPR007541 Uncharacterised protein family, basic secretory protein [PF04450] (547-745)
  IPR015943 WD40/YVTN repeat-like-containing domain superfamily [G3DSA:2.130.10.10] (204-449)
  IPR036322 WD40-repeat-containing domain superfamily [SSF50978] (190-435)
  IPR052858 Putative E3 ubiquitin-protein ligase LIN [PTHR47446] (1-220)
  IPR055566 Putative E3 ubiquitin-protein ligase LIN, ARM-like domain [PF23628] (2-210)

Foldseek 3Di:
DDDLLCLLVVLLLLCLVCVLAFHDPDDPSNLVSLVSLLVLLQPLVCVSSNVSSLLSLQLQLVQAAPLRHRCLLQVLCVVLVNNPVVVVSVVVNPVPDDDDPPPVVVVVVVVLSLVSNLSSLVSNLPRPLRSSLQSLLVQCPDPDPVSVVSSLSSLLSSLLSLLVDPPPVSLVVNCQRPVLSLVCCCVPPPDPSSNSSSVSSVVSSQDDPPDDLDDDDAFEWEWEWENPDSRTDRPDDTDGRNFDWQEWDDDLAWIWTFGPDAAIWIGGPDDDTDGQHPPWHFQYWDDDDQWIWTKTWQRWIWIARNVVRYIDTLDHDDGDPDDTWTFQEWDDDPQKIKTATAQDPQWGIFIARNVVSDTPDTQRHPFGFNEWEDADFWIWTFGQQQKIFIAGPVHRHTDDIDRDDDPRHKGWQYKYADHNRQWIWTAILVRHIDIDGDPDPDDDDDDDDDDDDPVVVQRVLSSVQRSVSVNSVPPPPDDDDDDDDDDDDDYDYDYHYDYNDDPPDDDDDDDDDDDDDDDDDDDPPVVVVSVVSVVVCVVSSVVSDLLAAEAEEEPPCVDLLSVLCCVQQNDVNVRVLLSVLLVLLCVLLVVPTPVQWDPHSYAYEYADADDDDQWDADARYIYGHSVNSNPDDDNSNLVVSLVSLLRSNLNIFFQFQVQHQQLLSQLLSQLSSVVVVSDDPPQDDQLDDDDCSPGHRSVSSLVVLLCVQPPSLNSVQRSVSNHHDDQCSSCVRRVDGRVVSSVVSNVVPVPD

Organism: NCBI:txid1293975

Sequence (752 aa):
MAPMEQQPAIACLLLQLDLLVEPRKMSIYREEAIEALIDALRKQDFPNSQSMALDALISVSGRLTASGKPCTEAWLLKVAGFDQRYNSLEKAEKLTIHETELTETLEAEENATSSWEKRVAFVLCNHEKGSIFKALGECLKSNSIEMAKSCLVAATWLIHMLYNLPDTGIRDAARKSLLDQFIYVLQSSKNLEEKILATLALRGFITDPGISPNKSATKSCLQVWDAAKRNSRLIQEVHDVKEAVHELTANGNVVCFSSQGTGVKVYNWTGVPKHINFNRNVKCLAMTGDKLYCGCTGFSIQEVDLLKYTSTTFYSGPRKLLGKQTILSLCIHKGLLFAGGSSVDGTAGKVFSLSSKAVIGSLPTGFDIHCIAVNNEFIFTATKCGIIEVWLKERVARVASIKMGGGGHSKITSLTSDTNGDMFFAGSSEGKIQNLQLSANFHQGPGEEVTDDPSWLQQICALSISTFSRYLKGTSHARLPRKKANKRKNHSYIEITMYHINPSKLTLLVRQQKAYRPTGKKSPAMHHLRLLSSCLVILAALQGIHAVEYVVTNTATGTPGGVRFDREIGIEYTKKIMGIINRFVWELLDERTAADRKPVEVVNLYIVEFNGAEAITWGDNINVSSIYLQGYQGNLTWEFTSLLYHEVTHVFQWNGEGQAPVGLVEGFADYTILKANYYPPAFAKPGQGDRWDQGYDFTARFLEYCEGLRSGFVAELNKKMRHAFNESYFEDLLGKPVDQLWKEYKAKYSNN

pLDDT: mean 72.17, std 24.09, range [18.78, 98.38]

Radius of gyration: 31.44 Å; chains: 1; bounding box: 74×88×79 Å